Protein AF-A0A8H7S2T7-F1 (afdb_monomer)

Structure (mmCIF, N/CA/C/O backbone):
data_AF-A0A8H7S2T7-F1
#
_entry.id   AF-A0A8H7S2T7-F1
#
loop_
_atom_site.group_PDB
_atom_site.id
_atom_site.type_symbol
_atom_site.label_atom_id
_atom_site.label_alt_id
_atom_site.label_comp_id
_atom_site.label_asym_id
_atom_site.label_entity_id
_atom_site.label_seq_id
_atom_site.pdbx_PDB_ins_code
_atom_site.Cartn_x
_atom_site.Cartn_y
_atom_site.Cartn_z
_atom_site.occupancy
_atom_site.B_iso_or_equiv
_atom_site.auth_seq_id
_atom_site.auth_comp_id
_atom_site.auth_asym_id
_atom_site.auth_atom_id
_atom_site.pdbx_PDB_model_num
ATOM 1 N N . MET A 1 1 ? -12.518 14.805 8.332 1.00 51.56 1 MET A N 1
ATOM 2 C CA . MET A 1 1 ? -11.829 14.502 7.061 1.00 51.56 1 MET A CA 1
ATOM 3 C C . MET A 1 1 ? -12.679 14.902 5.862 1.00 51.56 1 MET A C 1
ATOM 5 O O . MET A 1 1 ? -12.259 15.792 5.138 1.00 51.56 1 MET A O 1
ATOM 9 N N . ILE A 1 2 ? -13.876 14.325 5.702 1.00 44.97 2 ILE A N 1
ATOM 10 C CA . ILE A 1 2 ? -14.811 14.593 4.592 1.00 44.97 2 ILE A CA 1
ATOM 11 C C . ILE A 1 2 ? -15.156 16.081 4.461 1.00 44.97 2 ILE A C 1
ATOM 13 O O . ILE A 1 2 ? -14.930 16.661 3.408 1.00 44.97 2 ILE A O 1
ATOM 17 N N . ASP A 1 3 ? -15.611 16.731 5.534 1.00 46.97 3 ASP A N 1
ATOM 18 C CA . ASP A 1 3 ? -16.025 18.143 5.457 1.00 46.97 3 ASP A CA 1
ATOM 19 C C . ASP A 1 3 ? -14.825 19.089 5.311 1.00 46.97 3 ASP A C 1
ATOM 21 O O . ASP A 1 3 ? -14.904 20.111 4.633 1.00 46.97 3 ASP A O 1
ATOM 25 N N . ARG A 1 4 ? -13.663 18.696 5.857 1.00 50.88 4 ARG A N 1
ATOM 26 C CA . ARG A 1 4 ? -12.404 19.414 5.626 1.00 50.88 4 ARG A CA 1
ATOM 27 C C . ARG A 1 4 ? -11.990 19.320 4.159 1.00 50.88 4 ARG A C 1
ATOM 29 O O . ARG A 1 4 ? -11.629 20.342 3.611 1.00 50.88 4 ARG A O 1
ATOM 36 N N . ILE A 1 5 ? -12.081 18.151 3.516 1.00 45.66 5 ILE A N 1
ATOM 37 C CA . ILE A 1 5 ? -11.745 17.958 2.092 1.00 45.66 5 ILE A CA 1
ATOM 38 C C . ILE A 1 5 ? -12.786 18.626 1.173 1.00 45.66 5 ILE A C 1
ATOM 40 O O . ILE A 1 5 ? -12.406 19.314 0.230 1.00 45.66 5 ILE A O 1
ATOM 44 N N . ASN A 1 6 ? -14.083 18.500 1.473 1.00 41.72 6 ASN A N 1
ATOM 45 C CA . ASN A 1 6 ? -15.174 19.035 0.648 1.00 41.72 6 ASN A CA 1
ATOM 46 C C . ASN A 1 6 ? -15.259 20.563 0.648 1.00 41.72 6 ASN A C 1
ATOM 48 O O . ASN A 1 6 ? -15.621 21.143 -0.377 1.00 41.72 6 ASN A O 1
ATOM 52 N N . CYS A 1 7 ? -14.849 21.231 1.731 1.00 46.66 7 CYS A N 1
ATOM 53 C CA . CYS A 1 7 ? -14.648 22.682 1.708 1.00 46.66 7 CYS A CA 1
ATOM 54 C C . CYS A 1 7 ? -13.643 23.127 0.626 1.00 46.66 7 CYS A C 1
ATOM 56 O O . CYS A 1 7 ? -13.763 24.246 0.136 1.00 46.66 7 CYS A O 1
ATOM 58 N N . PHE A 1 8 ? -12.691 22.274 0.218 1.00 47.34 8 PHE A N 1
ATOM 59 C CA . PHE A 1 8 ? -11.694 22.603 -0.813 1.00 47.34 8 PHE A CA 1
ATOM 60 C C . PHE A 1 8 ? -12.145 22.294 -2.242 1.00 47.34 8 PHE A C 1
ATOM 62 O O . PHE A 1 8 ? -11.668 22.946 -3.167 1.00 47.34 8 PHE A O 1
ATOM 69 N N . THR A 1 9 ? -13.024 21.308 -2.441 1.00 42.84 9 THR A N 1
ATOM 70 C CA . THR A 1 9 ? -13.462 20.891 -3.785 1.00 42.84 9 THR A CA 1
ATOM 71 C C . THR A 1 9 ? -14.796 21.497 -4.215 1.00 42.84 9 THR A C 1
ATOM 73 O O . THR A 1 9 ? -15.007 21.640 -5.416 1.00 42.84 9 THR A O 1
ATOM 76 N N . TYR A 1 10 ? -15.684 21.867 -3.280 1.00 43.03 10 TYR A N 1
ATOM 77 C CA . TYR A 1 10 ? -17.067 22.254 -3.614 1.00 43.03 10 TYR A CA 1
ATOM 78 C C . TYR A 1 10 ? -17.620 23.481 -2.858 1.00 43.03 10 TYR A C 1
ATOM 80 O O . TYR A 1 10 ? -18.771 23.858 -3.074 1.00 43.03 10 TYR A O 1
ATOM 88 N N . GLY A 1 11 ? -16.834 24.140 -1.998 1.00 45.03 11 GLY A N 1
ATOM 89 C CA . GLY A 1 11 ? -17.184 25.464 -1.457 1.00 45.03 11 GLY A CA 1
ATOM 90 C C . GLY A 1 11 ? -17.038 26.563 -2.519 1.00 45.03 11 GLY A C 1
ATOM 91 O O . GLY A 1 11 ? -16.245 26.384 -3.443 1.00 45.03 11 GLY A O 1
ATOM 92 N N . LYS A 1 12 ? -17.797 27.676 -2.402 1.00 48.53 12 LYS A N 1
ATOM 93 C CA . LYS A 1 12 ? -17.759 28.859 -3.303 1.00 48.53 12 LYS A CA 1
ATOM 94 C C . LYS A 1 12 ? -16.351 29.042 -3.874 1.00 48.53 12 LYS A C 1
ATOM 96 O O . LYS A 1 12 ? -15.451 29.369 -3.105 1.00 48.53 12 LYS A O 1
ATOM 101 N N . LEU A 1 13 ? -16.199 28.792 -5.181 1.00 45.62 13 LEU A N 1
ATOM 102 C CA . LEU A 1 13 ? -14.921 28.805 -5.895 1.00 45.62 13 LEU A CA 1
ATOM 103 C C . LEU A 1 13 ? -14.092 30.012 -5.433 1.00 45.62 13 LEU A C 1
ATOM 105 O O . LEU A 1 13 ? -14.468 31.146 -5.747 1.00 45.62 13 LEU A O 1
ATOM 109 N N . PRO A 1 14 ? -13.005 29.810 -4.662 1.00 52.31 14 PRO A N 1
ATOM 110 C CA . PRO A 1 14 ? -12.088 30.902 -4.401 1.00 52.31 14 PRO A CA 1
ATOM 111 C C . PRO A 1 14 ? -11.531 31.381 -5.753 1.00 52.31 14 PRO A C 1
ATOM 113 O O . PRO A 1 14 ? -11.498 30.596 -6.710 1.00 52.31 14 PRO A O 1
ATOM 116 N N . PRO A 1 15 ? -11.111 32.655 -5.870 1.00 59.56 15 PRO A N 1
ATOM 117 C CA . PRO A 1 15 ? -10.448 33.136 -7.080 1.00 59.56 15 PRO A CA 1
ATOM 118 C C . PRO A 1 15 ? -9.348 32.146 -7.467 1.00 59.56 15 PRO A C 1
ATOM 120 O O . PRO A 1 15 ? -8.657 31.657 -6.575 1.00 59.56 15 PRO A O 1
ATOM 123 N N . LEU A 1 16 ? -9.232 31.816 -8.761 1.00 60.97 16 LEU A N 1
ATOM 124 C CA . LEU A 1 16 ? -8.258 30.853 -9.289 1.00 60.97 16 LEU A CA 1
ATOM 125 C C . LEU A 1 16 ? -6.871 31.132 -8.695 1.00 60.97 16 LEU A C 1
ATOM 127 O O . LEU A 1 16 ? -6.153 32.031 -9.132 1.00 60.97 16 LEU A O 1
ATOM 131 N N . LEU A 1 17 ? -6.517 30.379 -7.656 1.00 68.25 17 LEU A N 1
ATOM 132 C CA . LEU A 1 17 ? -5.250 30.532 -6.965 1.00 68.25 17 LEU A CA 1
ATOM 133 C C . LEU A 1 17 ? -4.142 30.052 -7.902 1.00 68.25 17 LEU A C 1
ATOM 135 O O . LEU A 1 17 ? -4.277 29.028 -8.580 1.00 68.25 17 LEU A O 1
ATOM 139 N N . SER A 1 18 ? -3.016 30.768 -7.921 1.00 79.62 18 SER A N 1
ATOM 140 C CA . SER A 1 18 ? -1.828 30.287 -8.627 1.00 79.62 18 SER A CA 1
ATOM 141 C C . SER A 1 18 ? -1.413 28.918 -8.078 1.00 79.62 18 SER A C 1
ATOM 143 O O . SER A 1 18 ? -1.657 28.609 -6.911 1.00 79.62 18 SER A O 1
ATOM 145 N N . TYR A 1 19 ? -0.740 28.094 -8.885 1.00 75.06 19 TYR A N 1
ATOM 146 C CA . TYR A 1 19 ? -0.271 26.773 -8.443 1.00 75.06 19 TYR A CA 1
ATOM 147 C C . TYR A 1 19 ? 0.506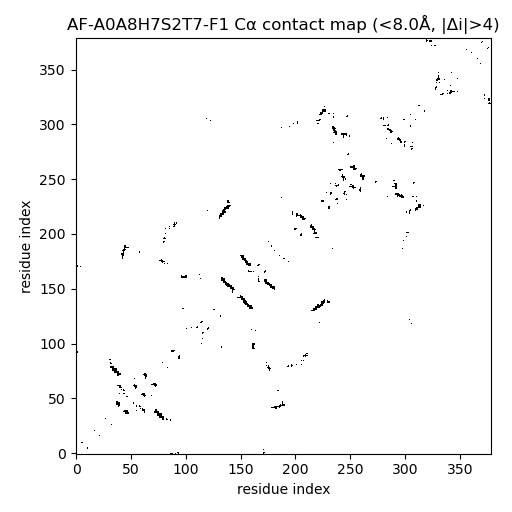 26.834 -7.114 1.00 75.06 19 TYR A C 1
ATOM 149 O O . TYR A 1 19 ? 0.305 25.996 -6.234 1.00 75.06 19 TYR A O 1
ATOM 157 N N . ASN A 1 20 ? 1.345 27.860 -6.936 1.00 75.50 20 ASN A N 1
ATOM 158 C CA . ASN A 1 20 ? 2.116 28.063 -5.710 1.00 75.50 20 ASN A CA 1
ATOM 159 C C . ASN A 1 20 ? 1.218 28.358 -4.504 1.00 75.50 20 ASN A C 1
ATOM 161 O O . ASN A 1 20 ? 1.400 27.740 -3.454 1.00 75.50 20 ASN A O 1
ATOM 165 N N . LEU A 1 21 ? 0.229 29.242 -4.666 1.00 75.69 21 LEU A N 1
ATOM 166 C CA . LEU A 1 21 ? -0.724 29.569 -3.608 1.00 75.69 21 LEU A CA 1
ATOM 167 C C . LEU A 1 21 ? -1.607 28.365 -3.271 1.00 75.69 21 LEU A C 1
ATOM 169 O O . LEU A 1 21 ? -1.690 27.997 -2.104 1.00 75.69 21 LEU A O 1
ATOM 173 N N . SER A 1 22 ? -2.172 27.673 -4.264 1.00 73.56 22 SER A N 1
ATOM 174 C CA . SER A 1 22 ? -2.941 26.434 -4.065 1.00 73.56 22 SER A CA 1
ATOM 175 C C . SER A 1 22 ? -2.142 25.392 -3.288 1.00 73.56 22 SER A C 1
ATOM 177 O O . SER A 1 22 ? -2.630 24.804 -2.324 1.00 73.56 22 SER A O 1
ATOM 179 N N . LYS A 1 23 ? -0.872 25.198 -3.653 1.00 72.38 23 LYS A N 1
ATOM 180 C CA . LYS A 1 23 ? 0.029 24.262 -2.977 1.00 72.38 23 LYS A CA 1
ATOM 181 C C . LYS A 1 23 ? 0.336 24.685 -1.541 1.00 72.38 23 LYS A C 1
ATOM 183 O O . LYS A 1 23 ? 0.384 23.827 -0.661 1.00 72.38 23 LYS A O 1
ATOM 188 N N . GLN A 1 24 ? 0.549 25.974 -1.289 1.00 75.81 24 GLN A N 1
ATOM 189 C CA . GLN A 1 24 ? 0.774 26.503 0.057 1.00 75.81 24 GLN A CA 1
ATOM 190 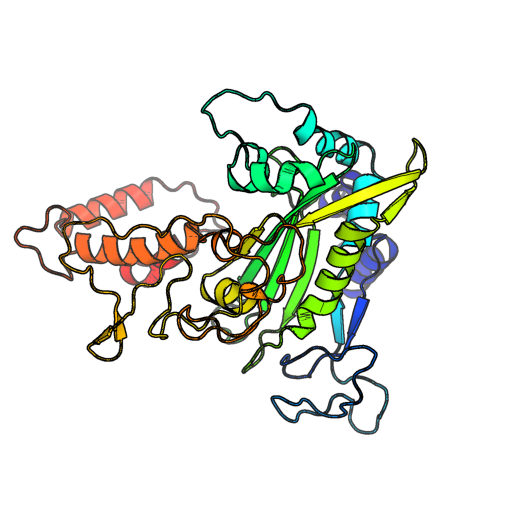C C . GLN A 1 24 ? -0.482 26.359 0.926 1.00 75.81 24 GLN A C 1
ATOM 192 O O . GLN A 1 24 ? -0.394 25.853 2.042 1.00 75.81 24 GLN A O 1
ATOM 197 N N . HIS A 1 25 ? -1.655 26.700 0.392 1.00 71.81 25 HIS A N 1
ATOM 198 C CA . HIS A 1 25 ? -2.937 26.525 1.069 1.00 71.81 25 HIS A CA 1
ATOM 199 C C . HIS A 1 25 ? -3.217 25.056 1.394 1.00 71.81 25 HIS A C 1
ATOM 201 O O . HIS A 1 25 ? -3.557 24.751 2.537 1.00 71.81 25 HIS A O 1
ATOM 207 N N . LEU A 1 26 ? -2.998 24.136 0.450 1.00 72.25 26 LEU A N 1
ATOM 208 C CA . LEU A 1 26 ? -3.130 22.697 0.693 1.00 72.25 26 LEU A CA 1
ATOM 209 C C . LEU A 1 26 ? -2.162 22.214 1.778 1.00 72.25 26 LEU A C 1
ATOM 211 O O . LEU A 1 26 ? -2.570 21.483 2.670 1.00 72.25 26 LEU A O 1
ATOM 215 N N . ARG A 1 27 ? -0.897 22.650 1.764 1.00 71.31 27 ARG A N 1
ATOM 216 C CA . ARG A 1 27 ? 0.098 22.273 2.791 1.00 71.31 27 ARG A CA 1
ATOM 217 C C . ARG A 1 27 ? -0.239 22.792 4.187 1.00 71.31 27 ARG A C 1
ATOM 219 O O . ARG A 1 27 ? 0.070 22.123 5.176 1.00 71.31 27 ARG A O 1
ATOM 226 N N . ASN A 1 28 ? -0.824 23.982 4.260 1.00 72.94 28 ASN A N 1
ATOM 227 C CA . ASN A 1 28 ? -1.217 24.600 5.520 1.00 72.94 28 ASN A CA 1
ATOM 228 C C . ASN A 1 28 ? -2.502 23.976 6.070 1.00 72.94 28 ASN A C 1
ATOM 230 O O . ASN A 1 28 ? -2.634 23.827 7.279 1.00 72.94 28 ASN A O 1
ATOM 234 N N . SER A 1 29 ? -3.418 23.583 5.184 1.00 69.25 29 SER A N 1
ATOM 235 C CA . SER A 1 29 ? -4.753 23.126 5.575 1.00 69.25 29 SER A CA 1
ATOM 236 C C . SER A 1 29 ? -4.873 21.609 5.703 1.00 69.25 29 SER A C 1
ATOM 238 O O . SER A 1 29 ? -5.700 21.122 6.473 1.00 69.25 29 SER A O 1
ATOM 240 N N . PHE A 1 30 ? -4.066 20.846 4.961 1.00 77.94 30 PHE A N 1
ATOM 241 C CA . PHE A 1 30 ? -4.035 19.395 5.080 1.00 77.94 30 PHE A CA 1
ATOM 242 C C . PHE A 1 30 ? -3.188 19.003 6.301 1.00 77.94 30 PHE A C 1
ATOM 244 O O . PHE A 1 30 ? -2.010 19.372 6.383 1.00 77.94 30 PHE A O 1
ATOM 251 N N . PRO A 1 31 ? -3.771 18.284 7.275 1.00 81.50 31 PRO A N 1
ATOM 252 C CA . PRO A 1 31 ? -3.106 18.033 8.549 1.00 81.50 31 PRO A CA 1
ATOM 253 C C . PRO A 1 31 ? -2.015 16.962 8.448 1.00 81.50 31 PRO A C 1
ATOM 255 O O . PRO A 1 31 ? -1.070 17.003 9.229 1.00 81.50 31 PRO A O 1
ATOM 258 N N . VAL A 1 32 ? -2.105 16.046 7.478 1.00 87.06 32 VAL A N 1
ATOM 259 C CA . VAL A 1 32 ? -1.094 15.001 7.262 1.00 87.06 32 VAL A CA 1
ATOM 260 C C . VAL A 1 32 ? 0.138 15.610 6.608 1.00 87.06 32 VAL A C 1
ATOM 262 O O . VAL A 1 32 ? 0.044 16.231 5.541 1.00 87.06 32 VAL A O 1
ATOM 265 N N . LYS A 1 33 ? 1.305 15.425 7.227 1.00 88.81 33 LYS A N 1
ATOM 266 C CA . LYS A 1 33 ? 2.560 15.960 6.701 1.00 88.81 33 LYS A CA 1
ATOM 267 C C . LYS A 1 33 ? 3.247 14.904 5.832 1.00 88.81 33 LYS A C 1
ATOM 269 O O . LYS A 1 33 ? 3.456 13.777 6.270 1.00 88.81 33 LYS A O 1
ATOM 274 N N . PRO A 1 34 ? 3.600 15.235 4.577 1.00 90.62 34 PRO A N 1
ATOM 275 C CA . PRO A 1 34 ? 4.277 14.282 3.716 1.00 90.62 34 PRO A CA 1
ATOM 276 C C . PRO A 1 34 ? 5.696 14.010 4.217 1.00 90.62 34 PRO A C 1
ATOM 278 O O . PRO A 1 34 ? 6.432 14.935 4.562 1.00 90.62 34 PRO A O 1
ATOM 281 N N . ILE A 1 35 ? 6.109 12.750 4.141 1.00 91.94 35 ILE A N 1
ATOM 282 C CA . ILE A 1 35 ? 7.505 12.346 4.268 1.00 91.94 35 ILE A CA 1
ATOM 283 C C . ILE A 1 35 ? 8.216 12.763 2.986 1.00 91.94 35 ILE A C 1
ATOM 285 O O . ILE A 1 35 ? 7.774 12.440 1.879 1.00 91.94 35 ILE A O 1
ATOM 289 N N . ILE A 1 36 ? 9.317 13.495 3.136 1.00 93.31 36 ILE A N 1
ATOM 290 C CA . ILE A 1 36 ? 10.188 13.865 2.025 1.00 93.31 36 ILE A CA 1
ATOM 291 C C . ILE A 1 36 ? 11.248 12.780 1.884 1.00 93.31 36 ILE A C 1
ATOM 293 O O . ILE A 1 36 ? 12.054 12.566 2.787 1.00 93.31 36 ILE A O 1
ATOM 297 N N . CYS A 1 37 ? 11.247 12.099 0.744 1.00 93.06 37 CYS A N 1
ATOM 298 C CA . CYS A 1 37 ? 12.125 10.968 0.499 1.00 93.06 37 CYS A CA 1
ATOM 299 C C . CYS A 1 37 ? 13.128 11.299 -0.616 1.00 93.06 37 CYS A C 1
ATOM 301 O O . CYS A 1 37 ? 12.702 11.610 -1.735 1.00 93.06 37 CYS A O 1
ATOM 303 N N . PRO A 1 38 ? 14.446 11.217 -0.364 1.00 95.06 38 PRO A N 1
ATOM 304 C CA . PRO A 1 38 ? 15.445 11.317 -1.417 1.00 95.06 38 PRO A CA 1
ATOM 305 C C . PRO A 1 38 ? 15.366 10.109 -2.348 1.00 95.06 38 PRO A C 1
ATOM 307 O O . PRO A 1 38 ? 15.300 8.960 -1.909 1.00 95.06 38 PRO A O 1
ATOM 310 N N . ILE A 1 39 ? 15.385 10.365 -3.653 1.00 93.81 39 ILE A N 1
ATOM 311 C CA . ILE A 1 39 ? 15.286 9.326 -4.679 1.00 93.81 39 ILE A CA 1
ATOM 312 C C . ILE A 1 39 ? 16.360 9.511 -5.738 1.00 93.81 39 ILE A C 1
ATOM 314 O O . ILE A 1 39 ? 16.885 10.601 -5.946 1.00 93.81 39 ILE A O 1
ATOM 318 N N . CYS A 1 40 ? 16.663 8.431 -6.449 1.00 93.06 40 CYS A N 1
ATOM 319 C CA . CYS A 1 40 ? 17.508 8.495 -7.632 1.00 93.06 40 CYS A CA 1
ATOM 320 C C . CYS A 1 40 ? 16.919 9.497 -8.653 1.00 93.06 40 CYS A C 1
ATOM 322 O O . CYS A 1 40 ? 15.708 9.438 -8.905 1.00 93.06 40 CYS A O 1
ATOM 324 N N . PRO A 1 41 ? 17.728 10.348 -9.318 1.00 91.38 41 PRO A N 1
ATOM 325 C CA . PRO A 1 41 ? 17.249 11.264 -10.363 1.00 91.38 41 PRO A CA 1
ATOM 326 C C . PRO A 1 41 ? 16.437 10.563 -11.464 1.00 91.38 41 PRO A C 1
ATOM 328 O O . PRO A 1 41 ? 15.357 11.021 -11.851 1.00 91.38 41 PRO A O 1
ATOM 331 N N . ASN A 1 42 ? 16.894 9.368 -11.856 1.00 89.19 42 ASN A N 1
ATOM 332 C CA . ASN A 1 42 ? 16.238 8.483 -12.825 1.00 89.19 42 ASN A CA 1
ATOM 333 C C . ASN A 1 42 ? 15.081 7.639 -12.245 1.00 89.19 42 ASN A C 1
ATOM 335 O O . ASN A 1 42 ? 14.526 6.795 -12.941 1.00 89.19 42 ASN A O 1
ATOM 339 N N . GLY A 1 43 ? 14.715 7.830 -10.972 1.00 89.06 43 GLY A N 1
ATOM 340 C CA . GLY A 1 43 ? 13.589 7.149 -10.321 1.00 89.06 43 GLY A CA 1
ATOM 341 C C . GLY A 1 43 ? 13.813 5.675 -9.968 1.00 89.06 43 GLY A C 1
ATOM 342 O O . GLY A 1 43 ? 12.845 4.979 -9.685 1.00 89.06 43 GLY A O 1
ATOM 343 N N . CYS A 1 44 ? 15.049 5.164 -10.010 1.00 89.38 44 CYS A N 1
ATOM 344 C CA . CYS A 1 44 ? 15.324 3.728 -9.846 1.00 89.38 44 CYS A CA 1
ATOM 345 C C . CYS A 1 44 ? 15.036 3.208 -8.433 1.00 89.38 44 CYS A C 1
ATOM 347 O O . CYS A 1 44 ? 14.432 2.152 -8.276 1.00 89.38 44 CYS A O 1
ATOM 349 N N . LYS A 1 45 ? 15.456 3.955 -7.409 1.00 91.56 45 LYS A N 1
ATOM 350 C CA . LYS A 1 45 ? 15.301 3.601 -5.993 1.00 91.56 45 LYS A CA 1
ATOM 351 C C . LYS A 1 45 ? 15.040 4.828 -5.133 1.00 91.56 45 LYS A C 1
ATOM 353 O O . LYS A 1 45 ? 15.336 5.956 -5.543 1.00 91.56 45 LYS A O 1
ATOM 358 N N . MET A 1 46 ? 14.553 4.569 -3.928 1.00 93.38 46 MET A N 1
ATOM 359 C CA . MET A 1 46 ? 14.537 5.517 -2.823 1.00 93.38 46 MET A CA 1
ATOM 360 C C . MET A 1 46 ? 15.734 5.254 -1.908 1.00 93.38 46 MET A C 1
ATOM 362 O O . MET A 1 46 ? 16.075 4.098 -1.656 1.00 93.38 46 MET A O 1
ATOM 366 N N . TYR A 1 47 ? 16.378 6.316 -1.431 1.00 94.12 47 TYR A N 1
ATOM 367 C CA . TYR A 1 47 ? 17.448 6.216 -0.442 1.00 94.12 47 TYR A CA 1
ATOM 368 C C . TYR A 1 47 ? 16.822 6.240 0.954 1.00 94.12 47 TYR A C 1
ATOM 370 O O . TYR A 1 47 ? 16.073 7.160 1.288 1.00 94.12 47 TYR A O 1
ATOM 378 N N . LEU A 1 48 ? 17.094 5.204 1.746 1.00 91.56 48 LEU A N 1
ATOM 379 C CA . LEU A 1 48 ? 16.635 5.116 3.133 1.00 91.56 48 LEU A CA 1
ATOM 380 C C . LEU A 1 48 ? 17.492 6.019 4.041 1.00 91.56 48 LEU A C 1
ATOM 382 O O . LEU A 1 48 ? 18.587 6.413 3.631 1.00 91.56 48 LEU A O 1
ATOM 386 N N . PRO A 1 49 ? 17.020 6.382 5.250 1.00 87.81 49 PRO A N 1
ATOM 387 C CA . PRO A 1 49 ? 17.756 7.279 6.148 1.00 87.81 49 PRO A CA 1
ATOM 388 C C . PRO A 1 49 ? 19.186 6.819 6.476 1.00 87.81 49 PRO A C 1
ATOM 390 O O . PRO A 1 49 ? 20.069 7.648 6.663 1.00 87.81 49 PRO A O 1
ATOM 393 N N . ASP A 1 50 ? 19.415 5.510 6.509 1.00 88.56 50 ASP A N 1
ATOM 394 C CA . ASP A 1 50 ? 20.687 4.840 6.793 1.00 88.56 50 ASP A CA 1
ATOM 395 C C . ASP A 1 50 ? 21.517 4.516 5.534 1.00 88.56 50 ASP A C 1
ATOM 397 O O . ASP A 1 50 ? 22.620 3.972 5.630 1.00 88.56 50 ASP A O 1
ATOM 401 N N . ASP A 1 51 ? 21.018 4.862 4.344 1.00 90.88 51 ASP A N 1
ATOM 402 C CA . ASP A 1 51 ? 21.698 4.592 3.081 1.00 90.88 51 ASP A CA 1
ATOM 403 C C . ASP A 1 51 ? 22.906 5.525 2.902 1.00 90.88 51 ASP A C 1
ATOM 405 O O . ASP A 1 51 ? 22.762 6.745 2.759 1.00 90.88 51 ASP A O 1
ATOM 409 N N . LYS A 1 52 ? 24.107 4.937 2.875 1.00 91.25 52 LYS A N 1
ATOM 410 C CA . LYS A 1 52 ? 25.385 5.645 2.685 1.00 91.25 52 LYS A CA 1
ATOM 411 C C . LYS A 1 52 ? 25.752 5.859 1.215 1.00 91.25 52 LYS A C 1
ATOM 413 O O . LYS A 1 52 ? 26.765 6.492 0.938 1.00 91.25 52 LYS A O 1
ATOM 418 N N . ALA A 1 53 ? 24.971 5.332 0.270 1.00 91.81 53 ALA A N 1
ATOM 419 C CA . ALA A 1 53 ? 25.289 5.450 -1.145 1.00 91.81 53 ALA A CA 1
ATOM 420 C C . ALA A 1 53 ? 25.230 6.913 -1.616 1.00 91.81 53 ALA A C 1
ATOM 422 O O . ALA A 1 53 ? 24.230 7.613 -1.407 1.00 91.81 53 ALA A O 1
ATOM 423 N N . THR A 1 54 ? 26.295 7.342 -2.291 1.00 93.94 54 THR A N 1
ATOM 424 C CA . THR A 1 54 ? 26.406 8.622 -3.008 1.00 93.94 54 THR A CA 1
ATOM 425 C C . THR A 1 54 ? 25.869 8.533 -4.431 1.00 93.94 54 THR A C 1
ATOM 427 O O . THR A 1 54 ? 25.487 9.547 -5.003 1.00 93.94 54 THR A O 1
ATOM 430 N N . ASP A 1 55 ? 25.760 7.318 -4.971 1.00 94.00 55 ASP A N 1
ATOM 431 C CA . ASP A 1 55 ? 25.372 7.044 -6.351 1.00 94.00 55 ASP A CA 1
ATOM 432 C C . ASP A 1 55 ? 24.305 5.951 -6.402 1.00 94.00 55 ASP A C 1
ATOM 434 O O . ASP A 1 55 ? 24.154 5.116 -5.504 1.00 94.00 55 ASP A O 1
ATOM 438 N N . CYS A 1 56 ? 23.488 5.969 -7.449 1.00 92.56 56 CYS A N 1
ATOM 439 C CA . CYS A 1 56 ? 22.466 4.954 -7.638 1.00 92.56 56 CYS A CA 1
ATOM 440 C C . CYS A 1 56 ? 23.090 3.616 -8.053 1.00 92.56 56 CYS A C 1
ATOM 442 O O . CYS A 1 56 ? 23.657 3.501 -9.132 1.00 92.56 56 CYS A O 1
ATOM 444 N N . THR A 1 57 ? 22.847 2.559 -7.280 1.00 91.25 57 THR A N 1
ATOM 445 C CA . THR A 1 57 ? 23.309 1.188 -7.575 1.00 91.25 57 THR A CA 1
ATOM 446 C C . THR A 1 57 ? 22.761 0.591 -8.878 1.00 91.25 57 THR A C 1
ATOM 448 O O . THR A 1 57 ? 23.259 -0.433 -9.328 1.00 91.25 57 THR A O 1
ATOM 451 N N . HIS A 1 58 ? 21.723 1.192 -9.471 1.00 89.88 58 HIS A N 1
ATOM 452 C CA . HIS A 1 58 ? 21.070 0.687 -10.688 1.00 89.88 58 HIS A CA 1
ATOM 453 C C . HIS A 1 58 ? 21.451 1.451 -11.959 1.00 89.88 58 HIS A C 1
ATOM 455 O O . HIS A 1 58 ? 21.389 0.884 -13.044 1.00 89.88 58 HIS A O 1
ATOM 461 N N . CYS A 1 59 ? 21.777 2.742 -11.854 1.00 91.12 59 CYS A N 1
ATOM 462 C CA . CYS A 1 59 ? 22.035 3.590 -13.027 1.00 91.12 59 CYS A CA 1
ATOM 463 C C . CYS A 1 59 ? 23.246 4.514 -12.882 1.00 91.12 59 CYS A C 1
ATOM 465 O O . CYS A 1 59 ? 23.464 5.353 -13.750 1.00 91.12 59 CYS A O 1
ATOM 467 N N . SER A 1 60 ? 23.977 4.406 -11.772 1.00 92.62 60 SER A N 1
ATOM 468 C CA . SER A 1 60 ? 25.169 5.197 -11.449 1.00 92.62 60 SER A CA 1
ATOM 469 C C . SER A 1 60 ? 24.963 6.714 -11.407 1.00 92.62 60 SER A C 1
ATOM 471 O O . SER A 1 60 ? 25.930 7.457 -11.316 1.00 92.62 60 SER A O 1
ATOM 473 N N . ALA A 1 61 ? 23.718 7.199 -11.454 1.00 92.88 61 ALA A N 1
ATOM 474 C CA . ALA A 1 61 ? 23.428 8.618 -11.295 1.00 92.88 61 ALA A CA 1
ATOM 475 C C . ALA A 1 61 ? 23.745 9.077 -9.865 1.00 92.88 61 ALA A C 1
ATOM 477 O O . ALA A 1 61 ? 23.343 8.408 -8.904 1.00 92.88 61 ALA A O 1
ATOM 478 N N . ALA A 1 62 ? 24.386 10.239 -9.745 1.00 95.62 62 ALA A N 1
ATOM 479 C CA . ALA A 1 62 ? 24.677 10.872 -8.467 1.00 95.62 62 ALA A CA 1
ATOM 480 C C . ALA A 1 62 ? 23.387 11.128 -7.669 1.00 95.62 62 ALA A C 1
ATOM 482 O O . ALA A 1 62 ? 22.364 11.574 -8.201 1.00 95.62 62 ALA A O 1
ATOM 483 N N . ARG A 1 63 ? 23.429 10.834 -6.369 1.00 95.12 63 ARG A N 1
ATOM 484 C CA . ARG A 1 63 ? 22.330 11.083 -5.425 1.00 95.12 63 ARG A CA 1
ATOM 485 C C . ARG A 1 63 ? 22.146 12.569 -5.155 1.00 95.12 63 ARG A C 1
ATOM 487 O O . ARG A 1 63 ? 21.012 13.004 -4.954 1.00 95.12 63 ARG A O 1
ATOM 494 N N . TYR A 1 64 ? 23.244 13.312 -5.094 1.00 97.00 64 TYR A N 1
ATOM 495 C CA . TYR A 1 64 ? 23.281 14.713 -4.691 1.00 97.00 64 TYR A CA 1
ATOM 496 C C . TYR A 1 64 ? 23.443 15.639 -5.896 1.00 97.00 64 TYR A C 1
ATOM 498 O O . TYR A 1 64 ? 23.832 15.202 -6.979 1.00 97.00 64 TYR A O 1
ATOM 506 N N . LYS A 1 65 ? 23.094 16.915 -5.718 1.00 95.56 65 LYS A N 1
ATOM 507 C CA . LYS A 1 65 ? 23.354 17.947 -6.728 1.00 95.56 65 LYS A CA 1
ATOM 508 C C . LYS A 1 65 ? 24.857 18.144 -6.918 1.00 95.56 65 LYS A C 1
ATOM 510 O O . LYS A 1 65 ? 25.642 17.923 -5.998 1.00 95.56 65 LYS A O 1
ATOM 515 N N . GLU A 1 66 ? 25.240 18.618 -8.097 1.00 93.00 66 GLU A N 1
ATOM 516 C CA . GLU A 1 66 ? 26.624 18.988 -8.385 1.00 93.00 66 GLU A CA 1
ATOM 517 C C . GLU A 1 66 ? 27.143 20.008 -7.356 1.00 93.00 66 GLU A C 1
ATOM 519 O O . GLU A 1 66 ? 26.451 20.968 -7.016 1.00 93.00 66 GLU A O 1
ATOM 524 N N . GLY A 1 67 ? 28.334 19.756 -6.805 1.00 89.62 67 GLY A N 1
ATOM 525 C CA . GLY A 1 67 ? 28.940 20.593 -5.764 1.00 89.62 67 GLY A CA 1
ATOM 526 C C . GLY A 1 67 ? 28.359 20.428 -4.351 1.00 89.62 67 GLY A C 1
ATOM 527 O O . GLY A 1 67 ? 28.815 21.113 -3.439 1.00 89.62 67 GLY A O 1
ATOM 528 N N . SER A 1 68 ? 27.394 19.527 -4.129 1.00 90.31 68 SER A N 1
ATOM 529 C CA . SER A 1 68 ? 26.829 19.241 -2.804 1.00 90.31 68 SER A CA 1
ATOM 530 C C . SER A 1 68 ? 26.998 17.773 -2.413 1.00 90.31 68 SER A C 1
ATOM 532 O O . SER A 1 68 ? 26.861 16.871 -3.233 1.00 90.31 68 SER A O 1
ATOM 534 N N . THR A 1 69 ? 27.246 17.522 -1.128 1.00 87.38 69 THR A N 1
ATOM 535 C CA . THR A 1 69 ? 27.297 16.172 -0.537 1.00 87.38 69 THR A CA 1
ATOM 536 C C . THR A 1 69 ? 26.073 15.850 0.320 1.00 87.38 69 THR A C 1
ATOM 538 O O . THR A 1 69 ? 25.955 14.738 0.833 1.00 87.38 69 THR A O 1
ATOM 541 N N . THR A 1 70 ? 25.161 16.811 0.488 1.00 89.81 70 THR A N 1
ATOM 542 C CA . THR A 1 70 ? 24.015 16.706 1.402 1.00 89.81 70 THR A CA 1
ATOM 543 C C . THR A 1 70 ? 22.683 16.967 0.714 1.00 89.81 70 THR A C 1
ATOM 545 O O . THR A 1 70 ? 21.682 16.374 1.111 1.00 89.81 70 THR A O 1
ATOM 548 N N . GLU A 1 71 ? 22.642 17.802 -0.329 1.00 94.50 71 GLU A N 1
ATOM 549 C CA . GLU A 1 71 ? 21.406 18.150 -1.028 1.00 94.50 71 GLU A CA 1
ATOM 550 C C . GLU A 1 71 ? 21.043 17.113 -2.093 1.00 94.50 71 GLU A C 1
ATOM 552 O O . GLU A 1 71 ? 21.736 17.015 -3.111 1.00 94.50 71 GLU A O 1
ATOM 557 N N . PRO A 1 72 ? 19.948 16.347 -1.927 1.00 95.56 72 PRO A N 1
ATOM 558 C CA . PRO A 1 72 ? 19.559 15.352 -2.914 1.00 95.56 72 PRO A CA 1
ATOM 559 C C . PRO A 1 72 ? 19.189 16.009 -4.246 1.00 95.56 72 PRO A C 1
ATOM 561 O O . PRO A 1 72 ? 18.467 17.008 -4.289 1.00 95.56 72 PRO A O 1
ATOM 564 N N . ALA A 1 73 ? 19.621 15.401 -5.346 1.00 95.06 73 ALA A N 1
ATOM 565 C CA . ALA A 1 73 ? 19.295 15.842 -6.696 1.00 95.06 73 ALA A CA 1
ATOM 566 C C . ALA A 1 73 ? 17.798 15.689 -7.014 1.00 95.06 73 ALA A C 1
ATOM 568 O O . ALA A 1 73 ? 17.253 16.442 -7.822 1.00 95.06 73 ALA A O 1
ATOM 569 N N . LYS A 1 74 ? 17.107 14.732 -6.376 1.00 94.12 74 LYS A N 1
ATOM 570 C CA . LYS A 1 74 ? 15.666 14.531 -6.545 1.00 94.12 74 LYS A CA 1
ATOM 571 C C . LYS A 1 74 ? 14.995 14.066 -5.257 1.00 94.12 74 LYS A C 1
ATOM 573 O O . LYS A 1 74 ? 15.500 13.205 -4.538 1.00 94.12 74 LYS A O 1
ATOM 578 N N . LEU A 1 75 ? 13.817 14.626 -5.001 1.00 93.69 75 LEU A N 1
ATOM 579 C CA . LEU A 1 75 ? 12.970 14.316 -3.854 1.00 93.69 75 LEU A CA 1
ATOM 580 C C . LEU A 1 75 ? 11.604 13.829 -4.344 1.00 93.69 75 LEU A C 1
ATOM 582 O O . LEU A 1 75 ? 11.090 14.319 -5.351 1.00 93.69 75 LEU A O 1
ATOM 586 N N . MET A 1 76 ? 10.998 12.902 -3.610 1.00 92.12 76 MET A N 1
ATOM 587 C CA . MET A 1 76 ? 9.580 12.565 -3.727 1.00 92.12 76 MET A CA 1
ATOM 588 C C . MET A 1 76 ? 8.865 12.811 -2.402 1.00 92.12 76 MET A C 1
ATOM 590 O O . MET A 1 76 ? 9.497 12.956 -1.356 1.00 92.12 76 MET A O 1
ATOM 594 N N . GLN A 1 77 ? 7.537 12.828 -2.454 1.00 91.31 77 GLN A N 1
ATOM 595 C CA . GLN A 1 77 ? 6.692 12.911 -1.272 1.00 91.31 77 GLN A CA 1
ATOM 596 C C . GLN A 1 77 ? 5.862 11.636 -1.145 1.00 91.31 77 GLN A C 1
ATOM 598 O O . GLN A 1 77 ? 5.302 11.163 -2.136 1.00 91.31 77 GLN A O 1
ATOM 603 N N . GLN A 1 78 ? 5.778 11.105 0.070 1.00 92.94 78 GLN A N 1
ATOM 604 C CA . GLN A 1 78 ? 4.831 10.055 0.436 1.00 92.94 78 GLN A CA 1
ATOM 605 C C . GLN A 1 78 ? 3.987 10.520 1.616 1.00 92.94 78 GLN A C 1
ATOM 607 O O . GLN A 1 78 ? 4.484 11.219 2.496 1.00 92.94 78 GLN A O 1
ATOM 612 N N . LEU A 1 79 ? 2.712 10.152 1.636 1.00 93.75 79 LEU A N 1
ATOM 613 C CA . LEU A 1 79 ? 1.833 10.426 2.765 1.00 93.75 79 LEU A CA 1
ATOM 614 C C . LEU A 1 79 ? 1.863 9.218 3.714 1.00 93.75 79 LEU A C 1
ATOM 616 O O . LEU A 1 79 ? 1.538 8.109 3.275 1.00 93.75 79 LEU A O 1
ATOM 620 N N . PRO A 1 80 ? 2.234 9.405 4.995 1.00 95.31 80 PRO A N 1
ATOM 621 C CA . PRO A 1 80 ? 2.210 8.333 5.984 1.00 95.31 80 PRO A CA 1
ATOM 622 C C . PRO A 1 80 ? 0.818 7.712 6.085 1.00 95.31 80 PRO A C 1
ATOM 624 O O . PRO A 1 80 ? -0.184 8.423 6.195 1.00 95.31 80 PRO A O 1
ATOM 627 N N . LEU A 1 81 ? 0.742 6.385 6.085 1.00 96.94 81 LEU A N 1
ATOM 628 C CA . LEU A 1 81 ? -0.521 5.670 6.253 1.00 96.94 81 LEU A CA 1
ATOM 629 C C . LEU A 1 81 ? -1.090 5.924 7.652 1.00 96.94 81 LEU A C 1
ATOM 631 O O . LEU A 1 81 ? -2.286 6.168 7.797 1.00 96.94 81 LEU A O 1
ATOM 635 N N . LYS A 1 82 ? -0.236 5.913 8.680 1.00 95.81 82 LYS A N 1
ATOM 636 C CA . LYS A 1 82 ? -0.664 6.109 10.073 1.00 95.81 82 LYS A CA 1
ATOM 637 C C . LYS A 1 82 ? -1.342 7.461 10.308 1.00 95.81 82 LYS A C 1
ATOM 639 O O . LYS A 1 82 ? -2.371 7.516 10.971 1.00 95.81 82 LYS A O 1
ATOM 644 N N . GLU A 1 83 ? -0.810 8.536 9.728 1.00 94.88 83 GLU A N 1
ATOM 645 C CA . GLU A 1 83 ? -1.375 9.883 9.874 1.00 94.88 83 GLU A CA 1
ATOM 646 C C . GLU A 1 83 ? -2.699 10.013 9.119 1.00 94.88 83 GLU A C 1
ATOM 648 O O . GLU A 1 83 ? -3.642 10.622 9.620 1.00 94.88 83 GLU A O 1
ATOM 653 N N . GLN A 1 84 ? -2.798 9.391 7.941 1.00 95.00 84 GLN A N 1
ATOM 654 C CA . GLN A 1 84 ? -4.048 9.332 7.189 1.00 95.00 84 GLN A CA 1
ATOM 655 C C . GLN A 1 84 ? -5.137 8.568 7.954 1.00 95.00 84 GLN A C 1
ATOM 657 O O . GLN A 1 84 ? -6.273 9.032 8.027 1.00 95.00 84 GLN A O 1
ATOM 662 N N . LEU A 1 85 ? -4.793 7.436 8.578 1.00 95.81 85 LEU A N 1
ATOM 663 C CA . LEU A 1 85 ? -5.724 6.680 9.417 1.00 95.81 85 LEU A CA 1
ATOM 664 C C . LEU A 1 85 ? -6.107 7.437 10.690 1.00 95.81 85 LEU A C 1
ATOM 666 O O . LEU A 1 85 ? -7.277 7.430 11.053 1.00 95.81 85 LEU A O 1
ATOM 670 N N . ALA A 1 86 ? -5.168 8.128 11.339 1.00 94.75 86 ALA A N 1
ATOM 671 C CA . ALA A 1 86 ? -5.469 8.973 12.493 1.00 94.75 86 ALA A CA 1
ATOM 672 C C . ALA A 1 86 ? -6.438 10.108 12.125 1.00 94.75 86 ALA A C 1
ATOM 674 O O . ALA A 1 86 ? -7.402 10.368 12.848 1.00 94.75 86 ALA A O 1
ATOM 675 N N . LEU A 1 87 ? -6.244 10.747 10.967 1.00 92.62 87 LEU A N 1
ATOM 676 C CA . LE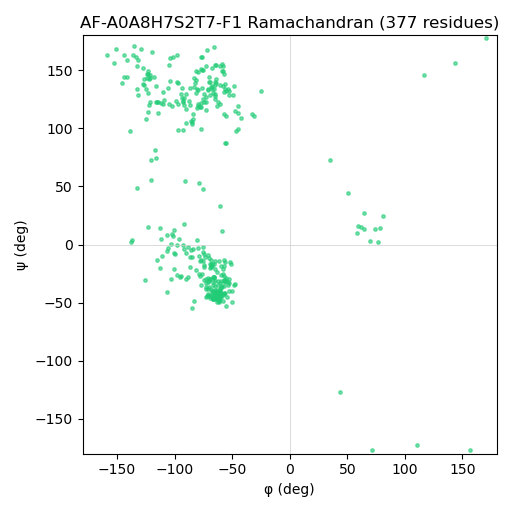U A 1 87 ? -7.165 11.764 10.459 1.00 92.62 87 LEU A CA 1
ATOM 677 C C . LEU A 1 87 ? -8.565 11.200 10.175 1.00 92.62 87 LEU A C 1
ATOM 679 O O . LEU A 1 87 ? -9.559 11.879 10.427 1.00 92.62 87 LEU A O 1
ATOM 683 N N . LEU A 1 88 ? -8.640 9.983 9.639 1.00 93.06 88 LEU A N 1
ATOM 684 C CA . LEU A 1 88 ? -9.905 9.306 9.376 1.00 93.06 88 LEU A CA 1
ATOM 685 C C . LEU A 1 88 ? -10.596 8.915 10.691 1.00 93.06 88 LEU A C 1
ATOM 687 O O . LEU A 1 88 ? -11.765 9.194 10.883 1.00 93.06 88 LEU A O 1
ATOM 691 N N . VAL A 1 89 ? -9.886 8.331 11.652 1.00 94.00 89 VAL A N 1
ATOM 692 C CA . VAL A 1 89 ? -10.489 7.883 12.921 1.00 94.00 89 VAL A CA 1
ATOM 693 C C . VAL A 1 89 ? -10.889 9.048 13.834 1.00 94.00 89 VAL A C 1
ATOM 695 O O . VAL A 1 89 ? -11.872 8.944 14.566 1.00 94.00 89 VAL A O 1
ATOM 698 N N . SER A 1 90 ? -10.152 10.159 13.798 1.00 92.94 90 SER A N 1
ATOM 699 C CA . SER A 1 90 ? -10.460 11.353 14.604 1.00 92.94 90 SER A CA 1
ATOM 700 C C . SER A 1 90 ? -11.734 12.081 14.171 1.00 92.94 90 SER A C 1
ATOM 702 O O . SER A 1 90 ? -12.289 12.858 14.946 1.00 92.94 90 SER A O 1
ATOM 704 N N . ASP A 1 91 ? -12.223 11.838 12.956 1.00 90.56 91 ASP A N 1
ATOM 705 C CA . ASP A 1 91 ? -13.441 12.445 12.438 1.00 90.56 91 ASP A CA 1
ATOM 706 C C . ASP A 1 91 ? -14.661 11.564 12.731 1.00 90.56 91 ASP A C 1
ATOM 708 O O . ASP A 1 91 ? -14.758 10.430 12.266 1.00 90.56 91 ASP A O 1
ATOM 712 N N . LYS A 1 92 ? -15.626 12.111 13.482 1.00 92.56 92 LYS A N 1
ATOM 713 C CA . LYS A 1 92 ? -16.826 11.391 13.932 1.00 92.56 92 LYS A CA 1
ATOM 714 C C . LYS A 1 92 ? -17.550 10.655 12.803 1.00 92.56 92 LYS A C 1
ATOM 716 O O . LYS A 1 92 ? -17.841 9.470 12.934 1.00 92.56 92 LYS A O 1
ATOM 721 N N . LYS A 1 93 ? -17.804 11.348 11.689 1.00 91.38 93 LYS A N 1
ATOM 722 C CA . LYS A 1 93 ? -18.572 10.830 10.548 1.00 91.38 93 LYS A CA 1
ATOM 723 C C . LYS A 1 93 ? -17.880 9.634 9.902 1.00 91.38 93 LYS A C 1
ATOM 725 O O . LYS A 1 93 ? -18.513 8.623 9.619 1.00 91.38 93 LYS A O 1
ATOM 730 N N . THR A 1 94 ? -16.577 9.735 9.664 1.00 91.44 94 THR A N 1
ATOM 731 C CA . THR A 1 94 ? -15.810 8.623 9.085 1.00 91.44 94 THR A CA 1
ATOM 732 C C . THR A 1 94 ? -15.593 7.487 10.081 1.00 91.44 94 THR A C 1
ATOM 734 O O . THR A 1 94 ? -15.653 6.330 9.673 1.00 91.44 94 THR A O 1
ATOM 737 N N . ARG A 1 95 ? -15.458 7.768 11.382 1.00 92.31 95 ARG A N 1
ATOM 738 C CA . ARG A 1 95 ? -15.436 6.739 12.433 1.00 92.31 95 ARG A CA 1
ATOM 739 C C . ARG A 1 95 ? -16.734 5.928 12.484 1.00 92.31 95 ARG A C 1
ATOM 741 O O . ARG A 1 95 ? -16.664 4.705 12.510 1.00 92.31 95 ARG A O 1
ATOM 748 N N . GLU A 1 96 ? -17.898 6.571 12.402 1.00 91.81 96 GLU A N 1
ATOM 749 C CA . GLU A 1 96 ? -19.198 5.881 12.309 1.00 91.81 96 GLU A CA 1
ATOM 750 C C . GLU A 1 96 ? -19.272 4.965 11.071 1.00 91.81 96 GLU A C 1
ATOM 752 O O . GLU A 1 96 ? -19.808 3.858 11.136 1.00 91.81 96 GLU A O 1
ATOM 757 N N . MET A 1 97 ? -18.665 5.365 9.944 1.00 92.81 97 MET A N 1
ATOM 758 C CA . MET A 1 97 ? -18.591 4.516 8.745 1.00 92.81 97 MET A CA 1
ATOM 759 C C . MET A 1 97 ? -17.743 3.249 8.950 1.00 92.81 97 MET A C 1
ATOM 761 O O . MET A 1 97 ? -18.010 2.238 8.296 1.00 92.81 97 MET A O 1
ATOM 765 N N . LEU A 1 98 ? -16.742 3.267 9.842 1.00 92.50 98 LEU A N 1
ATOM 766 C CA . LEU A 1 98 ? -15.888 2.102 10.129 1.00 92.50 98 LEU A CA 1
ATOM 767 C C . LEU A 1 98 ? -16.633 0.979 10.868 1.00 92.50 98 LEU A C 1
ATOM 769 O O . LEU A 1 98 ? -16.214 -0.181 10.814 1.00 92.50 98 LEU A O 1
ATOM 773 N N . GLU A 1 99 ? -17.750 1.295 11.521 1.00 87.62 99 GLU A N 1
ATOM 774 C CA . GLU A 1 99 ? -18.599 0.322 12.217 1.00 87.62 99 GLU A CA 1
ATOM 775 C C . GLU A 1 99 ? -19.425 -0.533 11.245 1.00 87.62 99 GLU A C 1
ATOM 777 O O . GLU A 1 99 ? -20.045 -1.520 11.644 1.00 87.62 99 GLU A O 1
ATOM 782 N N . CYS A 1 100 ? -19.427 -0.203 9.947 1.00 82.12 100 CYS A N 1
ATOM 783 C CA . CYS A 1 100 ? -20.189 -0.953 8.953 1.00 82.12 100 CYS A CA 1
ATOM 784 C C . CYS A 1 100 ? -19.800 -2.438 8.938 1.00 82.12 100 CYS A C 1
ATOM 786 O O . CYS A 1 100 ? -20.668 -3.273 8.705 1.00 82.12 100 CYS A O 1
ATOM 788 N N . ARG A 1 101 ? -18.544 -2.798 9.239 1.00 84.50 101 ARG A N 1
ATOM 789 C CA . ARG A 1 101 ? -18.128 -4.204 9.372 1.00 84.50 101 ARG A CA 1
ATOM 790 C C . ARG A 1 101 ? -18.871 -4.930 10.499 1.00 84.50 101 ARG A C 1
ATOM 792 O O . ARG A 1 101 ? -19.346 -6.039 10.275 1.00 84.50 101 ARG A O 1
ATOM 799 N N . SER A 1 102 ? -18.923 -4.348 11.699 1.00 81.12 102 SER A N 1
ATOM 800 C CA . SER A 1 102 ? -19.519 -4.986 12.884 1.00 81.12 102 SER A CA 1
ATOM 801 C C . SER A 1 102 ? -21.046 -5.000 12.831 1.00 81.12 102 SER A C 1
ATOM 803 O O . SER A 1 102 ? -21.661 -5.937 13.326 1.00 81.12 102 SER A O 1
ATOM 805 N N . LYS A 1 103 ? -21.657 -4.002 12.182 1.00 83.62 103 LYS A N 1
ATOM 806 C CA . LYS A 1 103 ? -23.116 -3.866 12.035 1.00 83.62 103 LYS A CA 1
ATOM 807 C C . LYS A 1 103 ? -23.693 -4.575 10.802 1.00 83.62 103 LYS A C 1
ATOM 809 O O . LYS A 1 103 ? -24.900 -4.520 10.572 1.00 83.62 103 LYS A O 1
ATOM 814 N N . ARG A 1 104 ? -22.857 -5.205 9.970 1.00 83.62 104 ARG A N 1
ATOM 815 C CA . ARG A 1 104 ? -23.302 -5.821 8.712 1.00 83.62 104 ARG A CA 1
ATOM 816 C C . ARG A 1 104 ? -24.135 -7.084 8.978 1.00 83.62 104 ARG A C 1
ATOM 818 O O . ARG A 1 104 ? -23.673 -7.955 9.716 1.00 83.62 104 ARG A O 1
ATOM 825 N N . PRO A 1 105 ? -25.300 -7.255 8.325 1.00 80.19 105 PRO A N 1
ATOM 826 C CA . PRO A 1 105 ? -26.023 -8.517 8.378 1.00 80.19 105 PRO A CA 1
ATOM 827 C C . PRO A 1 105 ? -25.216 -9.603 7.662 1.00 80.19 105 PRO A C 1
ATOM 829 O O . PRO A 1 105 ? -24.784 -9.421 6.523 1.00 80.19 105 PRO A O 1
ATOM 832 N N . THR A 1 106 ? -25.035 -10.741 8.322 1.00 78.19 106 THR A N 1
ATOM 833 C CA . THR A 1 106 ? -24.455 -11.934 7.701 1.00 78.19 106 THR A CA 1
ATOM 834 C C . THR A 1 106 ? -25.581 -12.865 7.266 1.00 78.19 106 THR A C 1
ATOM 836 O O . THR A 1 106 ? -26.601 -12.987 7.943 1.00 78.19 106 THR A O 1
ATOM 839 N N . LYS A 1 107 ? -25.428 -13.483 6.094 1.00 81.44 107 LYS A N 1
ATOM 840 C CA . LYS A 1 107 ? -26.349 -14.498 5.577 1.00 81.44 107 LYS A CA 1
ATOM 841 C C . LYS A 1 107 ? -25.549 -15.745 5.251 1.00 81.44 107 LYS A C 1
ATOM 843 O O . LYS A 1 107 ? -24.491 -15.656 4.630 1.00 81.44 107 LYS A O 1
ATOM 848 N N . GLU A 1 108 ? -26.054 -16.896 5.671 1.00 81.38 108 GLU A N 1
ATOM 849 C CA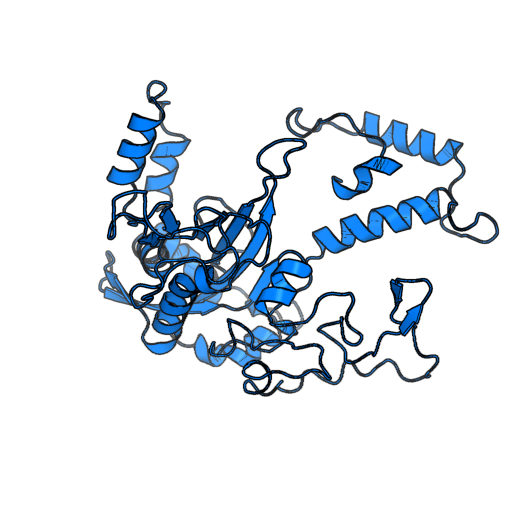 . GLU A 1 108 ? -25.404 -18.167 5.382 1.00 81.38 108 GLU A CA 1
ATOM 850 C C . GLU A 1 108 ? -25.321 -18.386 3.865 1.00 81.38 108 GLU A C 1
ATOM 852 O O . GLU A 1 108 ? -26.265 -18.091 3.133 1.00 81.38 108 GLU A O 1
ATOM 857 N N . ASN A 1 109 ? -24.174 -18.872 3.388 1.00 80.69 109 ASN A N 1
ATOM 858 C CA . ASN A 1 109 ? -23.908 -19.163 1.974 1.00 80.69 109 ASN A CA 1
ATOM 859 C C . ASN A 1 109 ? -24.022 -17.972 0.999 1.00 80.69 109 ASN A C 1
ATOM 861 O O . ASN A 1 109 ? -24.044 -18.183 -0.213 1.00 80.69 109 ASN A O 1
ATOM 865 N N . VAL A 1 110 ? -24.025 -16.726 1.486 1.00 85.00 110 VAL A N 1
ATOM 866 C CA . VAL A 1 110 ? -24.026 -15.526 0.636 1.00 85.00 110 VAL A CA 1
ATOM 867 C C . VAL A 1 110 ? -22.808 -14.664 0.947 1.00 85.00 110 VAL A C 1
ATOM 869 O O . VAL A 1 110 ? -22.628 -14.204 2.070 1.00 85.00 110 VAL A O 1
ATOM 872 N N . MET A 1 111 ? -21.989 -14.400 -0.072 1.00 83.75 111 MET A N 1
ATOM 873 C CA . MET A 1 111 ? -20.892 -13.437 0.017 1.00 83.75 111 MET A CA 1
ATOM 874 C C . MET A 1 111 ? -21.410 -12.060 -0.401 1.00 83.75 111 MET A C 1
ATOM 876 O O . MET A 1 111 ? -21.630 -11.804 -1.582 1.00 83.75 111 MET A O 1
ATOM 880 N N . THR A 1 112 ? -21.629 -11.183 0.572 1.00 84.12 112 THR A N 1
ATOM 881 C CA . THR A 1 112 ? -22.049 -9.790 0.339 1.00 84.12 112 THR A CA 1
ATOM 882 C C . THR A 1 112 ? -20.888 -8.812 0.457 1.00 84.12 112 THR A C 1
ATOM 884 O O . THR A 1 112 ? -20.960 -7.703 -0.069 1.00 84.12 112 THR A O 1
ATOM 887 N N . ASP A 1 113 ? -19.817 -9.219 1.140 1.00 89.00 113 ASP A N 1
ATOM 888 C CA . ASP A 1 113 ? -18.616 -8.418 1.301 1.00 89.00 113 ASP A CA 1
ATOM 889 C C . ASP A 1 113 ? -17.350 -9.278 1.459 1.00 89.00 113 ASP A C 1
ATOM 891 O O . ASP A 1 113 ? -17.425 -10.483 1.702 1.00 89.00 113 ASP A O 1
ATOM 895 N N . ILE A 1 114 ? -16.168 -8.655 1.370 1.00 88.44 114 ILE A N 1
ATOM 896 C CA . ILE A 1 114 ? -14.873 -9.326 1.565 1.00 88.44 114 ILE A CA 1
ATOM 897 C C . ILE A 1 114 ? -14.770 -10.034 2.925 1.00 88.44 114 ILE A C 1
ATOM 899 O O . ILE A 1 114 ? -14.131 -11.082 3.028 1.00 88.44 114 ILE A O 1
ATOM 903 N N . PHE A 1 115 ? -15.444 -9.508 3.952 1.00 88.94 115 PHE A N 1
ATOM 904 C CA . PHE A 1 115 ? -15.481 -10.104 5.287 1.00 88.94 115 PHE A CA 1
ATOM 905 C C . PHE A 1 115 ? -16.306 -11.405 5.378 1.00 88.94 115 PHE A C 1
ATOM 907 O O . PHE A 1 115 ? -16.242 -12.078 6.401 1.00 88.94 115 PHE A O 1
ATOM 914 N N . ASP A 1 116 ? -17.056 -11.791 4.338 1.00 86.19 116 ASP A N 1
ATOM 915 C CA . ASP A 1 116 ? -17.690 -13.123 4.241 1.00 86.19 116 ASP A CA 1
ATOM 916 C C . ASP A 1 116 ? -16.743 -14.176 3.631 1.00 86.19 116 ASP A C 1
ATOM 918 O O . ASP A 1 116 ? -17.034 -15.374 3.617 1.00 86.19 116 ASP A O 1
ATOM 922 N N . GLY A 1 117 ? -15.608 -13.739 3.077 1.00 85.75 117 GLY A N 1
ATOM 923 C CA . GLY A 1 117 ? -14.695 -14.595 2.336 1.00 85.75 117 GLY A CA 1
ATOM 924 C C . GLY A 1 117 ? -13.959 -15.601 3.223 1.00 85.75 117 GLY A C 1
ATOM 925 O O . GLY A 1 117 ? -13.502 -15.289 4.323 1.00 85.75 117 GLY A O 1
ATOM 926 N N . LYS A 1 118 ? -13.721 -16.807 2.688 1.00 83.00 118 LYS A N 1
ATOM 927 C CA . LYS A 1 118 ? -12.925 -17.856 3.359 1.00 83.00 118 LYS A CA 1
ATOM 928 C C . LYS A 1 118 ? -11.534 -17.371 3.785 1.00 83.00 118 LYS A C 1
ATOM 930 O O . LYS A 1 118 ? -11.030 -17.790 4.820 1.00 83.00 118 LYS A O 1
ATOM 935 N N . LEU A 1 119 ? -10.925 -16.485 2.996 1.00 83.25 119 LEU A N 1
ATOM 936 C CA . LEU A 1 119 ? -9.606 -15.916 3.282 1.00 83.25 119 LEU A CA 1
ATOM 937 C C . LEU A 1 119 ? -9.639 -14.999 4.509 1.00 83.25 119 LEU A C 1
ATOM 939 O O . LEU A 1 119 ? -8.761 -15.100 5.361 1.00 83.25 119 LEU A O 1
ATOM 943 N N . TYR A 1 120 ? -10.681 -14.174 4.646 1.00 87.69 120 TYR A N 1
ATOM 944 C CA . TYR A 1 120 ? -10.871 -13.349 5.836 1.00 87.69 120 TYR A CA 1
ATOM 945 C C . TYR A 1 120 ? -11.107 -14.206 7.084 1.00 87.69 120 TYR A C 1
ATOM 947 O O . TYR A 1 120 ? -10.513 -13.938 8.124 1.00 87.69 120 TYR A O 1
ATOM 955 N N . ASN A 1 121 ? -11.888 -15.287 6.976 1.00 86.62 121 ASN A N 1
ATOM 956 C CA . ASN A 1 121 ? -12.133 -16.193 8.104 1.00 86.62 121 ASN A CA 1
ATOM 957 C C . ASN A 1 121 ? -10.838 -16.756 8.717 1.00 86.62 121 ASN A C 1
ATOM 959 O O . ASN A 1 121 ? -10.771 -16.923 9.932 1.00 86.62 121 ASN A O 1
ATOM 963 N N . ASN A 1 122 ? -9.788 -16.971 7.917 1.00 85.31 122 ASN A N 1
ATOM 964 C CA . ASN A 1 122 ? -8.488 -17.438 8.415 1.00 85.31 122 ASN A CA 1
ATOM 965 C C . ASN A 1 122 ? -7.772 -16.408 9.305 1.00 85.31 122 ASN A C 1
ATOM 967 O O . ASN A 1 122 ? -6.985 -16.785 10.170 1.00 85.31 122 ASN A O 1
ATOM 971 N N . VAL A 1 123 ? -8.035 -15.118 9.093 1.00 89.44 123 VAL A N 1
ATOM 972 C CA . VAL A 1 123 ? -7.389 -14.000 9.799 1.00 89.44 123 VAL A CA 1
ATOM 973 C C . VAL A 1 123 ? -8.351 -13.254 10.720 1.00 89.44 123 VAL A C 1
ATOM 975 O O . VAL A 1 123 ? -7.966 -12.261 11.324 1.00 89.44 123 VAL A O 1
ATOM 978 N N . LYS A 1 124 ? -9.595 -13.731 10.863 1.00 90.38 124 LYS A N 1
ATOM 979 C CA . LYS A 1 124 ? -10.653 -13.089 11.657 1.00 90.38 124 LYS A CA 1
ATOM 980 C C . LYS A 1 124 ? -10.253 -12.868 13.119 1.00 90.38 124 LYS A C 1
ATOM 982 O O . LYS A 1 124 ? -10.656 -11.868 13.699 1.00 90.38 124 LYS A O 1
ATOM 987 N N . HIS A 1 125 ? -9.410 -13.740 13.671 1.00 91.50 125 HIS A N 1
ATOM 988 C CA . HIS A 1 125 ? -8.851 -13.605 15.020 1.00 91.50 125 HIS A CA 1
ATOM 989 C C . HIS A 1 125 ? -8.036 -12.309 15.216 1.00 91.50 125 HIS A C 1
ATOM 991 O O . HIS A 1 125 ? -7.971 -11.772 16.313 1.00 91.50 125 HIS A O 1
ATOM 997 N N . LEU A 1 126 ? -7.464 -11.737 14.147 1.00 91.19 126 LEU A N 1
ATOM 998 C CA . LEU A 1 126 ? -6.766 -10.442 14.199 1.00 91.19 126 LEU A CA 1
ATOM 999 C C . LEU A 1 126 ? -7.725 -9.246 14.319 1.00 91.19 126 LEU A C 1
ATOM 1001 O O . LEU A 1 126 ? -7.304 -8.115 14.536 1.00 91.19 126 LEU A O 1
ATOM 1005 N N . PHE A 1 127 ? -9.023 -9.478 14.135 1.00 91.25 127 PHE A N 1
ATOM 1006 C CA . PHE A 1 127 ? -10.056 -8.455 14.021 1.00 91.25 127 PHE A CA 1
ATOM 1007 C C . PHE A 1 127 ? -11.035 -8.457 15.207 1.00 91.25 127 PHE A C 1
ATOM 1009 O O . PHE A 1 127 ? -12.093 -7.831 15.106 1.00 91.25 127 PHE A O 1
ATOM 1016 N N . GLU A 1 128 ? -10.682 -9.145 16.299 1.00 83.81 128 GLU A N 1
ATOM 1017 C CA . GLU A 1 128 ? -11.489 -9.297 17.521 1.00 83.81 128 GLU A CA 1
ATOM 1018 C C . GLU A 1 128 ? -11.615 -7.997 18.328 1.00 83.81 128 GLU A C 1
ATOM 1020 O O . GLU A 1 128 ? -12.651 -7.765 18.946 1.00 83.81 128 GLU A O 1
ATOM 1025 N N . ASN A 1 129 ? -10.610 -7.116 18.270 1.00 74.12 129 ASN A N 1
ATOM 1026 C CA . ASN A 1 129 ? -10.684 -5.795 18.898 1.00 74.12 129 ASN A CA 1
ATOM 1027 C C . ASN A 1 129 ? -11.717 -4.895 18.194 1.00 74.12 129 ASN A C 1
ATOM 1029 O O . ASN A 1 129 ? -11.936 -4.997 16.981 1.00 74.12 129 ASN A O 1
ATOM 1033 N N . GLU A 1 130 ? -12.305 -3.959 18.946 1.00 68.75 130 GLU A N 1
ATOM 1034 C CA . GLU A 1 130 ? -13.389 -3.100 18.447 1.00 68.75 130 GLU A CA 1
ATOM 1035 C C . GLU A 1 130 ? -12.966 -2.211 17.266 1.00 68.75 130 GLU A C 1
ATOM 1037 O O . GLU A 1 130 ? -13.748 -2.025 16.333 1.00 68.75 130 GLU A O 1
ATOM 1042 N N . LEU A 1 131 ? -11.716 -1.725 17.239 1.00 88.38 131 LEU A N 1
ATOM 1043 C CA . LEU A 1 131 ? -11.231 -0.810 16.200 1.00 88.38 131 LEU A CA 1
ATOM 1044 C C . LEU A 1 131 ? -10.032 -1.363 15.418 1.00 88.38 131 LEU A C 1
ATOM 1046 O O . LEU A 1 131 ? -8.891 -0.910 15.543 1.00 88.38 131 LEU A O 1
ATOM 1050 N N . VAL A 1 132 ? -10.320 -2.348 14.563 1.00 95.00 132 VAL A N 1
ATOM 1051 C CA . VAL A 1 132 ? -9.359 -2.909 13.602 1.00 95.00 132 VAL A CA 1
ATOM 1052 C C . VAL A 1 132 ? -9.801 -2.629 12.168 1.00 95.00 132 VAL A C 1
ATOM 1054 O O . VAL A 1 132 ? -10.884 -3.045 11.741 1.00 95.00 132 VAL A O 1
ATOM 1057 N N . ILE A 1 133 ? -8.938 -1.957 11.408 1.00 96.38 133 ILE A N 1
ATOM 1058 C CA . ILE A 1 133 ? -9.197 -1.523 10.035 1.00 96.38 133 ILE A CA 1
ATOM 1059 C C . ILE A 1 133 ? -8.609 -2.520 9.026 1.00 96.38 133 ILE A C 1
ATOM 1061 O O . ILE A 1 133 ? -7.404 -2.755 8.981 1.00 96.38 133 ILE A O 1
ATOM 1065 N N . GLY A 1 134 ? -9.455 -3.092 8.174 1.00 96.00 134 GLY A N 1
ATOM 1066 C CA . GLY A 1 134 ? -9.040 -3.838 6.991 1.00 96.00 134 GLY A CA 1
ATOM 1067 C C . GLY A 1 134 ? -8.671 -2.886 5.856 1.00 96.00 134 GLY A C 1
ATOM 1068 O O . GLY A 1 134 ? -9.420 -1.959 5.548 1.00 96.00 134 GLY A O 1
ATOM 1069 N N . LEU A 1 135 ? -7.532 -3.124 5.214 1.00 97.50 135 LEU A N 1
ATOM 1070 C CA . LEU A 1 135 ? -7.028 -2.320 4.103 1.00 97.50 135 LEU A CA 1
ATOM 1071 C C . LEU A 1 135 ? -6.919 -3.166 2.832 1.00 97.50 135 LEU A C 1
ATOM 1073 O O . LEU A 1 135 ? -6.551 -4.338 2.893 1.00 97.50 135 LEU A O 1
ATOM 1077 N N . GLY A 1 136 ? -7.205 -2.566 1.681 1.00 95.94 136 GLY A N 1
ATOM 1078 C CA . GLY A 1 136 ? -6.878 -3.117 0.364 1.00 95.94 136 GLY A CA 1
ATOM 1079 C C . GLY A 1 136 ? -5.887 -2.194 -0.328 1.00 95.94 136 GLY A C 1
ATOM 1080 O O . GLY A 1 136 ? -6.178 -1.011 -0.460 1.00 95.94 136 GLY A O 1
ATOM 1081 N N . LEU A 1 137 ? -4.719 -2.699 -0.724 1.00 95.56 137 LEU A N 1
ATOM 1082 C CA . LEU A 1 137 ? -3.694 -1.918 -1.422 1.00 95.56 137 LEU A CA 1
ATOM 1083 C C . LEU A 1 137 ? -3.872 -2.095 -2.923 1.00 95.56 137 LEU A C 1
ATOM 1085 O O . LEU A 1 137 ? -3.984 -3.226 -3.389 1.00 95.56 137 LEU A O 1
ATOM 1089 N N . TYR A 1 138 ? -3.810 -1.004 -3.674 1.00 91.31 138 TYR A N 1
ATOM 1090 C CA . TYR A 1 138 ? -3.808 -1.054 -5.127 1.00 91.31 138 TYR A CA 1
ATOM 1091 C C . TYR A 1 138 ? -2.624 -0.294 -5.699 1.00 91.31 138 TYR A C 1
ATOM 1093 O O . TYR A 1 138 ? -2.228 0.766 -5.199 1.00 91.31 138 TYR A O 1
ATOM 1101 N N . THR A 1 139 ? -2.075 -0.853 -6.772 1.00 88.06 139 THR A N 1
ATOM 1102 C CA . THR A 1 139 ? -1.019 -0.221 -7.553 1.00 88.06 139 THR A CA 1
ATOM 1103 C C . THR A 1 139 ? -1.358 -0.278 -9.028 1.00 88.06 139 THR A C 1
ATOM 1105 O O . THR A 1 139 ? -1.618 -1.368 -9.545 1.00 88.06 139 THR A O 1
ATOM 1108 N N . ASP A 1 140 ? -1.295 0.862 -9.704 1.00 83.00 140 ASP A N 1
ATOM 1109 C CA . ASP A 1 140 ? -1.536 0.920 -11.142 1.00 83.00 140 ASP A CA 1
ATOM 1110 C C . ASP A 1 140 ? -0.598 1.906 -11.839 1.00 83.00 140 ASP A C 1
ATOM 1112 O O . ASP A 1 140 ? -0.221 2.946 -11.286 1.00 83.00 140 ASP A O 1
ATOM 1116 N N . ASN A 1 141 ? -0.194 1.546 -13.053 1.00 81.25 141 ASN A N 1
ATOM 1117 C CA . ASN A 1 141 ? 0.656 2.351 -13.906 1.00 81.25 141 ASN A CA 1
ATOM 1118 C C . ASN A 1 141 ? -0.210 3.226 -14.805 1.00 81.25 141 ASN A C 1
ATOM 1120 O O . ASN A 1 141 ? -1.014 2.729 -15.582 1.00 81.25 141 ASN A O 1
ATOM 1124 N N . TYR A 1 142 ? 0.031 4.530 -14.785 1.00 77.69 142 TYR A N 1
ATOM 1125 C CA . TYR A 1 142 ? -0.680 5.471 -15.640 1.00 77.69 142 TYR A CA 1
ATOM 1126 C C . TYR A 1 142 ? 0.298 6.346 -16.419 1.00 77.69 142 TYR A C 1
ATOM 1128 O O . TYR A 1 142 ? 1.431 6.596 -15.994 1.00 77.69 142 TYR A O 1
ATOM 1136 N N . GLN A 1 143 ? -0.136 6.794 -17.592 1.00 76.75 143 GLN A N 1
ATOM 1137 C CA . GLN A 1 143 ? 0.589 7.753 -18.419 1.00 76.75 143 GLN A CA 1
ATOM 1138 C C . GLN A 1 143 ? -0.100 9.105 -18.290 1.00 76.75 143 GLN A C 1
ATOM 1140 O O . GLN A 1 143 ? -1.284 9.230 -18.586 1.00 76.75 143 GLN A O 1
ATOM 1145 N N . GLN A 1 144 ? 0.639 10.117 -17.835 1.00 67.75 144 GLN A N 1
ATOM 1146 C CA . GLN A 1 144 ? 0.083 11.461 -17.648 1.00 67.75 144 GLN A CA 1
ATOM 1147 C C . GLN A 1 144 ? -0.221 12.161 -18.975 1.00 67.75 144 GLN A C 1
ATOM 1149 O O . GLN A 1 144 ? -1.155 12.953 -19.054 1.00 67.75 144 GLN A O 1
ATOM 1154 N N . PHE A 1 145 ? 0.559 11.865 -20.015 1.00 73.44 145 PHE A N 1
ATOM 1155 C CA . PHE A 1 145 ? 0.454 12.521 -21.314 1.00 73.44 145 PHE A CA 1
ATOM 1156 C C . PHE A 1 145 ? 0.298 11.487 -22.425 1.00 73.44 145 PHE A C 1
ATOM 1158 O O . PHE A 1 145 ? 1.019 10.480 -22.444 1.00 73.44 145 PHE A O 1
ATOM 1165 N N . LYS A 1 146 ? -0.607 11.772 -23.373 1.00 62.25 146 LYS A N 1
ATOM 1166 C CA . LYS A 1 146 ? -0.787 10.982 -24.599 1.00 62.25 146 LYS A CA 1
ATOM 1167 C C . LYS A 1 146 ? 0.563 10.830 -25.312 1.00 62.25 146 LYS A C 1
ATOM 1169 O O . LYS A 1 146 ? 1.298 11.803 -25.460 1.00 62.25 146 LYS A O 1
ATOM 1174 N N . SER A 1 147 ? 0.898 9.606 -25.715 1.00 59.69 147 SER A N 1
ATOM 1175 C CA . SER A 1 147 ? 2.141 9.268 -26.432 1.00 59.69 147 SER A CA 1
ATOM 1176 C C . SER A 1 147 ? 3.452 9.531 -25.675 1.00 59.69 147 SER A C 1
ATOM 1178 O O . SER A 1 147 ? 4.527 9.505 -26.275 1.00 59.69 147 SER A O 1
ATOM 1180 N N . SER A 1 148 ? 3.412 9.749 -24.356 1.00 61.88 148 SER A N 1
ATOM 1181 C CA . SER A 1 148 ? 4.641 9.885 -23.572 1.00 61.88 148 SER A CA 1
ATOM 1182 C C . SER A 1 148 ? 5.218 8.527 -23.173 1.00 61.88 148 SER A C 1
ATOM 1184 O O . SER A 1 148 ? 4.510 7.597 -22.792 1.00 61.88 148 SER A O 1
ATOM 1186 N N . LYS A 1 149 ? 6.552 8.427 -23.173 1.00 64.94 149 LYS A N 1
ATOM 1187 C CA . LYS A 1 149 ? 7.268 7.304 -22.538 1.00 64.94 149 LYS A CA 1
ATOM 1188 C C . LYS A 1 149 ? 7.283 7.420 -21.005 1.00 64.94 149 LYS A C 1
ATOM 1190 O O . LYS A 1 149 ? 7.825 6.549 -20.326 1.00 64.94 149 LYS A O 1
ATOM 1195 N N . HIS A 1 150 ? 6.708 8.495 -20.461 1.00 68.19 150 HIS A N 1
ATOM 1196 C CA . HIS A 1 150 ? 6.700 8.796 -19.041 1.00 68.19 150 HIS A CA 1
ATOM 1197 C C . HIS A 1 150 ? 5.438 8.228 -18.393 1.00 68.19 150 HIS A C 1
ATOM 1199 O O . HIS A 1 150 ? 4.361 8.816 -18.462 1.00 68.19 150 HIS A O 1
ATOM 1205 N N . SER A 1 151 ? 5.574 7.063 -17.762 1.00 75.81 151 SER A N 1
ATOM 1206 C CA . SER A 1 151 ? 4.533 6.550 -16.875 1.00 75.81 151 SER A CA 1
ATOM 1207 C C . SER A 1 151 ? 4.909 6.786 -15.418 1.00 75.81 151 SER A C 1
ATOM 1209 O O . SER A 1 151 ? 6.072 6.998 -15.074 1.00 75.81 151 SER A O 1
ATOM 1211 N N . MET A 1 152 ? 3.914 6.731 -14.553 1.00 83.75 152 MET A N 1
ATOM 1212 C CA . MET A 1 152 ? 4.070 6.768 -13.108 1.00 83.75 152 MET A CA 1
ATOM 1213 C C . MET A 1 152 ? 3.209 5.665 -12.500 1.00 83.75 152 MET A C 1
ATOM 1215 O O . MET A 1 152 ? 2.292 5.170 -13.151 1.00 83.75 152 MET A O 1
ATOM 1219 N N . THR A 1 153 ? 3.496 5.281 -11.261 1.00 86.00 153 THR A N 1
ATOM 1220 C CA . THR A 1 153 ? 2.704 4.282 -10.536 1.00 86.00 153 THR A CA 1
ATOM 1221 C C . THR A 1 153 ? 1.979 4.957 -9.386 1.00 86.00 153 THR A C 1
ATOM 1223 O O . THR A 1 153 ? 2.615 5.553 -8.518 1.00 86.00 153 THR A O 1
ATOM 1226 N N . ILE A 1 154 ? 0.655 4.871 -9.356 1.00 88.06 154 ILE A N 1
ATOM 1227 C CA . ILE A 1 154 ? -0.150 5.306 -8.211 1.00 88.06 154 ILE A CA 1
ATOM 1228 C C . ILE A 1 154 ? -0.167 4.168 -7.203 1.00 88.06 154 ILE A C 1
ATOM 1230 O O . ILE A 1 154 ? -0.365 3.015 -7.576 1.00 88.06 154 ILE A O 1
ATOM 1234 N N . VAL A 1 155 ? 0.031 4.500 -5.930 1.00 92.00 155 VAL A N 1
ATOM 1235 C CA . VAL A 1 155 ? -0.130 3.568 -4.814 1.00 92.00 155 VAL A CA 1
ATOM 1236 C C . VAL A 1 155 ? -1.153 4.157 -3.852 1.00 92.00 155 VAL A C 1
ATOM 1238 O O . VAL A 1 155 ? -0.896 5.199 -3.244 1.00 92.00 155 VAL A O 1
ATOM 1241 N N . HIS A 1 156 ? -2.304 3.505 -3.716 1.00 93.88 156 HIS A N 1
ATOM 1242 C CA . HIS A 1 156 ? -3.365 3.923 -2.799 1.00 93.88 156 HIS A CA 1
ATOM 1243 C C . HIS A 1 156 ? -3.943 2.734 -2.031 1.00 93.88 156 HIS A C 1
ATOM 1245 O O . HIS A 1 156 ? -3.763 1.580 -2.419 1.00 93.88 156 HIS A O 1
ATOM 1251 N N . LEU A 1 157 ? -4.649 3.016 -0.941 1.00 95.94 157 LEU A N 1
ATOM 1252 C CA . LEU A 1 157 ? -5.378 2.031 -0.163 1.00 95.94 157 LEU A CA 1
ATOM 1253 C C . LEU A 1 157 ? -6.850 2.403 -0.049 1.00 95.94 157 LEU A C 1
ATOM 1255 O O . LEU A 1 157 ? -7.212 3.572 0.072 1.00 95.94 157 LEU A O 1
ATOM 1259 N N . THR A 1 158 ? -7.687 1.379 -0.003 1.00 95.19 158 THR A N 1
ATOM 1260 C CA . THR A 1 158 ? -9.101 1.492 0.348 1.00 95.19 158 THR A CA 1
ATOM 1261 C C . THR A 1 158 ? -9.326 0.988 1.764 1.00 95.19 158 THR A C 1
ATOM 1263 O O . THR A 1 158 ? -8.784 -0.055 2.147 1.00 95.19 158 THR A O 1
ATOM 1266 N N . VAL A 1 159 ? -10.184 1.675 2.512 1.00 96.50 159 VAL A N 1
ATOM 1267 C CA . VAL A 1 159 ? -10.605 1.266 3.854 1.00 96.50 159 VAL A CA 1
ATOM 1268 C C . VAL A 1 159 ? -11.782 0.302 3.743 1.00 96.50 159 VAL A C 1
ATOM 1270 O O . VAL A 1 159 ? -12.905 0.692 3.433 1.00 96.50 159 VAL A O 1
ATOM 1273 N N . LEU A 1 160 ? -11.534 -0.981 3.995 1.00 94.50 160 LEU A N 1
ATOM 1274 C CA . LEU A 1 160 ? -12.512 -2.048 3.775 1.00 94.50 160 LEU A CA 1
ATOM 1275 C C . LEU A 1 160 ? -13.619 -2.059 4.831 1.00 94.50 160 LEU A C 1
ATOM 1277 O O . LEU A 1 160 ? -14.692 -2.587 4.581 1.00 94.50 160 LEU A O 1
ATOM 1281 N N . ASN A 1 161 ? -13.414 -1.441 5.991 1.00 94.12 161 ASN A N 1
ATOM 1282 C CA . ASN A 1 161 ? -14.463 -1.336 7.007 1.00 94.12 161 ASN A CA 1
ATOM 1283 C C . ASN A 1 161 ? -15.656 -0.486 6.555 1.00 94.12 161 ASN A C 1
ATOM 1285 O O . ASN A 1 161 ? -16.738 -0.651 7.103 1.00 94.12 161 ASN A O 1
ATOM 1289 N N . ILE A 1 162 ? -15.467 0.388 5.564 1.00 92.94 162 ILE A N 1
ATOM 1290 C CA . ILE A 1 162 ? -16.515 1.236 4.993 1.00 92.94 162 ILE A CA 1
ATOM 1291 C C . ILE A 1 162 ? -17.421 0.394 4.088 1.00 92.94 162 ILE A C 1
ATOM 1293 O O . ILE A 1 162 ? -16.970 -0.571 3.471 1.00 92.94 162 ILE A O 1
ATOM 1297 N N . ASN A 1 163 ? -18.697 0.764 3.974 1.00 90.06 163 ASN A N 1
ATOM 1298 C CA . ASN A 1 163 ? -19.637 0.113 3.062 1.00 90.06 163 ASN A CA 1
ATOM 1299 C C . ASN A 1 163 ? -19.088 0.080 1.614 1.00 90.06 163 ASN A C 1
ATOM 1301 O O . ASN A 1 163 ? -18.639 1.121 1.126 1.00 90.06 163 ASN A O 1
ATOM 1305 N N . PRO A 1 164 ? -19.166 -1.062 0.898 1.00 87.88 164 PRO A N 1
ATOM 1306 C CA . PRO A 1 164 ? -18.679 -1.203 -0.477 1.00 87.88 164 PRO A CA 1
ATOM 1307 C C . PRO A 1 164 ? -19.095 -0.086 -1.437 1.00 87.88 164 PRO A C 1
ATOM 1309 O O . PRO A 1 164 ? -18.302 0.295 -2.293 1.00 87.88 164 PRO A O 1
ATOM 1312 N N . LYS A 1 165 ? -20.300 0.475 -1.264 1.00 88.00 165 LYS A N 1
ATOM 1313 C CA . LYS A 1 165 ? -20.823 1.568 -2.098 1.00 88.00 165 LYS A CA 1
ATOM 1314 C C . LYS A 1 165 ? -20.004 2.862 -2.006 1.00 88.00 165 LYS A C 1
ATOM 1316 O O . LYS A 1 165 ? -20.042 3.649 -2.941 1.00 88.00 165 LYS A O 1
ATOM 1321 N N . HIS A 1 166 ? -19.269 3.063 -0.911 1.00 87.62 166 HIS A N 1
ATOM 1322 C CA . HIS A 1 166 ? -18.563 4.312 -0.604 1.00 87.62 166 HIS A CA 1
ATOM 1323 C C . HIS A 1 166 ? -17.031 4.163 -0.575 1.00 87.62 166 HIS A C 1
ATOM 1325 O O . HIS A 1 166 ? -16.321 5.163 -0.601 1.00 87.62 166 HIS A O 1
ATOM 1331 N N . ARG A 1 167 ? -16.480 2.936 -0.558 1.00 89.19 167 ARG A N 1
ATOM 1332 C CA . ARG A 1 167 ? -15.021 2.684 -0.419 1.00 89.19 167 ARG A CA 1
ATOM 1333 C C . ARG A 1 167 ? -14.148 3.385 -1.465 1.00 89.19 167 ARG A C 1
ATOM 1335 O O . ARG A 1 167 ? -12.985 3.660 -1.183 1.00 89.19 167 ARG A O 1
ATOM 1342 N N . MET A 1 168 ? -14.697 3.615 -2.658 1.00 85.25 168 MET A N 1
ATOM 1343 C CA . MET A 1 168 ? -13.997 4.214 -3.801 1.00 85.25 168 MET A CA 1
ATOM 1344 C C . MET A 1 168 ? -14.234 5.724 -3.930 1.00 85.25 168 MET A C 1
ATOM 1346 O O . MET A 1 168 ? -13.783 6.334 -4.895 1.00 85.25 168 MET A O 1
ATOM 1350 N N . GLU A 1 169 ? -14.945 6.349 -2.988 1.00 85.31 169 GLU A N 1
ATOM 1351 C CA . GLU A 1 169 ? -15.062 7.804 -2.973 1.00 85.31 169 GLU A CA 1
ATOM 1352 C C . GLU A 1 169 ? -13.696 8.435 -2.684 1.00 85.31 169 GLU A C 1
ATOM 1354 O O . GLU A 1 169 ? -13.006 8.049 -1.741 1.00 85.31 169 GLU A O 1
ATOM 1359 N N . ASN A 1 170 ? -13.323 9.456 -3.460 1.00 80.62 170 ASN A N 1
ATOM 1360 C CA . ASN A 1 170 ? -12.007 10.103 -3.374 1.00 80.62 170 ASN A CA 1
ATOM 1361 C C . ASN A 1 170 ? -11.633 10.560 -1.953 1.00 80.62 170 ASN A C 1
ATOM 1363 O O . ASN A 1 170 ? -10.467 10.517 -1.579 1.00 80.62 170 ASN A O 1
ATOM 1367 N N . GLN A 1 171 ? -12.619 10.977 -1.155 1.00 79.75 171 GLN A N 1
ATOM 1368 C CA . GLN A 1 171 ? -12.435 11.437 0.226 1.00 79.75 171 GLN A CA 1
ATOM 1369 C C . GLN A 1 171 ? -12.174 10.307 1.244 1.00 79.75 171 GLN A C 1
ATOM 1371 O O . GLN A 1 171 ? -11.785 10.593 2.375 1.00 79.75 171 GLN A O 1
ATOM 1376 N N . LEU A 1 172 ? -12.417 9.048 0.861 1.00 84.44 172 LEU A N 1
ATOM 1377 C CA . LEU A 1 172 ? -12.287 7.845 1.696 1.00 84.44 172 LEU A CA 1
ATOM 1378 C C . LEU A 1 172 ? -11.126 6.936 1.260 1.00 84.44 172 LEU A C 1
ATOM 1380 O O . LEU A 1 172 ? -10.769 6.001 1.981 1.00 84.44 172 LEU A O 1
ATOM 1384 N N . MET A 1 173 ? -10.521 7.212 0.103 1.00 89.12 173 MET A N 1
ATOM 1385 C CA . MET A 1 173 ? -9.296 6.552 -0.341 1.00 89.12 173 MET A CA 1
ATOM 1386 C C . MET A 1 173 ? -8.064 7.187 0.310 1.00 89.12 173 MET A C 1
ATOM 1388 O O . MET A 1 173 ? -7.967 8.405 0.454 1.00 89.12 173 MET A O 1
ATOM 1392 N N . LEU A 1 174 ? -7.092 6.352 0.676 1.00 93.69 174 LEU A N 1
ATOM 1393 C CA . LEU A 1 174 ? -5.831 6.779 1.278 1.00 93.69 174 LEU A CA 1
ATOM 1394 C C . LEU A 1 174 ? -4.738 6.749 0.212 1.00 93.69 174 LEU A C 1
ATOM 1396 O O . LEU A 1 174 ? -4.434 5.693 -0.341 1.00 93.69 174 LEU A O 1
ATOM 1400 N N . GLN A 1 175 ? -4.120 7.884 -0.086 1.00 91.56 175 GLN A N 1
ATOM 1401 C CA . GLN A 1 175 ? -3.074 7.961 -1.104 1.00 91.56 175 GLN A CA 1
ATOM 1402 C C . GLN A 1 175 ? -1.710 7.779 -0.437 1.00 91.56 175 GLN A C 1
ATOM 1404 O O . GLN A 1 175 ? -1.362 8.550 0.444 1.00 91.56 175 GLN A O 1
ATOM 1409 N N . VAL A 1 176 ? -0.897 6.804 -0.851 1.00 93.25 176 VAL A N 1
ATOM 1410 C CA . VAL A 1 176 ? 0.478 6.658 -0.322 1.00 93.25 176 VAL A CA 1
ATOM 1411 C C . VAL A 1 176 ? 1.421 7.581 -1.071 1.00 93.25 176 VAL A C 1
ATOM 1413 O O . VAL A 1 176 ? 2.209 8.316 -0.483 1.00 93.25 176 VAL A O 1
ATOM 1416 N N . GLY A 1 177 ? 1.342 7.553 -2.397 1.00 90.50 177 GLY A N 1
ATOM 1417 C CA . GLY A 1 177 ? 2.181 8.387 -3.238 1.00 90.50 177 GLY A CA 1
ATOM 1418 C C . GLY A 1 177 ? 2.076 8.028 -4.708 1.00 90.50 177 GLY A C 1
ATOM 1419 O O . GLY A 1 177 ? 1.372 7.096 -5.099 1.00 90.50 177 GLY A O 1
ATOM 1420 N N . ILE A 1 178 ? 2.794 8.806 -5.509 1.00 89.62 178 ILE A N 1
ATOM 1421 C CA . ILE A 1 178 ? 2.966 8.590 -6.939 1.00 89.62 178 ILE A CA 1
ATOM 1422 C C . ILE A 1 178 ? 4.443 8.285 -7.148 1.00 89.62 178 ILE A C 1
ATOM 1424 O O . ILE A 1 178 ? 5.308 9.124 -6.893 1.00 89.62 178 ILE A O 1
ATOM 1428 N N . LEU A 1 179 ? 4.735 7.057 -7.557 1.00 88.75 179 LEU A N 1
ATOM 1429 C CA . LEU A 1 179 ? 6.093 6.596 -7.777 1.00 88.75 179 LEU A CA 1
ATOM 1430 C C . LEU A 1 179 ? 6.520 6.949 -9.205 1.00 88.75 179 LEU A C 1
ATOM 1432 O O . LEU A 1 179 ? 5.759 6.704 -10.149 1.00 88.75 179 LEU A O 1
ATOM 1436 N N . PRO A 1 180 ? 7.732 7.490 -9.400 1.00 85.25 180 PRO A N 1
ATOM 1437 C CA . PRO A 1 180 ? 8.267 7.657 -10.741 1.00 85.25 180 PRO A CA 1
ATOM 1438 C C . PRO A 1 180 ? 8.491 6.276 -11.363 1.00 85.25 180 PRO A C 1
ATOM 1440 O O . PRO A 1 180 ? 8.984 5.371 -10.687 1.00 85.25 180 PRO A O 1
ATOM 1443 N N . ARG A 1 181 ? 8.183 6.103 -12.654 1.00 73.00 181 ARG A N 1
ATOM 1444 C CA . ARG A 1 181 ? 8.625 4.904 -13.372 1.00 73.00 181 ARG A CA 1
ATOM 1445 C C . ARG A 1 181 ? 10.091 5.089 -13.778 1.00 73.00 181 ARG A C 1
ATOM 1447 O O . ARG A 1 181 ? 10.387 6.015 -14.534 1.00 73.00 181 ARG A O 1
ATOM 1454 N N . PRO A 1 182 ? 11.017 4.236 -13.321 1.00 65.62 182 PRO A N 1
ATOM 1455 C CA . PRO A 1 182 ? 12.388 4.279 -13.796 1.00 65.62 182 PRO A CA 1
ATOM 1456 C C . PRO A 1 182 ? 12.536 3.663 -15.177 1.00 65.62 182 PRO A C 1
ATOM 1458 O O . PRO A 1 182 ? 11.746 2.815 -15.597 1.00 65.62 182 PRO A O 1
ATOM 1461 N N . ASN A 1 183 ? 13.649 4.008 -15.823 1.00 60.47 183 ASN A N 1
ATOM 1462 C CA . ASN A 1 183 ? 14.079 3.381 -17.070 1.00 60.47 183 ASN A CA 1
ATOM 1463 C C . ASN A 1 183 ? 14.431 1.887 -16.921 1.00 60.47 183 ASN A C 1
ATOM 1465 O O . ASN A 1 183 ? 14.517 1.230 -17.955 1.00 60.47 183 ASN A O 1
ATOM 1469 N N . LYS A 1 184 ? 14.594 1.377 -15.680 1.00 61.78 184 LYS A N 1
ATOM 1470 C CA . LYS A 1 184 ? 14.668 -0.027 -15.174 1.00 61.78 184 LYS A CA 1
ATOM 1471 C C . LYS A 1 184 ? 15.696 -0.101 -14.014 1.00 61.78 184 LYS A C 1
ATOM 1473 O O . LYS A 1 184 ? 16.629 0.694 -14.023 1.00 61.78 184 LYS A O 1
ATOM 1478 N N . PRO A 1 185 ? 15.614 -1.087 -13.095 1.00 57.81 185 PRO A N 1
ATOM 1479 C CA . PRO A 1 185 ? 14.414 -1.625 -12.452 1.00 57.81 185 PRO A CA 1
ATOM 1480 C C . PRO A 1 185 ? 13.904 -0.679 -11.341 1.00 57.81 185 PRO A C 1
ATOM 1482 O O . PRO A 1 185 ? 14.678 0.035 -10.716 1.00 57.81 185 PRO A O 1
ATOM 1485 N N . GLN A 1 186 ? 12.590 -0.681 -11.080 1.00 69.62 186 GLN A N 1
ATOM 1486 C CA . GLN A 1 186 ? 12.027 0.016 -9.911 1.00 69.62 186 GLN A CA 1
ATOM 1487 C C . GLN A 1 186 ? 12.264 -0.810 -8.655 1.00 69.62 186 GLN A C 1
ATOM 1489 O O . GLN A 1 186 ? 11.818 -1.952 -8.560 1.00 69.62 186 GLN A O 1
ATOM 1494 N N . ASP A 1 187 ? 12.998 -0.250 -7.721 1.00 82.25 187 ASP A N 1
ATOM 1495 C CA . ASP A 1 187 ? 13.366 -0.911 -6.486 1.00 82.25 187 ASP A CA 1
ATOM 1496 C C . ASP A 1 187 ? 12.177 -0.946 -5.507 1.00 82.25 187 ASP A C 1
ATOM 1498 O O . ASP A 1 187 ? 11.322 -0.062 -5.513 1.00 82.25 187 ASP A O 1
ATOM 1502 N N . MET A 1 188 ? 12.098 -1.964 -4.652 1.00 88.62 188 MET A N 1
ATOM 1503 C CA . MET A 1 188 ? 11.040 -2.064 -3.637 1.00 88.62 188 MET A CA 1
ATOM 1504 C C . MET A 1 188 ? 11.248 -1.126 -2.449 1.00 88.62 188 MET A C 1
ATOM 1506 O O . MET A 1 188 ? 10.356 -0.990 -1.612 1.00 88.62 188 MET A O 1
ATOM 1510 N N . THR A 1 189 ? 12.391 -0.439 -2.389 1.00 91.62 189 THR A N 1
ATOM 1511 C CA . THR A 1 189 ? 12.665 0.630 -1.417 1.00 91.62 189 THR A CA 1
ATOM 1512 C C . THR A 1 189 ? 11.535 1.652 -1.320 1.00 91.62 189 THR A C 1
ATOM 1514 O O . THR A 1 189 ? 11.233 2.074 -0.211 1.00 91.62 189 THR A O 1
ATOM 1517 N N . PHE A 1 190 ? 10.833 1.975 -2.414 1.00 92.25 190 PHE A N 1
ATOM 1518 C CA . PHE A 1 190 ? 9.685 2.895 -2.397 1.00 92.25 190 PHE A CA 1
ATOM 1519 C C . PHE A 1 190 ? 8.541 2.472 -1.461 1.00 92.25 190 PHE A C 1
ATOM 1521 O O . PHE A 1 190 ? 7.784 3.327 -1.014 1.00 92.25 190 PHE A O 1
ATOM 1528 N N . PHE A 1 191 ? 8.396 1.182 -1.151 1.00 93.19 191 PHE A N 1
ATOM 1529 C CA . PHE A 1 191 ? 7.346 0.688 -0.257 1.00 93.19 191 PHE A CA 1
ATOM 1530 C C . PHE A 1 191 ? 7.778 0.652 1.213 1.00 93.19 191 PHE A C 1
ATOM 1532 O O . PHE A 1 191 ? 6.945 0.400 2.077 1.00 93.19 191 PHE A O 1
ATOM 1539 N N . LYS A 1 192 ? 9.053 0.913 1.533 1.00 94.19 192 LYS A N 1
ATOM 1540 C CA . LYS A 1 192 ? 9.573 0.799 2.906 1.00 94.19 192 LYS A CA 1
ATOM 1541 C C . LYS A 1 192 ? 8.822 1.670 3.930 1.00 94.19 192 LYS A C 1
ATOM 1543 O O . LYS A 1 192 ? 8.510 1.128 4.987 1.00 94.19 192 LYS A O 1
ATOM 1548 N N . PRO A 1 193 ? 8.457 2.937 3.647 1.00 94.50 193 PRO A N 1
ATOM 1549 C CA . PRO A 1 193 ? 7.673 3.746 4.579 1.00 94.50 193 PRO A CA 1
ATOM 1550 C C . PRO A 1 193 ? 6.286 3.155 4.839 1.00 94.50 193 PRO A C 1
ATOM 1552 O O . PRO A 1 193 ? 5.886 3.024 5.992 1.00 94.50 193 PRO A O 1
ATOM 1555 N N . LEU A 1 194 ? 5.595 2.699 3.786 1.00 96.19 194 LEU A N 1
ATOM 1556 C CA . LEU A 1 194 ? 4.298 2.030 3.914 1.00 96.19 194 LEU A CA 1
ATOM 1557 C C . LEU A 1 194 ? 4.401 0.735 4.732 1.00 96.19 194 LEU A C 1
ATOM 1559 O O . LEU A 1 194 ? 3.560 0.484 5.588 1.00 96.19 194 LEU A O 1
ATOM 1563 N N . LEU A 1 195 ? 5.418 -0.090 4.470 1.00 95.69 195 LEU A N 1
ATOM 1564 C CA . LEU A 1 195 ? 5.632 -1.350 5.185 1.00 95.69 195 LEU A CA 1
ATOM 1565 C C . LEU A 1 195 ? 5.942 -1.118 6.668 1.00 95.69 195 LEU A C 1
ATOM 1567 O O . LEU A 1 195 ? 5.427 -1.853 7.501 1.00 95.69 195 LEU A O 1
ATOM 1571 N N . SER A 1 196 ? 6.723 -0.083 6.986 1.00 95.38 196 SER A N 1
ATOM 1572 C CA . SER A 1 196 ? 7.009 0.327 8.366 1.00 95.38 196 SER A CA 1
ATOM 1573 C C . SER A 1 196 ? 5.730 0.730 9.109 1.00 95.38 196 SER A C 1
ATOM 1575 O O . SER A 1 196 ? 5.459 0.234 10.203 1.00 95.38 196 SER A O 1
ATOM 1577 N N . ASP A 1 197 ? 4.886 1.561 8.484 1.00 96.94 197 ASP A N 1
ATOM 1578 C CA . ASP A 1 197 ? 3.593 1.946 9.061 1.00 96.94 197 ASP A CA 1
ATOM 1579 C C . ASP A 1 197 ? 2.671 0.727 9.243 1.00 96.94 197 ASP A C 1
ATOM 1581 O O . ASP A 1 197 ? 2.056 0.572 10.298 1.00 96.94 197 ASP A O 1
ATOM 1585 N N . LEU A 1 198 ? 2.588 -0.165 8.246 1.00 97.38 198 LEU A N 1
ATOM 1586 C CA . LEU A 1 198 ? 1.792 -1.397 8.328 1.00 97.38 198 LEU A CA 1
ATOM 1587 C C . LEU A 1 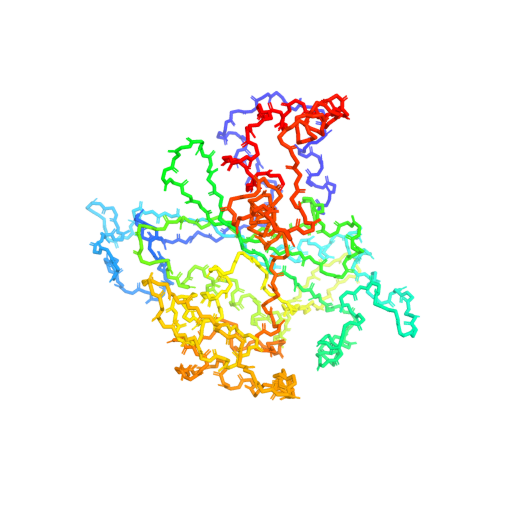198 ? 2.275 -2.321 9.449 1.00 97.38 198 LEU A C 1
ATOM 1589 O O . LEU A 1 198 ? 1.452 -2.895 10.159 1.00 97.38 198 LEU A O 1
ATOM 1593 N N . GLU A 1 199 ? 3.587 -2.467 9.627 1.00 95.94 199 GLU A N 1
ATOM 1594 C CA . GLU A 1 199 ? 4.170 -3.286 10.687 1.00 95.94 199 GLU A CA 1
ATOM 1595 C C . GLU A 1 199 ? 3.800 -2.750 12.075 1.00 95.94 199 GLU A C 1
ATOM 1597 O O . GLU A 1 199 ? 3.349 -3.518 12.930 1.00 95.94 199 GLU A O 1
ATOM 1602 N N . GLN A 1 200 ? 3.918 -1.435 12.282 1.00 96.00 200 GLN A N 1
ATOM 1603 C CA . GLN A 1 200 ? 3.507 -0.785 13.525 1.00 96.00 200 GLN A CA 1
ATOM 1604 C C . GLN A 1 200 ? 2.001 -0.968 13.779 1.00 96.00 200 GLN A C 1
ATOM 1606 O O . GLN A 1 200 ? 1.603 -1.402 14.861 1.00 96.00 200 GLN A O 1
ATOM 1611 N N . LEU A 1 201 ? 1.167 -0.706 12.768 1.00 96.50 201 LEU A N 1
ATOM 1612 C CA . LEU A 1 201 ? -0.290 -0.862 12.842 1.00 96.50 201 LEU A CA 1
ATOM 1613 C C . LEU A 1 201 ? -0.715 -2.305 13.154 1.00 96.50 201 LEU A C 1
ATOM 1615 O O . LEU A 1 201 ? -1.679 -2.507 13.892 1.00 96.50 201 LEU A O 1
ATOM 1619 N N . CYS A 1 202 ? 0.006 -3.299 12.627 1.00 94.25 202 CYS A N 1
ATOM 1620 C CA . CYS A 1 202 ? -0.262 -4.709 12.901 1.00 94.25 202 CYS A CA 1
ATOM 1621 C C . CYS A 1 202 ? 0.142 -5.110 14.326 1.00 94.25 202 CYS A C 1
ATOM 1623 O O . CYS A 1 202 ? -0.607 -5.831 14.978 1.00 94.25 202 CYS A O 1
ATOM 1625 N N . LYS A 1 203 ? 1.325 -4.687 14.799 1.00 92.75 203 LYS A N 1
ATOM 1626 C CA . LYS A 1 203 ? 1.911 -5.171 16.063 1.00 92.75 203 LYS A CA 1
ATOM 1627 C C . LYS A 1 203 ? 1.403 -4.423 17.291 1.00 92.75 203 LYS A C 1
ATOM 1629 O O . LYS A 1 203 ? 0.947 -5.045 18.242 1.00 92.75 203 LYS A O 1
ATOM 1634 N N . SER A 1 204 ? 1.525 -3.099 17.293 1.00 94.00 204 SER A N 1
ATOM 1635 C CA . SER A 1 204 ? 1.249 -2.262 18.469 1.00 94.00 204 SER A CA 1
ATOM 1636 C C . SER A 1 204 ? 0.034 -1.355 18.294 1.00 94.00 204 SER A C 1
ATOM 1638 O O . SER A 1 204 ? -0.537 -0.916 19.297 1.00 94.00 204 SER A O 1
ATOM 1640 N N . GLY A 1 205 ? -0.372 -1.109 17.047 1.00 95.19 205 GLY A N 1
ATOM 1641 C CA . GLY A 1 205 ? -1.379 -0.113 16.713 1.00 95.19 205 GLY A CA 1
ATOM 1642 C C . GLY A 1 205 ? -0.855 1.315 16.894 1.00 95.19 205 GLY A C 1
ATOM 1643 O O . GLY A 1 205 ? 0.310 1.551 17.225 1.00 95.19 205 GLY A O 1
ATOM 1644 N N . ILE A 1 206 ? -1.735 2.287 16.673 1.00 96.31 206 ILE A N 1
ATOM 1645 C CA . ILE A 1 206 ? -1.488 3.708 16.944 1.00 96.31 206 ILE A CA 1
ATOM 1646 C C . ILE A 1 206 ? -2.548 4.244 17.905 1.00 96.31 206 ILE A C 1
ATOM 1648 O O . ILE A 1 206 ? -3.683 3.771 17.896 1.00 96.31 206 ILE A O 1
ATOM 1652 N N . ILE A 1 207 ? -2.188 5.225 18.732 1.00 96.44 207 ILE A N 1
ATOM 1653 C CA . ILE A 1 207 ? -3.153 5.953 19.562 1.00 96.44 207 ILE A CA 1
ATOM 1654 C C . ILE A 1 207 ? -3.656 7.155 18.770 1.00 96.44 207 ILE A C 1
ATOM 1656 O O . ILE A 1 207 ? -2.858 7.911 18.216 1.00 96.44 207 ILE A O 1
ATOM 1660 N N . VAL A 1 208 ? -4.974 7.307 18.699 1.00 95.50 208 VAL A N 1
ATOM 1661 C CA . VAL A 1 208 ? -5.643 8.419 18.028 1.00 95.50 208 VAL A CA 1
ATOM 1662 C C . VAL A 1 208 ? -6.522 9.133 19.040 1.00 95.50 208 VAL A C 1
ATOM 1664 O O . VAL A 1 208 ? -7.443 8.537 19.595 1.00 95.50 208 VAL A O 1
ATOM 1667 N N . GLU A 1 209 ? -6.248 10.416 19.253 1.00 94.19 209 GLU A N 1
ATOM 1668 C CA . GLU A 1 209 ? -7.102 11.273 20.067 1.00 94.19 209 GLU A CA 1
ATOM 1669 C C . GLU A 1 209 ? -8.373 11.626 19.301 1.00 94.19 209 GLU A C 1
ATOM 1671 O O . GLU A 1 209 ? -8.333 12.067 18.147 1.00 94.19 209 GLU A O 1
ATOM 1676 N N . THR A 1 210 ? -9.514 11.422 19.947 1.00 92.94 210 THR A N 1
ATOM 1677 C CA . THR A 1 210 ? -10.827 11.718 19.382 1.00 92.94 210 THR A CA 1
ATOM 1678 C C . THR A 1 210 ? -11.698 12.438 20.405 1.00 92.94 210 THR A C 1
ATOM 1680 O O . THR A 1 210 ? -11.381 12.487 21.590 1.00 92.94 210 THR A O 1
ATOM 1683 N N . GLU A 1 211 ? -12.849 12.944 19.968 1.00 91.12 211 GLU A N 1
ATOM 1684 C CA . GLU A 1 211 ? -13.841 13.565 20.859 1.00 91.12 211 GLU A CA 1
ATOM 1685 C C . GLU A 1 211 ? -14.392 12.625 21.952 1.00 91.12 211 GLU A C 1
ATOM 1687 O O . GLU A 1 211 ? -14.938 13.108 22.937 1.00 91.12 211 GLU A O 1
ATOM 1692 N N . VAL A 1 212 ? -14.255 11.298 21.795 1.00 89.12 212 VAL A N 1
ATOM 1693 C CA . VAL A 1 212 ? -14.699 10.297 22.789 1.00 89.12 212 VAL A CA 1
ATOM 1694 C C . VAL A 1 212 ? -13.540 9.747 23.630 1.00 89.12 212 VAL A C 1
ATOM 1696 O O . VAL A 1 212 ? -13.728 8.807 24.395 1.00 89.12 212 VAL A O 1
ATOM 1699 N N . GLY A 1 213 ? -12.341 10.319 23.480 1.00 93.06 213 GLY A N 1
ATOM 1700 C CA . GLY A 1 213 ? -11.112 9.890 24.144 1.00 93.06 213 GLY A CA 1
ATOM 1701 C C . GLY A 1 213 ? -10.093 9.254 23.197 1.00 93.06 213 GLY A C 1
ATOM 1702 O O . GLY A 1 213 ? -10.248 9.266 21.969 1.00 93.06 213 GLY A O 1
ATOM 1703 N N . SER A 1 214 ? -9.030 8.713 23.790 1.00 95.06 214 SER A N 1
ATOM 1704 C CA . SER A 1 214 ? -7.907 8.095 23.086 1.00 95.06 214 SER A CA 1
ATOM 1705 C C . SER A 1 214 ? -8.252 6.668 22.661 1.00 95.06 214 SER A C 1
ATOM 1707 O O . SER A 1 214 ? -8.480 5.791 23.494 1.00 95.06 214 SER A O 1
ATOM 1709 N N . LEU A 1 215 ? -8.268 6.412 21.354 1.00 94.31 215 LEU A N 1
ATOM 1710 C CA . LEU A 1 215 ? -8.572 5.100 20.785 1.00 94.31 215 LEU A CA 1
ATOM 1711 C C . LEU A 1 215 ? -7.298 4.441 20.263 1.00 94.31 215 LEU A C 1
ATOM 1713 O O . LEU A 1 215 ? -6.510 5.067 19.553 1.00 94.31 215 LEU A O 1
ATOM 1717 N N . ARG A 1 216 ? -7.109 3.153 20.564 1.00 95.31 216 ARG A N 1
ATOM 1718 C CA . ARG A 1 216 ? -6.058 2.351 19.933 1.00 95.31 216 ARG A CA 1
ATOM 1719 C C . ARG A 1 216 ? -6.574 1.758 18.627 1.00 95.31 216 ARG A C 1
ATOM 1721 O O . ARG A 1 216 ? -7.532 0.992 18.626 1.00 95.31 216 ARG A O 1
ATOM 1728 N N . VAL A 1 217 ? -5.912 2.095 17.526 1.00 95.69 217 VAL A N 1
ATOM 1729 C CA . VAL A 1 217 ? -6.275 1.674 16.171 1.00 95.69 217 VAL A CA 1
ATOM 1730 C C . VAL A 1 217 ? -5.261 0.664 15.662 1.00 95.69 217 VAL A C 1
ATOM 1732 O O . VAL A 1 217 ? -4.069 0.963 15.576 1.00 95.69 217 VAL A O 1
ATOM 1735 N N . HIS A 1 218 ? -5.746 -0.506 15.262 1.00 96.44 218 HIS A N 1
ATOM 1736 C CA . HIS A 1 218 ? -4.965 -1.480 14.502 1.00 96.44 218 HIS A CA 1
ATOM 1737 C C . HIS A 1 218 ? -5.404 -1.475 13.041 1.00 96.44 218 HIS A C 1
ATOM 1739 O O . HIS A 1 218 ? -6.550 -1.150 12.723 1.00 96.44 218 HIS A O 1
ATOM 1745 N N . ALA A 1 219 ? -4.507 -1.867 12.140 1.00 96.94 219 ALA A N 1
ATOM 1746 C CA . ALA A 1 219 ? -4.867 -2.059 10.745 1.00 96.94 219 ALA A CA 1
ATOM 1747 C C . ALA A 1 219 ? -4.113 -3.230 10.119 1.00 96.94 219 ALA A C 1
ATOM 1749 O O . ALA A 1 219 ? -2.936 -3.447 10.403 1.00 96.94 219 ALA A O 1
ATOM 1750 N N . HIS A 1 220 ? -4.792 -3.949 9.226 1.00 96.12 220 HIS A N 1
ATOM 1751 C CA . HIS A 1 220 ? -4.228 -5.082 8.506 1.00 96.12 220 HIS A CA 1
ATOM 1752 C C . HIS A 1 220 ? -4.537 -5.002 7.016 1.00 96.12 220 HIS A C 1
ATOM 1754 O O . HIS A 1 220 ? -5.676 -4.776 6.603 1.00 96.12 220 HIS A O 1
ATOM 1760 N N . LEU A 1 221 ? -3.515 -5.243 6.199 1.00 96.50 221 LEU A N 1
ATOM 1761 C CA . LEU A 1 221 ? -3.660 -5.347 4.754 1.00 96.50 221 LEU A CA 1
ATOM 1762 C C . LEU A 1 221 ? -4.262 -6.710 4.396 1.00 96.50 221 LEU A C 1
ATOM 1764 O O . LEU A 1 221 ? -3.659 -7.731 4.703 1.00 96.50 221 LEU A O 1
ATOM 1768 N N . LEU A 1 222 ? -5.439 -6.749 3.772 1.00 94.00 222 LEU A N 1
ATOM 1769 C CA . LEU A 1 222 ? -6.117 -8.000 3.411 1.00 94.00 222 LEU A CA 1
ATOM 1770 C C . LEU A 1 222 ? -5.737 -8.510 2.023 1.00 94.00 222 LEU A C 1
ATOM 1772 O O . LEU A 1 222 ? -5.747 -9.717 1.803 1.00 94.00 222 LEU A O 1
ATOM 1776 N N . PHE A 1 223 ? -5.406 -7.614 1.097 1.00 93.00 223 PHE A N 1
ATOM 1777 C CA . PHE A 1 223 ? -4.939 -7.985 -0.232 1.00 93.00 223 PHE A CA 1
ATOM 1778 C C . PHE A 1 223 ? -4.153 -6.848 -0.886 1.00 93.00 223 PHE A C 1
ATOM 1780 O O . PHE A 1 223 ? -4.262 -5.681 -0.496 1.00 93.00 223 PHE A O 1
ATOM 1787 N N . CYS A 1 224 ? -3.404 -7.199 -1.928 1.00 92.62 224 CYS A N 1
ATOM 1788 C CA . CYS A 1 224 ? -2.729 -6.261 -2.812 1.00 92.62 224 CYS A CA 1
ATOM 1789 C C . CYS A 1 224 ? -3.136 -6.512 -4.274 1.00 92.62 224 CYS A C 1
ATOM 1791 O O . CYS A 1 224 ? -2.757 -7.516 -4.878 1.00 92.62 224 CYS A O 1
ATOM 1793 N N . GLY A 1 225 ? -3.941 -5.604 -4.824 1.00 89.94 225 GLY A N 1
ATOM 1794 C CA . GLY A 1 225 ? -4.419 -5.620 -6.203 1.00 89.94 225 GLY A CA 1
ATOM 1795 C C . GLY A 1 225 ? -3.606 -4.712 -7.128 1.00 89.94 225 GLY A C 1
ATOM 1796 O O . GLY A 1 225 ? -2.880 -3.818 -6.698 1.00 89.94 225 GLY A O 1
ATOM 1797 N N . GLY A 1 226 ? -3.741 -4.937 -8.429 1.00 85.44 226 GLY A N 1
ATOM 1798 C CA . GLY A 1 226 ? -3.044 -4.176 -9.463 1.00 85.44 226 GLY A CA 1
ATOM 1799 C C . GLY A 1 226 ? -2.923 -4.973 -10.754 1.00 85.44 226 GLY A C 1
ATOM 1800 O O . GLY A 1 226 ? -3.426 -6.097 -10.848 1.00 85.44 226 GLY A O 1
ATOM 1801 N N . ASP A 1 227 ? -2.252 -4.403 -11.753 1.00 79.44 227 ASP A N 1
ATOM 1802 C CA . ASP A 1 227 ? -1.908 -5.144 -12.965 1.00 79.44 227 ASP A CA 1
ATOM 1803 C C . ASP A 1 227 ? -1.041 -6.386 -12.637 1.00 79.44 227 ASP A C 1
ATOM 1805 O O . ASP A 1 227 ? -0.360 -6.462 -11.608 1.00 79.44 227 ASP A O 1
ATOM 1809 N N . ILE A 1 228 ? -1.076 -7.402 -13.505 1.00 79.50 228 ILE A N 1
ATOM 1810 C CA . ILE A 1 228 ? -0.391 -8.682 -13.251 1.00 79.50 228 ILE A CA 1
ATOM 1811 C C . ILE A 1 228 ? 1.114 -8.480 -13.017 1.00 79.50 228 ILE A C 1
ATOM 1813 O O . ILE A 1 228 ? 1.702 -9.182 -12.193 1.00 79.50 228 ILE A O 1
ATOM 1817 N N . LEU A 1 229 ? 1.743 -7.526 -13.709 1.00 80.00 229 LEU A N 1
ATOM 1818 C CA . LEU A 1 229 ? 3.182 -7.285 -13.620 1.00 80.00 229 LEU A CA 1
ATOM 1819 C C . LEU A 1 229 ? 3.561 -6.626 -12.291 1.00 80.00 229 LEU A C 1
ATOM 1821 O O . LEU A 1 229 ? 4.517 -7.059 -11.646 1.00 80.00 229 LEU A O 1
ATOM 1825 N N . ALA A 1 230 ? 2.813 -5.612 -11.867 1.00 81.69 230 ALA A N 1
ATOM 1826 C CA . ALA A 1 230 ? 2.995 -4.902 -10.613 1.00 81.69 230 ALA A CA 1
ATOM 1827 C C . ALA A 1 230 ? 2.821 -5.860 -9.436 1.00 81.69 230 ALA A C 1
ATOM 1829 O O . ALA A 1 230 ? 3.681 -5.941 -8.554 1.00 81.69 230 ALA A O 1
ATOM 1830 N N . VAL A 1 231 ? 1.753 -6.657 -9.464 1.00 85.38 231 VAL A N 1
ATOM 1831 C CA . VAL A 1 231 ? 1.453 -7.576 -8.372 1.00 85.38 231 VAL A CA 1
ATOM 1832 C C . VAL A 1 231 ? 2.420 -8.763 -8.345 1.00 85.38 231 VAL A C 1
ATOM 1834 O O . VAL A 1 231 ? 2.868 -9.145 -7.266 1.00 85.38 231 VAL A O 1
ATOM 1837 N N . ALA A 1 232 ? 2.830 -9.312 -9.495 1.00 84.31 232 ALA A N 1
ATOM 1838 C CA . ALA A 1 232 ? 3.887 -10.331 -9.542 1.00 84.31 232 ALA A CA 1
ATOM 1839 C C . ALA A 1 232 ? 5.183 -9.817 -8.907 1.00 84.31 232 ALA A C 1
ATOM 1841 O O . ALA A 1 232 ? 5.811 -10.510 -8.109 1.00 84.31 232 ALA A O 1
ATOM 1842 N N . LYS A 1 233 ? 5.540 -8.563 -9.188 1.00 86.50 233 LYS A N 1
ATOM 1843 C CA . LYS A 1 233 ? 6.729 -7.943 -8.622 1.00 86.50 233 LYS A CA 1
ATOM 1844 C C . LYS A 1 233 ? 6.655 -7.823 -7.097 1.00 86.50 233 LYS A C 1
ATOM 1846 O O . LYS A 1 233 ? 7.615 -8.187 -6.428 1.00 86.50 233 LYS A O 1
ATOM 1851 N N . MET A 1 234 ? 5.534 -7.348 -6.547 1.00 88.31 234 MET A N 1
ATOM 1852 C CA . MET A 1 234 ? 5.322 -7.231 -5.091 1.00 88.31 234 MET A CA 1
ATOM 1853 C C . MET A 1 234 ? 5.242 -8.595 -4.389 1.00 88.31 234 MET A C 1
ATOM 1855 O O . MET A 1 234 ? 5.710 -8.748 -3.258 1.00 88.31 234 MET A O 1
ATOM 1859 N N . ALA A 1 235 ? 4.713 -9.607 -5.077 1.00 87.44 235 ALA A N 1
ATOM 1860 C CA . ALA A 1 235 ? 4.759 -10.995 -4.631 1.00 87.44 235 ALA A CA 1
ATOM 1861 C C . ALA A 1 235 ? 6.184 -11.580 -4.657 1.00 87.44 235 ALA A C 1
ATOM 1863 O O . ALA A 1 235 ? 6.431 -12.600 -4.029 1.00 87.44 235 ALA A O 1
ATOM 1864 N N . GLY A 1 236 ? 7.130 -10.948 -5.362 1.00 86.50 236 GLY A N 1
ATOM 1865 C CA . GLY A 1 236 ? 8.473 -11.490 -5.574 1.00 86.50 236 GLY A CA 1
ATOM 1866 C C . GLY A 1 236 ? 8.526 -12.578 -6.653 1.00 86.50 236 GLY A C 1
ATOM 1867 O O . GLY A 1 236 ? 9.528 -13.284 -6.787 1.00 86.50 236 GLY A O 1
ATOM 1868 N N . HIS A 1 237 ? 7.467 -12.701 -7.452 1.00 83.44 237 HIS A N 1
ATOM 1869 C CA . HIS A 1 237 ? 7.359 -13.664 -8.535 1.00 83.44 237 HIS A CA 1
ATOM 1870 C C . HIS A 1 237 ? 8.070 -13.184 -9.806 1.00 83.44 237 HIS A C 1
ATOM 1872 O O . HIS A 1 237 ? 8.170 -11.992 -10.107 1.00 83.44 237 HIS A O 1
ATOM 1878 N N . SER A 1 238 ? 8.564 -14.150 -10.569 1.00 76.38 238 SER A N 1
ATOM 1879 C CA . SER A 1 238 ? 9.060 -13.988 -11.923 1.00 76.38 238 SER A CA 1
ATOM 1880 C C . SER A 1 238 ? 7.929 -13.554 -12.854 1.00 76.38 238 SER A C 1
ATOM 1882 O O . SER A 1 238 ? 6.752 -13.820 -12.611 1.00 76.38 238 SER A O 1
ATOM 1884 N N . SER A 1 239 ? 8.289 -12.883 -13.946 1.00 69.12 239 SER A N 1
ATOM 1885 C CA . SER A 1 239 ? 7.307 -12.438 -14.935 1.00 69.12 239 SER A CA 1
ATOM 1886 C C . SER A 1 239 ? 6.625 -13.611 -15.658 1.00 69.12 239 SER A C 1
ATOM 1888 O O . SER A 1 239 ? 7.080 -14.752 -15.586 1.00 69.12 239 SER A O 1
ATOM 1890 N N . HIS A 1 240 ? 5.579 -13.306 -16.428 1.00 67.88 240 HIS A N 1
ATOM 1891 C CA . HIS A 1 240 ? 4.802 -14.263 -17.228 1.00 67.88 240 HIS A CA 1
ATOM 1892 C C . HIS A 1 240 ? 5.624 -15.075 -18.250 1.00 67.88 240 HIS A C 1
ATOM 1894 O O . HIS A 1 240 ? 5.131 -16.068 -18.771 1.00 67.88 240 HIS A O 1
ATOM 1900 N N . THR A 1 241 ? 6.871 -14.686 -18.534 1.00 71.75 241 THR A N 1
ATOM 1901 C CA . THR A 1 241 ? 7.788 -15.430 -19.412 1.00 71.75 241 THR A CA 1
ATOM 1902 C C . THR A 1 241 ? 8.545 -16.556 -18.702 1.00 71.75 241 THR A C 1
ATOM 1904 O O . THR A 1 241 ? 9.302 -17.282 -19.341 1.00 71.75 241 THR A O 1
ATOM 1907 N N . HIS A 1 242 ? 8.375 -16.716 -17.386 1.00 78.38 242 HIS A N 1
ATOM 1908 C CA . HIS A 1 242 ? 9.006 -17.789 -16.624 1.00 78.38 242 HIS A CA 1
ATOM 1909 C C . HIS A 1 242 ? 8.250 -19.113 -16.789 1.00 78.38 242 HIS A C 1
ATOM 1911 O O . HIS A 1 242 ? 7.024 -19.128 -16.882 1.00 78.38 242 HIS A O 1
ATOM 1917 N N . TYR A 1 243 ? 8.973 -20.236 -16.727 1.00 78.69 243 TYR A N 1
ATOM 1918 C CA . TYR A 1 243 ? 8.390 -21.584 -16.800 1.00 78.69 243 TYR A CA 1
ATOM 1919 C C . TYR A 1 243 ? 7.344 -21.845 -15.707 1.00 78.69 243 TYR A C 1
ATOM 1921 O O . TYR A 1 243 ? 6.486 -22.692 -15.874 1.00 78.69 243 TYR A O 1
ATOM 1929 N N . HIS A 1 244 ? 7.376 -21.092 -14.611 1.00 77.12 244 HIS A N 1
ATOM 1930 C CA . HIS A 1 244 ? 6.370 -21.110 -13.544 1.00 77.12 244 HIS A CA 1
ATOM 1931 C C . HIS A 1 244 ? 5.747 -19.717 -13.389 1.00 77.12 244 HIS A C 1
ATOM 1933 O O . HIS A 1 244 ? 5.855 -19.086 -12.344 1.00 77.12 244 HIS A O 1
ATOM 1939 N N . GLY A 1 245 ? 5.200 -19.180 -14.481 1.00 70.56 245 GLY A N 1
ATOM 1940 C CA . GLY A 1 245 ? 4.694 -17.804 -14.539 1.00 70.56 245 GLY A CA 1
ATOM 1941 C C . GLY A 1 245 ? 3.325 -17.591 -13.883 1.00 70.56 245 GLY A C 1
ATOM 1942 O O . GLY A 1 245 ? 2.937 -16.448 -13.642 1.00 70.56 245 GLY A O 1
ATOM 1943 N N . TYR A 1 246 ? 2.579 -18.660 -13.587 1.00 74.38 246 TYR A N 1
ATOM 1944 C CA . TYR A 1 246 ? 1.262 -18.551 -12.967 1.00 74.38 246 TYR A CA 1
ATOM 1945 C C . TYR A 1 246 ? 1.347 -18.674 -11.444 1.00 74.38 246 TYR A C 1
ATOM 1947 O O . TYR A 1 246 ? 1.942 -19.597 -10.904 1.00 74.38 246 TYR A O 1
ATOM 1955 N N . ARG A 1 247 ? 0.728 -17.726 -10.735 1.00 75.06 247 ARG A N 1
ATOM 1956 C CA . ARG A 1 247 ? 0.838 -17.625 -9.269 1.00 75.06 247 ARG A CA 1
ATOM 1957 C C . ARG A 1 247 ? -0.030 -18.637 -8.533 1.00 75.06 247 ARG A C 1
ATOM 1959 O O . ARG A 1 247 ? 0.296 -19.002 -7.412 1.00 75.06 247 ARG A O 1
ATOM 1966 N N . PHE A 1 248 ? -1.136 -19.067 -9.146 1.00 72.94 248 PHE A N 1
ATOM 1967 C CA . PHE A 1 248 ? -2.123 -19.906 -8.465 1.00 72.94 248 PHE A CA 1
ATOM 1968 C C . PHE A 1 248 ? -1.982 -21.405 -8.752 1.00 72.94 248 PHE A C 1
ATOM 1970 O O . PHE A 1 248 ? -2.774 -22.203 -8.258 1.00 72.94 248 PHE A O 1
ATOM 1977 N N . CYS A 1 249 ? -1.015 -21.805 -9.573 1.00 71.06 249 CYS A N 1
ATOM 1978 C CA . CYS A 1 249 ? -0.787 -23.199 -9.922 1.00 71.06 249 CYS A CA 1
ATOM 1979 C C . CYS A 1 249 ? 0.680 -23.423 -10.282 1.00 71.06 249 CYS A C 1
ATOM 1981 O O . CYS A 1 249 ? 1.377 -22.511 -10.712 1.00 71.06 249 CYS A O 1
ATOM 1983 N N . LEU A 1 250 ? 1.129 -24.665 -10.133 1.00 72.25 250 LEU A N 1
ATOM 1984 C CA . LEU A 1 250 ? 2.505 -25.074 -10.415 1.00 72.25 250 LEU A CA 1
ATOM 1985 C C . LEU A 1 250 ? 2.684 -25.581 -11.850 1.00 72.25 250 LEU A C 1
ATOM 1987 O O . LEU A 1 250 ? 3.658 -26.277 -12.139 1.00 72.25 250 LEU A O 1
ATOM 1991 N N . ILE A 1 251 ? 1.742 -25.274 -12.752 1.00 75.94 251 ILE A N 1
ATOM 1992 C CA . ILE A 1 251 ? 1.845 -25.708 -14.145 1.00 75.94 251 ILE A CA 1
ATOM 1993 C C . ILE A 1 251 ? 3.117 -25.107 -14.726 1.00 75.94 251 ILE A C 1
ATOM 1995 O O . ILE A 1 251 ? 3.308 -23.890 -14.757 1.00 75.94 251 ILE A O 1
ATOM 1999 N N . ARG A 1 252 ? 3.987 -26.006 -15.176 1.00 79.31 252 ARG A N 1
ATOM 2000 C CA . ARG A 1 252 ? 5.176 -25.642 -15.917 1.00 79.31 252 ARG A CA 1
ATOM 2001 C C . ARG A 1 252 ? 4.759 -25.297 -17.343 1.00 79.31 252 ARG A C 1
ATOM 2003 O O . ARG A 1 252 ? 4.147 -26.125 -18.011 1.00 79.31 252 ARG A O 1
ATOM 2010 N N . GLY A 1 253 ? 5.066 -24.083 -17.770 1.00 78.38 253 GLY A N 1
ATOM 2011 C CA . GLY A 1 253 ? 4.922 -23.656 -19.149 1.00 78.38 253 GLY A CA 1
ATOM 2012 C C . GLY A 1 253 ? 5.972 -24.293 -20.051 1.00 78.38 253 GLY A C 1
ATOM 2013 O O . GLY A 1 253 ? 6.958 -24.873 -19.596 1.00 78.38 253 GLY A O 1
ATOM 2014 N N . GLU A 1 254 ? 5.757 -24.162 -21.345 1.00 82.25 254 GLU A N 1
ATOM 2015 C CA . GLU A 1 254 ? 6.624 -24.626 -22.411 1.00 82.25 254 GLU A CA 1
ATOM 2016 C C . GLU A 1 254 ? 6.897 -23.453 -23.347 1.00 82.25 254 GLU A C 1
ATOM 2018 O O . GLU A 1 254 ? 6.013 -22.641 -23.644 1.00 82.25 254 GLU A O 1
ATOM 2023 N N . PHE A 1 255 ? 8.146 -23.334 -23.785 1.00 82.12 255 PHE A N 1
ATOM 2024 C CA . PHE A 1 255 ? 8.532 -22.286 -24.713 1.00 82.12 255 PHE A CA 1
ATOM 2025 C C . PHE A 1 255 ? 8.222 -22.763 -26.133 1.00 82.12 255 PHE A C 1
ATOM 2027 O O . PHE A 1 255 ? 8.917 -23.625 -26.664 1.00 82.12 255 PHE A O 1
ATOM 2034 N N . MET A 1 256 ? 7.160 -22.227 -26.730 1.00 75.44 256 MET A N 1
ATOM 2035 C CA . MET A 1 256 ? 6.699 -22.570 -28.075 1.00 75.44 256 MET A CA 1
ATOM 2036 C C . MET A 1 256 ? 6.652 -21.306 -28.932 1.00 75.44 256 MET A C 1
ATOM 2038 O O . MET A 1 256 ? 6.085 -20.299 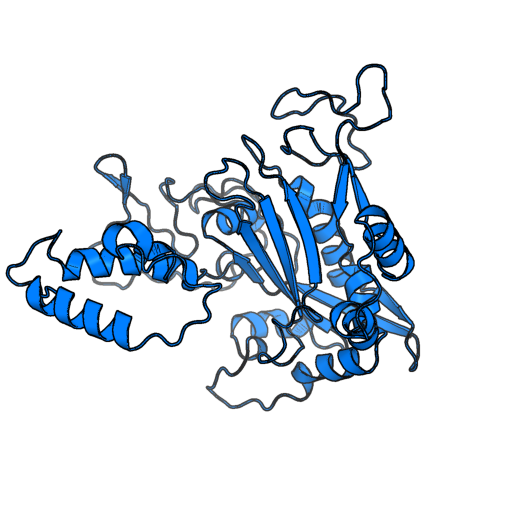-28.516 1.00 75.44 256 MET A O 1
ATOM 2042 N N . LEU A 1 257 ? 7.244 -21.347 -30.131 1.00 75.75 257 LEU A N 1
ATOM 2043 C CA . LEU A 1 257 ? 7.217 -20.238 -31.102 1.00 75.75 257 LEU A CA 1
ATOM 2044 C C . LEU A 1 257 ? 7.626 -18.873 -30.501 1.00 75.75 257 LEU A C 1
ATOM 2046 O O . LEU A 1 257 ? 6.971 -17.866 -30.738 1.00 75.75 257 LEU A O 1
ATOM 2050 N N . ASN A 1 258 ? 8.700 -18.833 -29.703 1.00 75.12 258 ASN A N 1
ATOM 2051 C CA . ASN A 1 258 ? 9.173 -17.641 -28.973 1.00 75.12 258 ASN A CA 1
ATOM 2052 C C . ASN A 1 258 ? 8.229 -17.087 -27.890 1.00 75.12 258 ASN A C 1
ATOM 2054 O O . ASN A 1 258 ? 8.457 -15.993 -27.368 1.00 75.12 258 ASN A O 1
ATOM 2058 N N . HIS A 1 259 ? 7.213 -17.851 -27.497 1.00 72.88 259 HIS A N 1
ATOM 2059 C CA . HIS A 1 259 ? 6.282 -17.489 -26.439 1.00 72.88 259 HIS A CA 1
ATOM 2060 C C . HIS A 1 259 ? 6.261 -18.544 -25.331 1.00 72.88 259 HIS A C 1
ATOM 2062 O O . HIS A 1 259 ? 6.336 -19.747 -25.576 1.00 72.88 259 HIS A O 1
ATOM 2068 N N . MET A 1 260 ? 6.135 -18.087 -24.083 1.00 79.81 260 MET A N 1
ATOM 2069 C CA . MET A 1 260 ? 5.819 -18.978 -22.970 1.00 79.81 260 MET A CA 1
ATOM 2070 C C . MET A 1 260 ? 4.340 -19.351 -23.058 1.00 79.81 260 MET A C 1
ATOM 2072 O O . MET A 1 260 ? 3.473 -18.477 -23.054 1.00 79.81 260 MET A O 1
ATOM 2076 N N . THR A 1 261 ? 4.058 -20.644 -23.131 1.00 74.81 261 THR A N 1
ATOM 2077 C CA . THR A 1 261 ? 2.708 -21.198 -23.261 1.00 74.81 261 THR A CA 1
ATOM 2078 C C . THR A 1 261 ? 2.451 -22.185 -22.132 1.00 74.81 261 THR A C 1
ATOM 2080 O O . THR A 1 261 ? 3.369 -22.847 -21.667 1.00 74.81 261 THR A O 1
ATOM 2083 N N . PHE A 1 262 ? 1.215 -22.284 -21.654 1.00 75.06 262 PHE A N 1
ATOM 2084 C CA . PHE A 1 262 ? 0.847 -23.214 -20.583 1.00 75.06 262 PHE A CA 1
ATOM 2085 C C . PHE A 1 262 ? -0.169 -24.209 -21.148 1.00 75.06 262 PHE A C 1
ATOM 2087 O O . PHE A 1 262 ? -1.373 -23.982 -21.008 1.00 75.06 262 PHE A O 1
ATOM 2094 N N . PRO A 1 263 ? 0.288 -25.253 -21.868 1.00 66.44 263 PRO A N 1
ATOM 2095 C CA . PRO A 1 263 ? -0.619 -26.176 -22.529 1.00 66.44 263 PRO A CA 1
ATOM 2096 C C . PRO A 1 263 ? -1.455 -26.939 -21.490 1.00 66.44 263 PRO A C 1
ATOM 2098 O O . PRO A 1 263 ? -0.919 -27.385 -20.467 1.00 66.44 263 PRO A O 1
ATOM 2101 N N . PRO A 1 264 ? -2.768 -27.110 -21.721 1.00 60.03 264 PRO A N 1
ATOM 2102 C CA . PRO A 1 264 ? -3.581 -27.977 -20.884 1.00 60.03 264 PRO A CA 1
ATOM 2103 C C . PRO A 1 264 ? -3.049 -29.405 -21.022 1.00 60.03 264 PRO A C 1
ATOM 2105 O O . PRO A 1 264 ? -3.024 -29.962 -22.120 1.00 60.03 264 PRO A O 1
ATOM 2108 N N . LYS A 1 265 ? -2.595 -30.018 -19.923 1.00 58.34 265 LY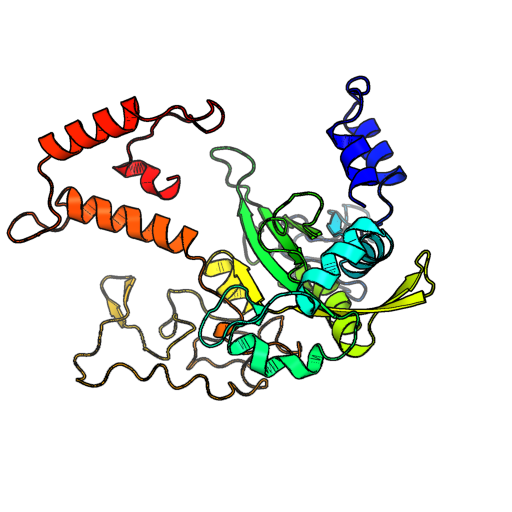S A N 1
ATOM 2109 C CA . LYS A 1 265 ? -2.217 -31.434 -19.979 1.00 58.34 265 LYS A CA 1
ATOM 2110 C C . LYS A 1 265 ? -3.485 -32.270 -20.193 1.00 58.34 265 LYS A C 1
ATOM 2112 O O . LYS A 1 265 ? -4.462 -32.048 -19.476 1.00 58.34 265 LYS A O 1
ATOM 2117 N N . PRO A 1 266 ? -3.476 -33.267 -21.094 1.00 45.84 266 PRO A N 1
ATOM 2118 C CA . PRO A 1 266 ? -4.600 -34.172 -21.332 1.00 45.84 266 PRO A CA 1
ATOM 2119 C C . PRO A 1 266 ? -4.722 -35.218 -20.211 1.00 45.84 266 PRO A C 1
ATOM 2121 O O . PRO A 1 266 ? -4.812 -36.417 -20.450 1.00 45.84 266 PRO A O 1
ATOM 2124 N N . THR A 1 267 ? -4.668 -34.791 -18.953 1.00 48.38 267 THR A N 1
ATOM 2125 C CA . THR A 1 267 ? -4.910 -35.672 -17.813 1.00 48.38 267 THR A CA 1
ATOM 2126 C C . THR A 1 267 ? -6.343 -35.482 -17.351 1.00 48.38 267 THR A C 1
ATOM 2128 O O . THR A 1 267 ? -6.729 -34.385 -16.965 1.00 48.38 267 THR A O 1
ATOM 2131 N N . SER A 1 268 ? -7.103 -36.575 -17.317 1.00 40.78 268 SER A N 1
ATOM 2132 C CA . SER A 1 268 ? -8.487 -36.727 -16.834 1.00 40.78 268 SER A CA 1
ATOM 2133 C C . SER A 1 268 ? -8.728 -36.346 -15.362 1.00 40.78 268 SER A C 1
ATOM 2135 O O . SER A 1 268 ? -9.785 -36.623 -14.799 1.00 40.78 268 SER A O 1
ATOM 2137 N N . ARG A 1 269 ? -7.757 -35.703 -14.711 1.00 42.84 269 ARG A N 1
ATOM 2138 C CA . ARG A 1 269 ? -7.900 -35.122 -13.383 1.00 42.84 269 ARG A CA 1
ATOM 2139 C C . ARG A 1 269 ? -7.865 -33.609 -13.567 1.00 42.84 269 ARG A C 1
ATOM 2141 O O . ARG A 1 269 ? -6.842 -33.129 -14.059 1.00 42.84 269 ARG A O 1
ATOM 2148 N N . PRO A 1 270 ? -8.912 -32.855 -13.171 1.00 45.50 270 PRO A N 1
ATOM 2149 C CA . PRO A 1 270 ? -8.776 -31.409 -13.062 1.00 45.50 270 PRO A CA 1
ATOM 2150 C C . PRO A 1 270 ? -7.507 -31.163 -12.259 1.00 45.50 270 PRO A C 1
ATOM 2152 O O . PRO A 1 270 ? -7.314 -31.818 -11.225 1.00 45.50 270 PRO A O 1
ATOM 2155 N N . HIS A 1 271 ? -6.609 -30.317 -12.778 1.00 48.97 271 HIS A N 1
ATOM 2156 C CA . HIS A 1 271 ? -5.428 -29.901 -12.037 1.00 48.97 271 HIS A CA 1
ATOM 2157 C C . HIS A 1 271 ? -5.923 -29.582 -10.636 1.00 48.97 271 HIS A C 1
ATOM 2159 O O . HIS A 1 271 ? -6.757 -28.686 -10.481 1.00 48.97 271 HIS A O 1
ATOM 2165 N N . LYS A 1 272 ? -5.519 -30.378 -9.634 1.00 43.28 272 LYS A N 1
ATOM 2166 C CA . LYS A 1 272 ? -5.798 -30.013 -8.253 1.00 43.28 272 LYS A CA 1
ATOM 2167 C C . LYS A 1 272 ? -5.193 -28.623 -8.172 1.00 43.28 272 LYS A C 1
ATOM 2169 O O . LYS A 1 272 ? -3.979 -28.496 -8.313 1.00 43.28 272 LYS A O 1
ATOM 2174 N N . ILE A 1 273 ? -6.046 -27.600 -8.055 1.00 47.69 273 ILE A N 1
ATOM 2175 C CA . ILE A 1 273 ? -5.684 -26.322 -7.457 1.00 47.69 273 ILE A CA 1
ATOM 2176 C C . ILE A 1 273 ? -5.200 -26.793 -6.110 1.00 47.69 273 ILE A C 1
ATOM 2178 O O . ILE A 1 273 ? -6.027 -27.111 -5.254 1.00 47.69 273 ILE A O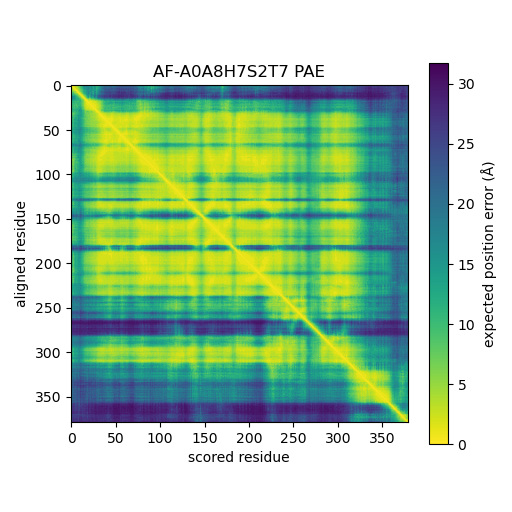 1
ATOM 2182 N N . GLU A 1 274 ? -3.912 -27.126 -6.051 1.00 44.91 274 GLU A N 1
ATOM 2183 C CA . GLU A 1 274 ? -3.358 -27.931 -4.991 1.00 44.91 274 GLU A CA 1
ATOM 2184 C C . GLU A 1 274 ? -3.711 -27.139 -3.772 1.00 44.91 274 GLU A C 1
ATOM 2186 O O . GLU A 1 274 ? -3.397 -25.951 -3.698 1.00 44.91 274 GLU A O 1
ATOM 2191 N N . SER A 1 275 ? -4.607 -27.744 -2.998 1.00 43.06 275 SER A N 1
ATOM 2192 C CA . SER A 1 275 ? -5.454 -27.033 -2.071 1.00 43.06 275 SER A CA 1
ATOM 2193 C C . SER A 1 275 ? -4.559 -26.042 -1.358 1.00 43.06 275 SER A C 1
ATOM 2195 O O . SER A 1 275 ? -3.596 -26.503 -0.742 1.00 43.06 275 SER A O 1
ATOM 2197 N N . PHE A 1 276 ? -4.837 -24.736 -1.476 1.00 46.91 276 PHE A N 1
ATOM 2198 C CA . PHE A 1 276 ? -4.180 -23.642 -0.744 1.00 46.91 276 PHE A CA 1
ATOM 2199 C C . PHE A 1 276 ? -4.380 -23.802 0.785 1.00 46.91 276 PHE A C 1
ATOM 2201 O O . PHE A 1 276 ? -4.542 -22.837 1.526 1.00 46.91 276 PHE A O 1
ATOM 2208 N N . LYS A 1 277 ? -4.444 -25.048 1.275 1.00 41.75 277 LYS A N 1
ATOM 2209 C CA . LYS A 1 277 ? -4.209 -25.514 2.627 1.00 41.75 277 LYS A CA 1
ATOM 2210 C C . LYS A 1 277 ? -2.944 -24.828 3.089 1.00 41.75 277 LYS A C 1
ATOM 2212 O O . LYS A 1 277 ? -1.857 -25.256 2.724 1.00 41.75 277 LYS A O 1
ATOM 2217 N N . LYS A 1 278 ? -3.142 -23.760 3.864 1.00 44.53 278 LYS A N 1
ATOM 2218 C CA . LYS A 1 278 ? -2.121 -23.064 4.643 1.00 44.53 278 LYS A CA 1
ATOM 2219 C C . LYS A 1 278 ? -0.782 -23.055 3.910 1.00 44.53 278 LYS A C 1
ATOM 2221 O O . LYS A 1 278 ? 0.128 -23.789 4.291 1.00 44.53 278 LYS A O 1
ATOM 2226 N N . GLN A 1 279 ? -0.683 -22.248 2.853 1.00 47.78 279 GLN A N 1
ATOM 2227 C CA . GLN A 1 279 ? 0.626 -21.839 2.357 1.00 47.78 279 GLN A CA 1
ATOM 2228 C C . GLN A 1 279 ? 1.415 -21.401 3.598 1.00 47.78 279 GLN A C 1
ATOM 2230 O O . GLN A 1 279 ? 0.945 -20.539 4.348 1.00 47.78 279 GLN A O 1
ATOM 2235 N N . LYS A 1 280 ? 2.494 -22.122 3.934 1.00 51.06 280 LYS A N 1
ATOM 2236 C CA . LYS A 1 280 ? 3.268 -21.802 5.134 1.00 51.06 280 LYS A CA 1
ATOM 2237 C C . LYS A 1 280 ? 3.807 -20.400 4.895 1.00 51.06 280 LYS A C 1
ATOM 2239 O O . LYS A 1 280 ? 4.495 -20.175 3.906 1.00 51.06 280 LYS A O 1
ATOM 2244 N N . THR A 1 281 ? 3.491 -19.478 5.797 1.00 54.75 281 THR A N 1
ATOM 2245 C CA . THR A 1 281 ? 3.904 -18.065 5.767 1.00 54.75 281 THR A CA 1
ATOM 2246 C C . THR A 1 281 ? 5.416 -17.870 5.588 1.00 54.75 281 THR A C 1
ATOM 2248 O O . THR A 1 281 ? 5.861 -16.776 5.255 1.00 54.75 281 THR A O 1
ATOM 2251 N N . ASP A 1 282 ? 6.220 -18.918 5.779 1.00 62.34 282 ASP A N 1
ATOM 2252 C CA . ASP A 1 282 ? 7.669 -18.904 5.589 1.00 62.34 282 ASP A CA 1
ATOM 2253 C C . ASP A 1 282 ? 8.131 -19.070 4.132 1.00 62.34 282 ASP A C 1
ATOM 2255 O O . ASP A 1 282 ? 9.233 -18.641 3.794 1.00 62.34 282 ASP A O 1
ATOM 2259 N N . GLU A 1 283 ? 7.313 -19.635 3.239 1.00 71.12 283 GLU A N 1
ATOM 2260 C CA . GLU A 1 283 ? 7.698 -19.830 1.831 1.00 71.12 283 GLU A CA 1
ATOM 2261 C C . GLU A 1 283 ? 7.816 -18.483 1.098 1.00 71.12 283 GLU A C 1
ATOM 2263 O O . GLU A 1 283 ? 8.779 -18.252 0.365 1.00 71.12 283 GLU A O 1
ATOM 2268 N N . ASP A 1 284 ? 6.924 -17.534 1.399 1.00 77.25 284 ASP A N 1
ATOM 2269 C CA . ASP A 1 284 ? 6.946 -16.183 0.826 1.00 77.25 284 ASP A CA 1
ATOM 2270 C C . ASP A 1 284 ? 8.154 -15.343 1.305 1.00 77.25 284 ASP A C 1
ATOM 2272 O O . ASP A 1 284 ? 8.472 -14.307 0.715 1.00 77.25 284 ASP A O 1
ATOM 2276 N N . LYS A 1 285 ? 8.865 -15.795 2.35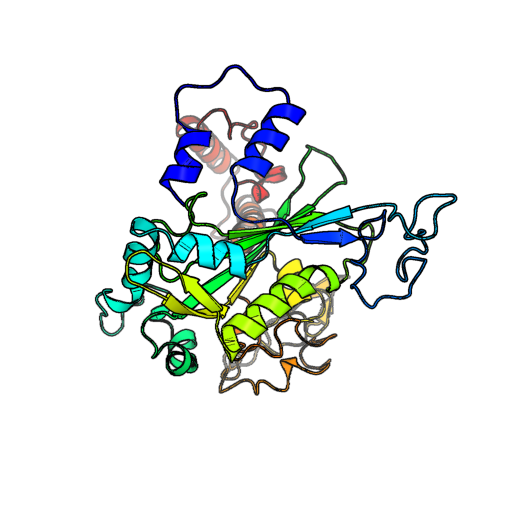2 1.00 80.56 285 LYS A N 1
ATOM 2277 C CA . LYS A 1 285 ? 10.066 -15.138 2.905 1.00 80.56 285 LYS A CA 1
ATOM 2278 C C . LYS A 1 285 ? 11.355 -15.523 2.182 1.00 80.56 285 LYS A C 1
ATOM 2280 O O . LYS A 1 285 ? 12.392 -14.910 2.426 1.00 80.56 285 LYS A O 1
ATOM 2285 N N . THR A 1 286 ? 11.324 -16.528 1.308 1.00 79.50 286 THR A N 1
ATOM 2286 C CA . THR A 1 286 ? 12.524 -17.072 0.655 1.00 79.50 286 THR A CA 1
ATOM 2287 C C . THR A 1 286 ? 12.358 -17.153 -0.860 1.00 79.50 286 THR A C 1
ATOM 2289 O O . THR A 1 286 ? 11.282 -16.932 -1.402 1.00 79.50 286 THR A O 1
ATOM 2292 N N . LYS A 1 287 ? 13.451 -17.401 -1.586 1.00 83.25 287 LYS A N 1
ATOM 2293 C CA . LYS A 1 287 ? 13.388 -17.619 -3.037 1.00 83.25 287 LYS A CA 1
ATOM 2294 C C . LYS A 1 287 ? 12.957 -19.056 -3.306 1.00 83.25 287 LYS A C 1
ATOM 2296 O O . LYS A 1 287 ? 13.545 -19.975 -2.745 1.00 83.25 287 LYS A O 1
ATOM 2301 N N . ASN A 1 288 ? 12.015 -19.253 -4.222 1.00 79.56 288 ASN A N 1
ATOM 2302 C CA . ASN A 1 288 ? 11.571 -20.577 -4.644 1.00 79.56 288 ASN A CA 1
ATOM 2303 C C . ASN A 1 288 ? 11.359 -20.620 -6.165 1.00 79.56 288 ASN A C 1
ATOM 2305 O O . ASN A 1 288 ? 10.317 -20.222 -6.688 1.00 79.56 288 ASN A O 1
ATOM 2309 N N . LYS A 1 289 ? 12.360 -21.125 -6.896 1.00 75.31 289 LYS A N 1
ATOM 2310 C CA . LYS A 1 289 ? 12.332 -21.180 -8.368 1.00 75.31 289 LYS A CA 1
ATOM 2311 C C . LYS A 1 289 ? 11.245 -22.109 -8.919 1.00 75.31 289 LYS A C 1
ATOM 2313 O O . LYS A 1 289 ? 10.700 -21.812 -9.980 1.00 75.31 289 LYS A O 1
ATOM 2318 N N . GLU A 1 290 ? 10.902 -23.178 -8.201 1.00 72.12 290 GLU A N 1
ATOM 2319 C CA . GLU A 1 290 ? 9.876 -24.154 -8.609 1.00 72.12 290 GLU A CA 1
ATOM 2320 C C . GLU A 1 290 ? 8.463 -23.561 -8.591 1.00 72.12 290 GLU A C 1
ATOM 2322 O O . GLU A 1 290 ? 7.561 -24.057 -9.259 1.00 72.12 290 GLU A O 1
ATOM 2327 N N . ARG A 1 291 ? 8.276 -22.455 -7.865 1.00 69.69 291 ARG A N 1
ATOM 2328 C CA . ARG A 1 291 ? 7.026 -21.684 -7.824 1.00 69.69 291 ARG A CA 1
ATOM 2329 C C . ARG A 1 291 ? 7.107 -20.357 -8.573 1.00 69.69 291 ARG A C 1
ATOM 2331 O O . ARG A 1 291 ? 6.215 -19.522 -8.462 1.00 69.69 291 ARG A O 1
ATOM 2338 N N . GLY A 1 292 ? 8.203 -20.143 -9.302 1.00 76.56 292 GLY A N 1
ATOM 2339 C CA . GLY A 1 292 ? 8.466 -18.881 -9.982 1.00 76.56 292 GLY A CA 1
ATOM 2340 C C . GLY A 1 292 ? 8.649 -17.708 -9.021 1.00 76.56 292 GLY A C 1
ATOM 2341 O O . GLY A 1 292 ? 8.371 -16.585 -9.404 1.00 76.56 292 GLY A O 1
ATOM 2342 N N . GLN A 1 293 ? 9.101 -17.928 -7.786 1.00 82.75 293 GLN A N 1
ATOM 2343 C CA . GLN A 1 293 ? 9.379 -16.875 -6.810 1.00 82.75 293 GLN A CA 1
ATOM 2344 C C . GLN A 1 293 ? 10.872 -16.524 -6.820 1.00 82.75 293 GLN A C 1
ATOM 2346 O O . GLN A 1 293 ? 11.714 -17.208 -6.233 1.00 82.75 293 GLN A O 1
ATOM 2351 N N . SER A 1 294 ? 11.224 -15.450 -7.528 1.00 84.50 294 SER A N 1
ATOM 2352 C CA . SER A 1 294 ? 12.611 -14.987 -7.670 1.00 84.50 294 SER A CA 1
ATOM 2353 C C . SER A 1 294 ? 13.128 -14.223 -6.457 1.00 84.50 294 SER A C 1
ATOM 2355 O O . SER A 1 294 ? 14.341 -14.174 -6.251 1.00 84.50 294 SER A O 1
ATOM 2357 N N . ASN A 1 295 ? 12.234 -13.610 -5.684 1.00 86.81 295 ASN A N 1
ATOM 2358 C CA . ASN A 1 295 ? 12.543 -12.819 -4.500 1.00 86.81 295 ASN A CA 1
ATOM 2359 C C . ASN A 1 295 ? 11.491 -13.073 -3.409 1.00 86.81 295 ASN A C 1
ATOM 2361 O O . ASN A 1 295 ? 10.379 -13.484 -3.733 1.00 86.81 295 ASN A O 1
ATOM 2365 N N . PRO A 1 296 ? 11.803 -12.807 -2.133 1.00 88.31 296 PRO A N 1
ATOM 2366 C CA . PRO A 1 296 ? 10.784 -12.747 -1.091 1.00 88.31 296 PRO A CA 1
ATOM 2367 C C . PRO A 1 296 ? 9.702 -11.717 -1.430 1.00 88.31 296 PRO A C 1
ATOM 2369 O O . PRO A 1 296 ? 10.000 -10.674 -2.026 1.00 88.31 296 PRO A O 1
ATOM 2372 N N . SER A 1 297 ? 8.463 -11.981 -1.021 1.00 90.44 297 SER A N 1
ATOM 2373 C CA . SER A 1 297 ? 7.411 -10.973 -1.102 1.00 90.44 297 SER A CA 1
ATOM 2374 C C . SER A 1 297 ? 7.750 -9.789 -0.198 1.00 90.44 297 SER A C 1
ATOM 2376 O O . SER A 1 297 ? 8.227 -9.957 0.926 1.00 90.44 297 SER A O 1
ATOM 2378 N N . ILE A 1 298 ? 7.430 -8.571 -0.640 1.00 92.31 298 ILE A N 1
ATOM 2379 C CA . ILE A 1 298 ? 7.580 -7.383 0.213 1.00 92.31 298 ILE A CA 1
ATOM 2380 C C . ILE A 1 298 ? 6.626 -7.404 1.420 1.00 92.31 298 ILE A C 1
ATOM 2382 O O . ILE A 1 298 ? 6.848 -6.679 2.385 1.00 92.31 298 ILE A O 1
ATOM 2386 N N . PHE A 1 299 ? 5.592 -8.251 1.376 1.00 93.00 299 PHE A N 1
ATOM 2387 C CA . PHE A 1 299 ? 4.594 -8.430 2.430 1.00 93.00 299 PHE A CA 1
ATOM 2388 C C . PHE A 1 299 ? 4.825 -9.694 3.270 1.00 93.00 299 PHE A C 1
ATOM 2390 O O . PHE A 1 299 ? 3.976 -10.028 4.091 1.00 93.00 299 PHE A O 1
ATOM 2397 N N . ALA A 1 300 ? 5.962 -10.385 3.105 1.00 89.94 300 ALA A N 1
ATOM 2398 C CA . ALA A 1 300 ? 6.244 -11.695 3.712 1.00 89.94 300 ALA A CA 1
ATOM 2399 C C . ALA A 1 300 ? 6.154 -11.746 5.251 1.00 89.94 300 ALA A C 1
ATOM 2401 O O . ALA A 1 300 ? 6.034 -12.819 5.840 1.00 89.94 300 ALA A O 1
ATOM 2402 N N . TYR A 1 301 ? 6.217 -10.588 5.908 1.00 88.44 301 TYR A N 1
ATOM 2403 C CA . TYR A 1 301 ? 6.140 -10.457 7.363 1.00 88.44 301 TYR A CA 1
ATOM 2404 C C . TYR A 1 301 ? 4.775 -9.970 7.865 1.00 88.44 301 TYR A C 1
ATOM 2406 O O . TYR A 1 301 ? 4.596 -9.821 9.073 1.00 88.44 301 TYR A O 1
ATOM 2414 N N . LEU A 1 302 ? 3.809 -9.720 6.972 1.00 90.56 302 LEU A N 1
ATOM 2415 C CA . LEU A 1 302 ? 2.455 -9.362 7.379 1.00 90.56 302 LEU A CA 1
ATOM 2416 C C . LEU A 1 302 ? 1.701 -10.609 7.867 1.00 90.56 302 LEU A C 1
ATOM 2418 O O . LEU A 1 302 ? 1.713 -11.634 7.183 1.00 90.56 302 LEU A O 1
ATOM 2422 N N . PRO A 1 303 ? 0.985 -10.530 9.004 1.00 88.88 303 PRO A N 1
ATOM 2423 C CA . PRO A 1 303 ? 0.274 -11.677 9.575 1.00 88.88 303 PRO A CA 1
ATOM 2424 C C . PRO A 1 303 ? -0.902 -12.146 8.705 1.00 88.88 303 PRO A C 1
ATOM 2426 O O . PRO A 1 303 ? -1.374 -13.269 8.840 1.00 88.88 303 PRO A O 1
ATOM 2429 N N . THR A 1 304 ? -1.375 -11.286 7.805 1.00 89.19 304 THR A N 1
ATOM 2430 C CA . THR A 1 304 ? -2.482 -11.551 6.885 1.00 89.19 304 THR A CA 1
ATOM 2431 C C . THR A 1 304 ? -2.049 -12.120 5.541 1.00 89.19 304 THR A C 1
ATOM 2433 O O . THR A 1 304 ? -2.917 -12.433 4.722 1.00 89.19 304 THR A O 1
ATOM 2436 N N . LEU A 1 305 ? -0.745 -12.256 5.276 1.00 87.81 305 LEU A N 1
ATOM 2437 C CA . LEU A 1 305 ? -0.276 -12.835 4.023 1.00 87.81 305 LEU A CA 1
ATOM 2438 C C . LEU A 1 305 ? -0.700 -14.306 3.929 1.00 87.81 305 LEU A C 1
ATOM 2440 O O . LEU A 1 305 ? -0.446 -15.113 4.819 1.00 87.81 305 LEU A O 1
ATOM 2444 N N . HIS A 1 306 ? -1.331 -14.649 2.814 1.00 83.44 306 HIS A N 1
ATOM 2445 C CA . HIS A 1 306 ? -1.798 -15.997 2.495 1.00 83.44 306 HIS A CA 1
ATOM 2446 C C . HIS A 1 306 ? -1.374 -16.354 1.062 1.00 83.44 306 HIS A C 1
ATOM 2448 O O . HIS A 1 306 ? -2.190 -16.754 0.227 1.00 83.44 306 HIS A O 1
ATOM 2454 N N . GLY A 1 307 ? -0.087 -16.106 0.786 1.00 80.31 307 GLY A N 1
ATOM 2455 C CA . GLY A 1 307 ? 0.616 -16.281 -0.482 1.00 80.31 307 GLY A CA 1
ATOM 2456 C C . GLY A 1 307 ? -0.139 -15.800 -1.714 1.00 80.31 307 GLY A C 1
ATOM 2457 O O . GLY A 1 307 ? -0.561 -14.647 -1.763 1.00 80.31 307 GLY A O 1
ATOM 2458 N N . ALA A 1 308 ? -0.302 -16.642 -2.739 1.00 78.38 308 ALA A N 1
ATOM 2459 C CA . ALA A 1 308 ? -0.777 -16.175 -4.050 1.00 78.38 308 ALA A CA 1
ATOM 2460 C C . ALA A 1 308 ? -2.189 -15.568 -4.003 1.00 78.38 308 ALA A C 1
ATOM 2462 O O . ALA A 1 308 ? -2.495 -14.631 -4.737 1.00 78.38 308 ALA A O 1
ATOM 2463 N N . THR A 1 309 ? -3.040 -16.065 -3.106 1.00 81.44 309 THR A N 1
ATOM 2464 C CA . THR A 1 309 ? -4.407 -15.567 -2.905 1.00 81.44 309 THR A CA 1
ATOM 2465 C C . THR A 1 309 ? -4.488 -14.173 -2.278 1.00 81.44 309 THR A C 1
ATOM 2467 O O . THR A 1 309 ? -5.502 -13.504 -2.457 1.00 81.44 309 THR A O 1
ATOM 2470 N N . PHE A 1 310 ? -3.402 -13.684 -1.666 1.00 86.44 310 PHE A N 1
ATOM 2471 C CA . PHE A 1 310 ? -3.276 -12.293 -1.207 1.00 86.44 310 PHE A CA 1
ATOM 2472 C C . PHE A 1 310 ? -3.227 -11.285 -2.364 1.00 86.44 310 PHE A C 1
ATOM 2474 O O . PHE A 1 310 ? -3.422 -10.083 -2.182 1.00 86.44 310 PHE A O 1
ATOM 2481 N N . PHE A 1 311 ? -2.953 -11.778 -3.568 1.00 87.38 311 PHE A N 1
ATOM 2482 C CA . PHE A 1 311 ? -2.705 -11.006 -4.770 1.00 87.38 311 PHE A CA 1
ATOM 2483 C C . PHE A 1 311 ? -3.796 -11.283 -5.813 1.00 87.38 311 PHE A C 1
ATOM 2485 O O . PHE A 1 311 ? -3.547 -12.015 -6.781 1.00 87.38 311 PHE A O 1
ATOM 2492 N N . PRO A 1 312 ? -5.020 -10.748 -5.630 1.00 84.19 312 PRO A N 1
ATOM 2493 C CA . PRO A 1 312 ? -6.143 -11.040 -6.509 1.00 84.19 312 PRO A CA 1
ATOM 2494 C C . PRO A 1 312 ? -5.831 -10.676 -7.963 1.00 84.19 312 PRO A C 1
ATOM 2496 O O . PRO A 1 312 ? -5.073 -9.748 -8.258 1.00 84.19 312 PRO A O 1
ATOM 2499 N N . ASN A 1 313 ? -6.431 -11.418 -8.893 1.00 77.12 313 ASN A N 1
ATOM 2500 C CA . ASN A 1 313 ? -6.354 -11.065 -10.305 1.00 77.12 313 ASN A CA 1
ATOM 2501 C C . ASN A 1 313 ? -7.185 -9.809 -10.564 1.00 77.12 313 ASN A C 1
ATOM 2503 O O . ASN A 1 313 ? -8.334 -9.717 -10.134 1.00 77.12 313 ASN A O 1
ATOM 2507 N N . ASN A 1 314 ? -6.618 -8.864 -11.308 1.00 74.12 314 ASN A N 1
ATOM 2508 C CA . ASN A 1 314 ? -7.375 -7.726 -11.800 1.00 74.12 314 ASN A CA 1
ATOM 2509 C C . ASN A 1 314 ? -8.232 -8.174 -12.990 1.00 74.12 314 ASN A C 1
ATOM 2511 O O . ASN A 1 314 ? -7.739 -8.307 -14.112 1.00 74.12 314 ASN A O 1
ATOM 2515 N N . LEU A 1 315 ? -9.514 -8.432 -12.717 1.00 68.19 315 LEU A N 1
ATOM 2516 C CA . LEU A 1 315 ? -10.478 -8.861 -13.727 1.00 68.19 315 LEU A CA 1
ATOM 2517 C C . LEU A 1 315 ? -10.645 -7.828 -14.841 1.00 68.19 315 LEU A C 1
ATOM 2519 O O . LEU A 1 315 ? -10.817 -8.234 -15.980 1.00 68.19 315 LEU A O 1
ATOM 2523 N N . MET A 1 316 ? -10.539 -6.525 -14.561 1.00 65.81 316 MET A N 1
ATOM 2524 C CA . MET A 1 316 ? -10.712 -5.501 -15.598 1.00 65.81 316 MET A CA 1
ATOM 2525 C C . MET A 1 316 ? -9.594 -5.559 -16.643 1.00 65.81 316 MET A C 1
ATOM 2527 O O . MET A 1 316 ? -9.877 -5.613 -17.835 1.00 65.81 316 MET A O 1
ATOM 2531 N N . HIS A 1 317 ? -8.328 -5.653 -16.220 1.00 65.25 317 HIS A N 1
ATOM 2532 C CA . HIS A 1 317 ? -7.222 -5.849 -17.169 1.00 65.25 317 HIS A CA 1
ATOM 2533 C C . HIS A 1 317 ? -7.280 -7.201 -17.886 1.00 65.25 317 HIS A C 1
ATOM 2535 O O . HIS A 1 317 ? -6.796 -7.331 -19.009 1.00 65.25 317 HIS A O 1
ATOM 2541 N N . LEU A 1 318 ? -7.845 -8.224 -17.242 1.00 66.75 318 LEU A N 1
ATOM 2542 C CA . LEU A 1 318 ? -8.032 -9.522 -17.878 1.00 66.75 318 LEU A CA 1
ATOM 2543 C C . LEU A 1 318 ? -9.128 -9.456 -18.948 1.00 66.75 318 LEU A C 1
ATOM 2545 O O . LEU A 1 318 ? -8.925 -9.961 -20.047 1.00 66.75 318 LEU A O 1
ATOM 2549 N N . LEU A 1 319 ? -10.250 -8.796 -18.657 1.00 63.50 319 LEU A N 1
ATOM 2550 C CA . LEU A 1 319 ? -11.353 -8.607 -19.595 1.00 63.50 319 LEU A CA 1
ATOM 2551 C C . LEU A 1 319 ? -10.941 -7.754 -20.794 1.00 63.50 319 LEU A C 1
ATOM 2553 O O . LEU A 1 319 ? -11.275 -8.133 -21.908 1.00 63.50 319 LEU A O 1
ATOM 2557 N N . SER A 1 320 ? -10.157 -6.688 -20.617 1.00 63.22 320 SER A N 1
ATOM 2558 C CA . SER A 1 320 ? -9.678 -5.893 -21.759 1.00 63.22 320 SER A CA 1
ATOM 2559 C C . SER A 1 320 ? -8.699 -6.674 -22.652 1.00 63.22 320 SER A C 1
ATOM 2561 O O . SER A 1 320 ? -8.738 -6.572 -23.881 1.00 63.22 320 SER A O 1
ATOM 2563 N N . GLY A 1 321 ? -7.862 -7.536 -22.061 1.00 66.31 321 GLY A N 1
ATOM 2564 C CA . GLY A 1 321 ? -6.983 -8.443 -22.807 1.00 66.31 321 GLY A CA 1
ATOM 2565 C C . GLY A 1 321 ? -7.735 -9.556 -23.550 1.00 66.31 321 GLY A C 1
ATOM 2566 O O . GLY A 1 321 ? -7.444 -9.834 -24.716 1.00 66.31 321 GLY A O 1
ATOM 2567 N N . VAL A 1 322 ? -8.717 -10.181 -22.892 1.00 70.38 322 VAL A N 1
ATOM 2568 C CA . VAL A 1 322 ? -9.556 -11.249 -23.463 1.00 70.38 322 VAL A CA 1
ATOM 2569 C C . VAL A 1 322 ? -10.540 -10.692 -24.487 1.00 70.38 322 VAL A C 1
ATOM 2571 O O . VAL A 1 322 ? -10.756 -11.327 -25.512 1.00 70.38 322 VAL A O 1
ATOM 2574 N N . GLY A 1 323 ? -11.078 -9.493 -24.268 1.00 71.62 323 GLY A N 1
ATOM 2575 C CA . GLY A 1 323 ? -12.012 -8.820 -25.168 1.00 71.62 323 GLY A CA 1
ATOM 2576 C C . GLY A 1 323 ? -11.436 -8.658 -26.569 1.00 71.62 323 GLY A C 1
ATOM 2577 O O . GLY A 1 323 ? -12.105 -8.981 -27.547 1.00 71.62 323 GLY A O 1
ATOM 2578 N N . LYS A 1 324 ? -10.147 -8.301 -26.675 1.00 73.31 324 LYS A N 1
ATOM 2579 C CA . LYS A 1 324 ? -9.442 -8.283 -27.963 1.00 73.31 324 LYS A CA 1
ATOM 2580 C C . LYS A 1 324 ? -9.464 -9.648 -28.648 1.00 73.31 324 LYS A C 1
ATOM 2582 O O . LYS A 1 324 ? -9.773 -9.737 -29.828 1.00 73.31 324 LYS A O 1
ATOM 2587 N N . GLN A 1 325 ? -9.126 -10.710 -27.921 1.00 78.81 325 GLN A N 1
ATOM 2588 C CA . GLN A 1 325 ? -9.070 -12.065 -28.476 1.00 78.81 325 GLN A CA 1
ATOM 2589 C C . GLN A 1 325 ? -10.459 -12.576 -28.869 1.00 78.81 325 GLN A C 1
ATOM 2591 O O . GLN A 1 325 ? -10.613 -13.155 -29.939 1.00 78.81 325 GLN A O 1
ATOM 2596 N N . LEU A 1 326 ? -11.479 -12.297 -28.054 1.00 79.12 326 LEU A N 1
ATOM 2597 C CA . LEU A 1 326 ? -12.873 -12.586 -28.382 1.00 79.12 326 LEU A CA 1
ATOM 2598 C C . LEU A 1 326 ? -13.301 -11.851 -29.651 1.00 79.12 326 LEU A C 1
ATOM 2600 O O . LEU A 1 326 ? -13.868 -12.474 -30.540 1.00 79.12 326 LEU A O 1
ATOM 2604 N N . TRP A 1 327 ? -12.964 -10.566 -29.787 1.00 81.56 327 TRP A N 1
ATOM 2605 C CA . TRP A 1 327 ? -13.265 -9.805 -30.998 1.00 81.56 327 TRP A CA 1
ATOM 2606 C C . TRP A 1 327 ? -12.599 -10.406 -32.237 1.00 81.56 327 TRP A C 1
ATOM 2608 O O . TRP A 1 327 ? -13.242 -10.560 -33.270 1.00 81.56 327 TRP A O 1
ATOM 2618 N N . ARG A 1 328 ? -11.338 -10.835 -32.123 1.00 81.88 328 ARG A N 1
ATOM 2619 C CA . ARG A 1 328 ? -10.614 -11.530 -33.199 1.00 81.88 328 ARG A CA 1
ATOM 2620 C C . ARG A 1 328 ? -11.271 -12.843 -33.618 1.00 81.88 328 ARG A C 1
ATOM 2622 O O . ARG A 1 328 ? -11.344 -13.142 -34.808 1.00 81.88 328 ARG A O 1
ATOM 2629 N N . ILE A 1 329 ? -11.781 -13.608 -32.653 1.00 84.38 329 ILE A N 1
ATOM 2630 C CA . ILE A 1 329 ? -12.580 -14.810 -32.920 1.00 84.38 329 ILE A CA 1
ATOM 2631 C C . ILE A 1 329 ? -13.880 -14.427 -33.643 1.00 84.38 329 ILE A C 1
ATOM 2633 O O . ILE A 1 329 ? -14.234 -15.078 -34.625 1.00 84.38 329 ILE A O 1
ATOM 2637 N N . ILE A 1 330 ? -14.550 -13.358 -33.202 1.00 83.81 330 ILE A N 1
ATOM 2638 C CA . ILE A 1 330 ? -15.807 -12.873 -33.784 1.00 83.81 330 ILE A CA 1
ATOM 2639 C C . ILE A 1 330 ? -15.625 -12.428 -35.238 1.00 83.81 330 ILE A C 1
ATOM 2641 O O . ILE A 1 330 ? -16.421 -12.802 -36.091 1.00 83.81 330 ILE A O 1
ATOM 2645 N N . ILE A 1 331 ? -14.558 -11.699 -35.571 1.00 84.81 331 ILE A N 1
ATOM 2646 C CA . ILE A 1 331 ? -14.300 -11.263 -36.957 1.00 84.81 331 ILE A CA 1
ATOM 2647 C C . ILE A 1 331 ? -13.673 -12.360 -37.836 1.00 84.81 331 ILE A C 1
ATOM 2649 O O . ILE A 1 331 ? -13.465 -12.156 -39.035 1.00 84.81 331 ILE A O 1
ATOM 2653 N N . GLY A 1 332 ? -13.384 -13.531 -37.258 1.00 82.50 332 GLY A N 1
ATOM 2654 C CA . GLY A 1 332 ? -12.878 -14.699 -37.975 1.00 82.50 332 GLY A CA 1
ATOM 2655 C C . GLY A 1 332 ? -11.376 -14.674 -38.270 1.00 82.50 332 GLY A C 1
ATOM 2656 O O . GLY A 1 332 ? -10.950 -15.340 -39.210 1.00 82.50 332 GLY A O 1
ATOM 2657 N N . GLU A 1 333 ? -10.570 -13.944 -37.486 1.00 82.56 333 GLU A N 1
ATOM 2658 C CA . GLU A 1 333 ? -9.097 -13.904 -37.615 1.00 82.56 333 GLU A CA 1
ATOM 2659 C C . GLU A 1 333 ? -8.470 -15.300 -37.439 1.00 82.56 333 GLU A C 1
ATOM 2661 O O . GLU A 1 333 ? -7.471 -15.620 -38.077 1.00 82.56 333 GLU A O 1
ATOM 2666 N N . TYR A 1 334 ? -9.092 -16.155 -36.620 1.00 81.81 334 TYR A N 1
ATOM 2667 C CA . TYR A 1 334 ? -8.632 -17.519 -36.327 1.00 81.81 334 TYR A CA 1
ATOM 2668 C C . TYR A 1 334 ? -9.372 -18.615 -37.108 1.00 81.81 334 TYR A C 1
ATOM 2670 O O . TYR A 1 334 ? -9.240 -19.793 -36.786 1.00 81.81 334 TYR A O 1
ATOM 2678 N N . GLY A 1 335 ? -10.152 -18.239 -38.124 1.00 82.56 335 GLY A N 1
ATOM 2679 C CA . GLY A 1 335 ? -10.971 -19.161 -38.907 1.00 82.56 335 GLY A CA 1
ATOM 2680 C C . GLY A 1 335 ? -12.468 -18.886 -38.772 1.00 82.56 335 GLY A C 1
ATOM 2681 O O . GLY A 1 335 ? -12.966 -18.450 -37.729 1.00 82.56 335 GLY A O 1
ATOM 2682 N N . LYS A 1 336 ? -13.180 -19.120 -39.877 1.00 86.75 336 LYS A N 1
ATOM 2683 C CA . LYS A 1 336 ? -14.613 -18.822 -40.033 1.00 86.75 336 LYS A CA 1
ATOM 2684 C C . LYS A 1 336 ? -15.472 -20.082 -40.008 1.00 86.75 336 LYS A C 1
ATOM 2686 O O . LYS A 1 336 ? -16.542 -20.088 -39.412 1.00 86.75 336 LYS A O 1
ATOM 2691 N N . GLU A 1 337 ? -15.006 -21.148 -40.652 1.00 84.25 337 GLU A N 1
ATOM 2692 C CA . GLU A 1 337 ? -15.745 -22.407 -40.747 1.00 84.25 337 GLU A CA 1
ATOM 2693 C C . GLU A 1 337 ? -15.819 -23.105 -39.387 1.00 84.25 337 GLU A C 1
ATOM 2695 O O . GLU A 1 337 ? -14.809 -23.279 -38.708 1.00 84.25 337 GLU A O 1
ATOM 2700 N N . GLY A 1 338 ? -17.034 -23.475 -38.972 1.00 78.06 338 GLY A N 1
ATOM 2701 C CA . GLY A 1 338 ? -17.277 -24.163 -37.701 1.00 78.06 338 GLY A CA 1
ATOM 2702 C C . GLY A 1 338 ? -17.062 -23.313 -36.443 1.00 78.06 338 GLY A C 1
ATOM 2703 O O . GLY A 1 338 ? -17.210 -23.837 -35.342 1.00 78.06 338 GLY A O 1
ATOM 2704 N N . ASN A 1 339 ? -16.738 -22.021 -36.575 1.00 81.50 339 ASN A N 1
ATOM 2705 C CA . ASN A 1 339 ? -16.580 -21.108 -35.447 1.00 81.50 339 ASN A CA 1
ATOM 2706 C C . ASN A 1 339 ? -17.956 -20.543 -35.031 1.00 81.50 339 ASN A C 1
ATOM 2708 O O . ASN A 1 339 ? -18.493 -19.687 -35.737 1.00 81.50 339 ASN A O 1
ATOM 2712 N N . PRO A 1 340 ? -18.526 -20.959 -33.884 1.00 81.19 340 PRO A N 1
ATOM 2713 C CA . PRO A 1 340 ? -19.869 -20.547 -33.467 1.00 81.19 340 PRO A CA 1
ATOM 2714 C C . PRO A 1 340 ? -19.953 -19.074 -33.047 1.00 81.19 340 PRO A C 1
ATOM 2716 O O . PRO A 1 340 ? -21.047 -18.556 -32.847 1.00 81.19 340 PRO A O 1
ATOM 2719 N N . LEU A 1 341 ? -18.808 -18.410 -32.876 1.00 81.88 341 LEU A N 1
ATOM 2720 C CA . LEU A 1 341 ? -18.719 -17.004 -32.493 1.00 81.88 341 LEU A CA 1
ATOM 2721 C C . LEU A 1 341 ? -18.457 -16.090 -33.695 1.00 81.88 341 LEU A C 1
ATOM 2723 O O . LEU A 1 341 ? -18.491 -14.874 -33.530 1.00 81.88 341 LEU A O 1
ATOM 2727 N N . TYR A 1 342 ? -18.185 -16.646 -34.883 1.00 87.62 342 TYR A N 1
ATOM 2728 C CA . TYR A 1 342 ? -17.929 -15.848 -36.077 1.00 87.62 342 TYR A CA 1
ATOM 2729 C C . TYR A 1 342 ? -19.175 -15.053 -36.481 1.00 87.62 342 TYR A C 1
ATOM 2731 O O . TYR A 1 342 ? -20.240 -15.622 -36.722 1.00 87.62 342 TYR A O 1
ATOM 2739 N N . LEU A 1 343 ? -19.017 -13.737 -36.618 1.00 85.62 343 LEU A N 1
ATOM 2740 C CA . LEU A 1 343 ? -20.021 -12.841 -37.167 1.00 85.62 343 LEU A CA 1
ATOM 2741 C C . LEU A 1 343 ? -19.568 -12.322 -38.541 1.00 85.62 343 LEU A C 1
ATOM 2743 O O . LEU A 1 343 ? -18.440 -11.838 -38.693 1.00 85.62 343 LEU A O 1
ATOM 2747 N N . PRO A 1 344 ? -20.441 -12.377 -39.563 1.00 84.81 344 PRO A N 1
ATOM 2748 C CA . PRO A 1 344 ? -20.149 -11.787 -40.860 1.00 84.81 344 PRO A CA 1
ATOM 2749 C C . PRO A 1 344 ? -19.871 -10.276 -40.751 1.00 84.81 344 PRO A C 1
ATOM 2751 O O . PRO A 1 344 ? -20.502 -9.597 -39.937 1.00 84.81 344 PRO A O 1
ATOM 2754 N N . PRO A 1 345 ? -19.018 -9.698 -41.622 1.00 81.75 345 PRO A N 1
ATOM 2755 C CA . PRO A 1 345 ? -18.657 -8.276 -41.568 1.00 81.75 345 PRO A CA 1
ATOM 2756 C C . PRO A 1 345 ? -19.854 -7.320 -41.575 1.00 81.75 345 PRO A C 1
ATOM 2758 O O . PRO A 1 345 ? -19.803 -6.257 -40.961 1.00 81.75 345 PRO A O 1
ATOM 2761 N N . ARG A 1 346 ? -20.939 -7.705 -42.257 1.00 81.25 346 ARG A N 1
ATOM 2762 C CA . ARG A 1 346 ? -22.195 -6.951 -42.283 1.00 81.25 346 ARG A CA 1
ATOM 2763 C C . ARG A 1 346 ? -22.829 -6.858 -40.893 1.00 81.25 346 ARG A C 1
ATOM 2765 O O . ARG A 1 346 ? -23.130 -5.760 -40.449 1.00 81.25 346 ARG A O 1
ATOM 2772 N N . THR A 1 347 ? -22.957 -7.982 -40.195 1.00 81.69 347 THR A N 1
ATOM 2773 C CA . THR A 1 347 ? -23.510 -8.042 -38.837 1.00 81.69 347 THR A CA 1
ATOM 2774 C C . THR A 1 347 ? -22.639 -7.268 -37.849 1.00 81.69 347 THR A C 1
ATOM 2776 O O . THR A 1 347 ? -23.161 -6.525 -37.027 1.00 81.69 347 THR A O 1
ATOM 2779 N N . CYS A 1 348 ? -21.308 -7.362 -37.962 1.00 78.38 348 CYS A N 1
ATOM 2780 C CA . CYS A 1 348 ? -20.400 -6.548 -37.146 1.00 78.38 348 CYS A CA 1
ATOM 2781 C C . CYS A 1 348 ? -20.599 -5.040 -37.370 1.00 78.38 348 CYS A C 1
ATOM 2783 O O . CYS A 1 348 ? -20.531 -4.274 -36.411 1.00 78.38 348 CYS A O 1
ATOM 2785 N N . ARG A 1 349 ? -20.852 -4.611 -38.616 1.00 77.12 349 ARG A N 1
ATOM 2786 C CA . ARG A 1 349 ? -21.129 -3.205 -38.949 1.00 77.12 349 ARG A CA 1
ATOM 2787 C C . ARG A 1 349 ? -22.449 -2.733 -38.342 1.00 77.12 349 ARG A C 1
ATOM 2789 O O . ARG A 1 349 ? -22.456 -1.700 -37.690 1.00 77.12 349 ARG A O 1
ATOM 2796 N N . GLU A 1 350 ? -23.509 -3.524 -38.485 1.00 79.31 350 GLU A N 1
ATOM 2797 C CA . GLU A 1 350 ? -24.828 -3.237 -37.901 1.00 79.31 350 GLU A CA 1
ATOM 2798 C C . GLU A 1 350 ? -24.747 -3.127 -36.362 1.00 79.31 350 GLU A C 1
ATOM 2800 O O . GLU A 1 350 ? -25.288 -2.194 -35.774 1.00 79.31 350 GLU A O 1
ATOM 2805 N N . PHE A 1 351 ? -23.994 -4.013 -35.693 1.00 75.12 351 PHE A N 1
ATOM 2806 C CA . PHE A 1 351 ? -23.716 -3.881 -34.255 1.00 75.12 351 PHE A CA 1
ATOM 2807 C C . PHE A 1 351 ? -22.934 -2.607 -33.913 1.00 75.12 351 PHE A C 1
ATOM 2809 O O . PHE A 1 351 ? -23.243 -1.956 -32.918 1.00 75.12 351 PHE A O 1
ATOM 2816 N N . GLY A 1 352 ? -21.927 -2.254 -34.715 1.00 70.31 352 GLY A N 1
ATOM 2817 C CA . GLY A 1 352 ? -21.148 -1.029 -34.526 1.00 70.31 352 GLY A CA 1
ATOM 2818 C C . GLY A 1 352 ? -22.002 0.236 -34.636 1.00 70.31 352 GLY A C 1
ATOM 2819 O O . GLY A 1 352 ? -21.875 1.124 -33.797 1.00 70.31 352 GLY A O 1
ATOM 2820 N N . GLU A 1 353 ? -22.904 0.285 -35.618 1.00 74.88 353 GLU A N 1
ATOM 2821 C CA . GLU A 1 353 ? -23.868 1.376 -35.811 1.00 74.88 353 GLU A CA 1
ATOM 2822 C C . GLU A 1 353 ? -24.828 1.486 -34.614 1.00 74.88 353 GLU A C 1
ATOM 2824 O O . GLU A 1 353 ? -24.963 2.560 -34.033 1.00 74.88 353 GLU A O 1
ATOM 2829 N N . LEU A 1 354 ? -25.393 0.366 -34.144 1.00 74.75 354 LEU A N 1
ATOM 2830 C CA . LEU A 1 354 ? -26.261 0.342 -32.957 1.00 74.75 354 LEU A CA 1
ATOM 2831 C C . LEU A 1 354 ? -25.548 0.803 -31.677 1.00 74.75 354 LEU A C 1
ATOM 2833 O O . LEU A 1 354 ? -26.136 1.512 -30.860 1.00 74.75 354 LEU A O 1
ATOM 2837 N N . ILE A 1 355 ? -24.287 0.403 -31.480 1.00 67.12 355 ILE A N 1
ATOM 2838 C CA . ILE A 1 355 ? -23.483 0.842 -30.332 1.00 67.12 355 ILE A CA 1
ATOM 2839 C C . ILE A 1 355 ? -23.236 2.350 -30.419 1.00 67.12 355 ILE A C 1
ATOM 2841 O O . ILE A 1 355 ? -23.474 3.050 -29.433 1.00 67.12 355 ILE A O 1
ATOM 2845 N N . ALA A 1 356 ? -22.830 2.855 -31.588 1.00 64.19 356 ALA A N 1
ATOM 2846 C CA . ALA A 1 356 ? -22.612 4.280 -31.819 1.00 64.19 356 ALA A CA 1
ATOM 2847 C C . ALA A 1 356 ? -23.879 5.110 -31.542 1.00 64.19 356 ALA A C 1
ATOM 2849 O O . ALA A 1 356 ? -23.803 6.115 -30.834 1.00 64.19 356 ALA A O 1
ATOM 2850 N N . ASP A 1 357 ? -25.042 4.639 -31.996 1.00 67.44 357 ASP A N 1
ATOM 2851 C CA . ASP A 1 357 ? -26.334 5.301 -31.786 1.00 67.44 357 ASP A CA 1
ATOM 2852 C C . ASP A 1 357 ? -26.819 5.232 -30.325 1.00 67.44 357 ASP A C 1
ATOM 2854 O O . ASP A 1 357 ? -27.519 6.127 -29.842 1.00 67.44 357 ASP A O 1
ATOM 2858 N N . SER A 1 358 ? -26.437 4.187 -29.582 1.00 60.62 358 SER A N 1
ATOM 2859 C CA . SER A 1 358 ? -26.840 3.987 -28.180 1.00 60.62 358 SER A CA 1
ATOM 2860 C C . SER A 1 358 ? -26.084 4.864 -27.171 1.00 60.62 358 SER A C 1
ATOM 2862 O O . SER A 1 358 ? -26.495 4.988 -26.009 1.00 60.62 358 SER A O 1
ATOM 2864 N N . HIS A 1 359 ? -24.981 5.497 -27.576 1.00 50.84 359 HIS A N 1
ATOM 2865 C CA . HIS A 1 359 ? -24.119 6.229 -26.655 1.00 50.84 359 HIS A CA 1
ATOM 2866 C C . HIS A 1 359 ? -24.586 7.675 -26.399 1.00 50.84 359 HIS A C 1
ATOM 2868 O O . HIS A 1 359 ? -24.277 8.602 -27.138 1.00 50.84 359 HIS A O 1
ATOM 2874 N N . LYS A 1 360 ? -25.199 7.901 -25.226 1.00 47.88 360 LYS A N 1
ATOM 2875 C CA . LYS A 1 360 ? -25.177 9.192 -24.500 1.00 47.88 360 LYS A CA 1
ATOM 2876 C C . LYS A 1 360 ? -23.992 9.250 -23.519 1.00 47.88 360 LYS A C 1
ATOM 2878 O O . LYS A 1 360 ? -24.188 9.428 -22.317 1.00 47.88 360 LYS A O 1
ATOM 2883 N N . LEU A 1 361 ? -22.762 9.022 -23.980 1.00 43.31 361 LEU A N 1
ATOM 2884 C CA . LEU A 1 361 ? -21.579 9.132 -23.114 1.00 43.31 361 LEU A CA 1
ATOM 2885 C C . LEU A 1 361 ? -21.128 10.594 -22.981 1.00 43.31 361 LEU A C 1
ATOM 2887 O O . LEU A 1 361 ? -21.118 11.348 -23.950 1.00 43.31 361 LEU A O 1
ATOM 2891 N N . SER A 1 362 ? -20.736 10.987 -21.765 1.00 36.31 362 SER A N 1
ATOM 2892 C CA . SER A 1 362 ? -20.088 12.275 -21.495 1.00 36.31 362 SER A CA 1
ATOM 2893 C C . SER A 1 362 ? -18.883 12.468 -22.419 1.00 36.31 362 SER A C 1
ATOM 2895 O O . SER A 1 362 ? -17.988 11.624 -22.464 1.00 36.31 362 SER A O 1
ATOM 2897 N N . VAL A 1 363 ? -18.835 13.614 -23.098 1.00 40.69 363 VAL A N 1
ATOM 2898 C CA . VAL A 1 363 ? -17.839 14.001 -24.115 1.00 40.69 363 VAL A CA 1
ATOM 2899 C C . VAL A 1 363 ? -16.380 13.936 -23.617 1.00 40.69 363 VAL A C 1
ATOM 2901 O O . VAL A 1 363 ? -15.447 13.909 -24.408 1.00 40.69 363 VAL A O 1
ATOM 2904 N N . SER A 1 364 ? -16.162 13.848 -22.301 1.00 39.38 364 SER A N 1
ATOM 2905 C CA . SER A 1 364 ? -14.850 13.640 -21.670 1.00 39.38 364 SER A CA 1
ATOM 2906 C C . SER A 1 364 ? -14.288 12.213 -21.785 1.00 39.38 364 SER A C 1
ATOM 2908 O O . SER A 1 364 ? -13.084 12.037 -21.610 1.00 39.38 364 SER A O 1
ATOM 2910 N N . PHE A 1 365 ? -15.121 11.215 -22.105 1.00 37.19 365 PHE A N 1
ATOM 2911 C CA . PHE A 1 365 ? -14.697 9.858 -22.489 1.00 37.19 365 PHE A CA 1
ATOM 2912 C C . PHE A 1 365 ? -14.873 9.589 -23.989 1.00 37.19 365 PHE A C 1
ATOM 2914 O O . PHE A 1 365 ? -14.399 8.569 -24.479 1.00 37.19 365 PHE A O 1
ATOM 2921 N N . ALA A 1 366 ? -15.475 10.526 -24.727 1.00 36.41 366 ALA A N 1
ATOM 2922 C CA . ALA A 1 366 ? -15.550 10.513 -26.184 1.00 36.41 366 ALA A CA 1
ATOM 2923 C C . ALA A 1 366 ? -14.225 10.985 -26.812 1.00 36.41 366 ALA A C 1
ATOM 2925 O O . ALA A 1 366 ? -14.193 11.882 -27.652 1.00 36.41 366 ALA A O 1
ATOM 2926 N N . GLY A 1 367 ? -13.102 10.368 -26.424 1.00 37.66 367 GLY A N 1
ATOM 2927 C CA . GLY A 1 367 ? -12.111 10.122 -27.468 1.00 37.66 367 GLY A CA 1
ATOM 2928 C C . GLY A 1 367 ? -12.842 9.305 -28.526 1.00 37.66 367 GLY A C 1
ATOM 2929 O O . GLY A 1 367 ? -13.573 8.402 -28.118 1.00 37.66 367 GLY A O 1
ATOM 2930 N N . ASP A 1 368 ? -12.741 9.699 -29.804 1.00 38.22 368 ASP A N 1
ATOM 2931 C CA . ASP A 1 368 ? -13.361 9.027 -30.957 1.00 38.22 368 ASP A CA 1
ATOM 2932 C C . ASP A 1 368 ? -13.598 7.559 -30.651 1.00 38.22 368 ASP A C 1
ATOM 2934 O O . ASP A 1 368 ? -12.668 6.929 -30.142 1.00 38.22 368 ASP A O 1
ATOM 2938 N N . CYS A 1 369 ? -14.794 7.024 -30.931 1.00 42.12 369 CYS A N 1
ATOM 2939 C CA . CYS A 1 369 ? -15.016 5.583 -30.900 1.00 42.12 369 CYS A CA 1
ATOM 2940 C C . CYS A 1 369 ? -13.993 4.939 -31.839 1.00 42.12 369 CYS A C 1
ATOM 2942 O O . CYS A 1 369 ? -14.197 4.822 -33.044 1.00 42.12 369 CYS A O 1
ATOM 2944 N N . SER A 1 370 ? -12.825 4.660 -31.284 1.00 44.25 370 SER A N 1
ATOM 2945 C CA . SER A 1 370 ? -11.623 4.370 -32.021 1.00 44.25 370 SER A CA 1
ATOM 2946 C C . SER A 1 370 ? -11.789 2.917 -32.380 1.00 44.25 370 SER A C 1
ATOM 2948 O O . SER A 1 370 ? -12.127 2.130 -31.495 1.00 44.25 370 SER A O 1
ATOM 2950 N N . ASP A 1 371 ? -11.589 2.584 -33.654 1.00 49.41 371 ASP A N 1
ATOM 2951 C CA . ASP A 1 371 ? -11.762 1.236 -34.189 1.00 49.41 371 ASP A CA 1
ATOM 2952 C C . ASP A 1 371 ? -11.397 0.176 -33.135 1.00 49.41 371 ASP A C 1
ATOM 2954 O O . ASP A 1 371 ? -10.242 0.070 -32.701 1.00 49.41 371 ASP A O 1
ATOM 2958 N N . ILE A 1 372 ? -12.419 -0.557 -32.675 1.00 45.75 372 ILE A N 1
ATOM 2959 C CA . ILE A 1 372 ? -12.327 -1.553 -31.602 1.00 45.75 372 ILE A CA 1
ATOM 2960 C C . ILE A 1 372 ? -11.205 -2.551 -31.905 1.00 45.75 372 ILE A C 1
ATOM 2962 O O . ILE A 1 372 ? -10.537 -3.027 -30.990 1.00 45.75 372 ILE A O 1
ATOM 2966 N N . TYR A 1 373 ? -10.914 -2.811 -33.181 1.00 41.31 373 TYR A N 1
ATOM 2967 C CA . TYR A 1 373 ? -9.805 -3.660 -33.595 1.00 41.31 373 TYR A CA 1
ATOM 2968 C C . TYR A 1 373 ? -8.430 -3.149 -33.115 1.00 41.31 373 TYR A C 1
ATOM 2970 O O . TYR A 1 373 ? -7.572 -3.938 -32.696 1.00 41.31 373 TYR A O 1
ATOM 2978 N N . PHE A 1 374 ? -8.225 -1.830 -33.111 1.00 42.16 374 PHE A N 1
ATOM 2979 C CA . PHE A 1 374 ? -6.984 -1.181 -32.683 1.00 42.16 374 PHE A CA 1
ATOM 2980 C C . PHE A 1 374 ? -7.006 -0.741 -31.211 1.00 42.16 374 PHE A C 1
ATOM 2982 O O . PHE A 1 374 ? -5.950 -0.719 -30.573 1.00 42.16 374 PHE A O 1
ATOM 2989 N N . HIS A 1 375 ? -8.187 -0.452 -30.649 1.00 42.94 375 HIS A N 1
ATOM 2990 C CA . HIS A 1 375 ? -8.334 0.206 -29.345 1.00 42.94 375 HIS A CA 1
ATOM 2991 C C . HIS A 1 375 ? -9.166 -0.563 -28.308 1.00 42.94 375 HIS A C 1
ATOM 2993 O O . HIS A 1 375 ? -9.486 -0.002 -27.263 1.00 42.94 375 HIS A O 1
ATOM 2999 N N . SER A 1 376 ? -9.428 -1.860 -28.511 1.00 40.41 376 SER A N 1
ATOM 3000 C CA . SER A 1 376 ? -10.171 -2.728 -27.572 1.00 40.41 376 SER A CA 1
ATOM 3001 C C . SER A 1 376 ? -9.678 -2.715 -26.115 1.00 40.41 376 SER A C 1
ATOM 3003 O O . SER A 1 376 ? -10.371 -3.206 -25.238 1.00 40.41 376 SER A O 1
ATOM 3005 N N . GLY A 1 377 ? -8.462 -2.226 -25.842 1.00 35.78 377 GLY A N 1
ATOM 3006 C CA . GLY A 1 377 ? -7.916 -2.104 -24.486 1.00 35.78 377 GLY A CA 1
ATOM 3007 C C . GLY A 1 377 ? -8.420 -0.893 -23.688 1.00 35.78 377 GLY A C 1
ATOM 3008 O O . GLY A 1 377 ? -8.108 -0.802 -22.503 1.00 35.78 377 GLY A O 1
ATOM 3009 N N . PHE A 1 378 ? -9.137 0.034 -24.333 1.00 31.48 378 PHE A N 1
ATOM 3010 C CA . PHE A 1 378 ? -9.718 1.239 -23.723 1.00 31.48 378 PHE A CA 1
ATOM 3011 C C . PHE A 1 378 ? -11.216 1.108 -23.406 1.00 31.48 378 PHE A C 1
ATOM 3013 O O . PHE A 1 378 ? -11.766 2.013 -22.779 1.00 31.48 378 PHE A O 1
ATOM 3020 N N . TYR A 1 379 ? -11.843 0.012 -23.839 1.00 33.72 379 TYR A N 1
ATOM 3021 C CA . TYR A 1 379 ? -13.259 -0.294 -23.641 1.00 33.72 379 TYR A CA 1
ATOM 3022 C C . TYR A 1 379 ? -13.476 -1.282 -22.498 1.00 33.72 379 TYR A C 1
ATOM 3024 O O . TYR A 1 379 ? -12.631 -2.198 -22.337 1.00 33.72 379 TYR A O 1
#

Solvent-accessible surface area (backbone atoms only — not comparable to full-atom values): 21846 Å² total; per-residue (Å²): 78,57,69,68,52,42,55,75,76,71,43,86,80,68,77,89,61,52,72,68,53,47,51,50,52,49,62,73,68,44,86,65,69,62,46,79,38,44,26,32,72,65,32,29,39,45,56,54,98,85,57,82,69,60,46,32,94,77,75,67,46,53,30,34,35,91,99,43,91,78,49,59,56,24,74,46,58,33,40,52,60,60,50,53,49,40,47,39,57,41,20,68,72,55,38,59,39,46,45,41,60,80,71,51,87,82,54,88,99,52,78,87,50,73,81,60,33,74,73,40,62,77,47,44,81,78,50,72,58,94,50,51,42,40,30,38,38,38,38,47,78,46,60,88,46,92,95,51,93,56,42,32,31,43,34,35,33,31,43,58,26,31,53,81,92,52,27,80,38,79,79,53,41,44,64,38,38,70,43,62,55,28,97,54,66,70,45,71,53,69,46,48,67,57,51,52,41,45,52,42,22,59,76,77,32,45,81,33,71,34,96,91,46,78,42,69,38,33,36,45,62,62,35,41,37,29,49,70,67,60,38,29,52,50,53,10,32,42,57,70,74,39,51,23,34,47,73,79,50,73,61,66,36,45,82,51,96,97,36,63,38,72,77,82,72,95,56,99,56,77,78,71,63,66,67,80,71,73,60,59,57,64,60,42,58,37,67,37,72,81,59,17,20,72,34,41,22,83,52,38,83,47,92,54,56,50,62,55,75,25,45,51,80,45,61,68,67,48,48,20,58,46,48,44,54,52,49,38,40,22,69,26,77,82,48,55,82,93,40,91,61,40,46,56,72,67,59,52,48,54,50,51,52,52,53,62,74,65,60,86,66,64,70,90,71,58,62,69,92,53,59,57,92,83,41,31,74,80,99

Secondary structure (DSSP, 8-state):
-HHHHHHHHTSS--S---HHHHHHHHHHH--SPPEEEEB-TTSS-BPPTT---SB-TTT--BSBPTT-SSSBS-EEEE--HHHHHHHHHHSHHHHHHHTTTTTPPP-TT---SGGGSHHHHHHGGGG-STTEEEEEEEEEEEESSTT-S-EEEEEEEEETTS-TTTTTSTTTEEEEEEEEPPSSPPPGGGGHHHHHHHHHHHHT-EEEEETTEEEEEEEEEEEEEE-HHHHHHHHTBPPTTSTT--SS--PPPEEETTEEE-PPP--SS-------TT--TTGGGS-BGGGTB-S--TTTT-TT--GGGGS---HHHHHHHHHHHHHHHHTTTT-STT-TT---HHHHHHHHHHHHHH----TTT-S----HHHHTT--

Sequence (379 aa):
MIDRINCFTYGKLPPLLSYNLSKQHLRNSFPVKPIICPICPNGCKMYLPDDKATDCTHCSAARYKEGSTTEPAKLMQQLPLKEQLALLVSDKKTREMLECRSKRPTKENVMTDIFDGKLYNNVKHLFENELVIGLGLYTDNYQQFKSSKHSMTIVHLTVLNINPKHRMENQLMLQVGILPRPNKPQDMTFFKPLLSDLEQLCKSGIIVETEVGSLRVHAHLLFCGGDILAVAKMAGHSSHTHYHGYRFCLIRGEFMLNHMTFPPKPTSRPHKIESFKKQKTDEDKTKNKERGQSNPSIFAYLPTLHGATFFPNNLMHLLSGVGKQLWRIIIGEYGKEGNPLYLPPRTCREFGELIADSHKLSVSFAGDCSDIYFHSGFY

Organism: NCBI:txid1195481

pLDDT: mean 78.84, std 16.53, range [31.48, 97.5]

Mean predicted aligned error: 11.72 Å

Radius of gyration: 24.11 Å; Cα contacts (8 Å, |Δi|>4): 558; chains: 1; bounding box: 56×70×66 Å

Foldseek 3Di:
DVVLVCCVVPNDDDPPDDPVRNVVCCCVSPPFHWDKWQAAPLQAATADPPRPDQADPPPRGGQADPPDPPHGPDIFTFTFPQVVVLVQCQDPVSVVQLCCQVPPDDDPPDDPAPCVDPLVVVVVVLVPDPAEWEKEWEKEWDDPDPPDPWIKIWIKIFTRSGDPVCRPPPSRIGTGGIGTPGPDDRDCNSCVSVLVSLVCLSPPADWHQHPVGTDGHHYAYQAYEYALVVLCVLLQFDDCQALQHDFQALQGFDCDPNGTHRDDDPDPDDRPSVPLPQPPLCVLCDADSSNRRNHRRPCSPGPSDSRSVRYDHDVLQVCLVVVLVLVCLQCQVVHDPPRPNHDDPVVVVVVVVVVVVPDPDDCVLPPPPPPCNVPSNSD

InterPro domains:
  IPR004242 Transposon, En/Spm-like [PF02992] (130-245)

Nearest PDB structures (foldseek):
  6dbw-assembly1_A  TM=4.765E-01  e=1.628E-06  Escherichia coli K-12
  6oes-assembly1_A  TM=5.487E-01  e=1.070E-04  Mus musculus
  3jbx-assembly1_A  TM=4.464E-01  e=1.826E-05  Danio rerio
  6dbv-assembly1_C  TM=3.769E-01  e=2.610E-06  Escherichia coli K-12
  6oep-assembly1_C  TM=4.851E-01  e=1.070E-04  Mus musculus